Protein AF-A0A1I2H1K9-F1 (afdb_monomer)

Foldseek 3Di:
DDDDPPDDDDDPPDADPVSVVVVVVVVVVVVPPPPPPDDDADDDPVNVVVCVVVVHDPQVCCVVGPVVPPVVVVVVCVVVVNDDPPDPPDPDDPVNVLVCVLVPDDPVRVVVVRPPDDPVVSLVVCVVVVNNDPVSSVVVNVVVDDDDDDDDDDDDCCPVVVVVVVVVVVVVVVVVVVVVVVVVVVVVVVVVVVVVVVVVVVVVVVVVVVVVVVVVVVVVVVVVVVVVVVVVVVVVVVVVVVVVVVVVVVVVVVVVVVVVVVVVVVVVVVVVVVVVVVVVVVVVVVVVVVVVVVVDDPDPDDDADQDDDAALVVLVVVLVVLVVVLVVQVPPPDDDPVVNVVSVVVNVNSVLNNVLNVVCVVPPPDRCVVVSVVVVVVVVVVVVVVVVVVVVVD

Organism: NCBI:txid684063

Secondary structure (DSSP, 8-state):
-----------TTS--HHHHHHHHHHHHHHHSS---PPPPP---HHHHHHHHHTT--HHHHHHHHHTT-HHHHHHHHHHTT------------HHHHHHHHHTT--HHHHHHHSTT--HHHHHHHHHHTT--SHHHHHHHHHTT-----------SSHHHHHHHHHHHHHHHHHHHHHHHHHHHHHHHHHHHHHHHHHHHHHHHHHHHHHHHHHHHHHHHHHHHHHHHHHHHHHHHHHHHHHHHHHHHHHHHHHHHHHHHHHHHHHHHHHHHHHHHHHHHHHHHHHHHHHHHHTT-TT-----------S-HHHHHHHHHHHHHHHHHHHTSSS--HHHHHHHHHHHHHHHHHHHHHHHHHHSTTS--HHHHHHHHHHHHHHHHHHHHHHHTT-

Radius of gyration: 67.58 Å; Cα contacts (8 Å, |Δi|>4): 107; chains: 1; bounding box: 125×82×184 Å

Solvent-accessible surface area (backbone atoms only — not comparable to full-atom values): 23269 Å² total; per-residue (Å²): 141,79,86,78,83,91,73,78,86,77,73,90,84,79,64,54,74,67,55,48,49,52,50,51,52,54,52,52,54,64,73,73,42,86,76,77,70,80,84,73,90,76,73,53,73,68,58,51,52,53,39,50,75,73,66,52,50,71,66,58,51,30,45,77,56,39,77,62,39,65,64,62,50,53,50,47,35,54,74,71,67,54,70,88,88,82,72,86,83,68,90,80,48,73,67,61,53,48,51,43,45,71,73,67,52,50,74,68,57,59,55,67,73,46,75,90,64,54,74,68,58,55,53,48,54,32,46,76,70,62,39,65,49,70,74,46,40,52,58,59,49,63,76,72,62,82,90,88,80,90,86,81,89,88,91,83,60,58,77,66,48,49,54,54,48,51,50,52,49,50,52,49,50,51,53,50,50,52,53,47,53,55,47,51,52,51,51,52,52,51,50,54,51,51,50,51,53,50,54,52,47,54,52,52,51,54,50,50,52,50,52,51,50,53,50,52,51,52,52,52,51,50,51,51,53,52,50,54,50,52,55,49,51,52,50,50,54,52,49,52,53,51,50,53,50,52,53,54,48,50,50,51,52,49,55,52,49,53,54,49,51,52,51,50,54,52,51,55,53,50,50,53,52,51,52,52,52,49,52,51,50,50,53,51,50,50,52,49,49,54,57,52,56,75,72,45,94,87,64,91,81,79,85,75,84,88,58,94,52,96,55,33,72,62,35,52,54,53,41,54,53,45,52,51,48,51,58,59,56,70,68,46,96,78,68,58,68,68,57,54,51,50,55,51,49,53,45,50,53,38,50,52,38,24,54,44,15,46,48,34,70,74,40,74,96,54,87,47,64,65,60,50,49,51,50,53,48,53,54,49,53,55,47,52,54,51,53,52,56,52,62,76,74,109

Sequence (394 aa):
MGKENGYSAVKSWFMTPEQQADHNARLRTKVDGPQIKRWKRSMTQEQYLQAVESGQSAADIMLKHFNNDRQEFAKQLKEWGIKKMAETKTGLTKDEYLRRRAAGEGRTQIFNTLAPMSKRNFNSILSEWGIREGDAEQRALEMLVPNAAASAEPQGLIAINAAREQEAESEALNRIQERAAEKDVEILTLQNQLQKEIDNNDELEAENLRFATQLTDAQAEIAILQQQKAELIEQVDTAARAMEYETAENAKMKTALESASDKAAEAGRKLKKMDEEQQILLATLEQAAEQAAIQENDIITLCMPILSVAIANVERARIYDAVGALSSDVEAADIDRERVMQELFDLLQRVVNFVTADLAELHPGQSVAEFVHDFFGYYNSRHIDNVTAQQEAV

Mean predicted aligned error: 23.58 Å

Structure (mmCIF, N/CA/C/O backbone):
data_AF-A0A1I2H1K9-F1
#
_entry.id   AF-A0A1I2H1K9-F1
#
loop_
_atom_site.group_PDB
_atom_site.id
_atom_site.type_symbol
_atom_site.label_atom_id
_atom_site.label_alt_id
_atom_site.label_comp_id
_atom_site.label_asym_id
_atom_site.label_entity_id
_atom_site.label_seq_id
_atom_site.pdbx_PDB_ins_code
_atom_site.Cartn_x
_atom_site.Cartn_y
_atom_site.Cartn_z
_atom_site.occupancy
_atom_site.B_iso_or_equiv
_atom_site.auth_seq_id
_atom_site.auth_comp_id
_atom_site.auth_asym_id
_atom_site.auth_atom_id
_atom_site.pdbx_PDB_model_num
ATOM 1 N N . MET A 1 1 ? -9.207 1.358 -42.929 1.00 37.12 1 MET A N 1
ATOM 2 C CA . MET A 1 1 ? -9.732 0.650 -41.745 1.00 37.12 1 MET A CA 1
ATOM 3 C C . MET A 1 1 ? -9.094 1.260 -40.507 1.00 37.12 1 MET A C 1
ATOM 5 O O . MET A 1 1 ? -7.965 0.921 -40.192 1.00 37.12 1 MET A O 1
ATOM 9 N N . GLY A 1 2 ? -9.765 2.219 -39.871 1.00 33.41 2 GLY A N 1
ATOM 10 C CA . GLY A 1 2 ? -9.370 2.753 -38.565 1.00 33.41 2 GLY A CA 1
ATOM 11 C C . GLY A 1 2 ? -10.465 2.388 -37.574 1.00 33.41 2 GLY A C 1
ATOM 12 O O . GLY A 1 2 ? -11.621 2.713 -37.828 1.00 33.41 2 GLY A O 1
ATOM 13 N N . LYS A 1 3 ? -10.125 1.639 -36.521 1.00 36.97 3 LYS A N 1
ATOM 14 C CA . LYS A 1 3 ? -11.067 1.270 -35.459 1.00 36.97 3 LYS A CA 1
ATOM 15 C C . LYS A 1 3 ? -11.359 2.497 -34.595 1.00 36.97 3 LYS A C 1
ATOM 17 O O . LYS A 1 3 ? -10.452 3.243 -34.236 1.00 36.97 3 LYS A O 1
ATOM 22 N N . GLU A 1 4 ? -12.641 2.692 -34.328 1.00 38.66 4 GLU A N 1
ATOM 23 C CA . GLU A 1 4 ? -13.228 3.814 -33.609 1.00 38.66 4 GLU A CA 1
ATOM 24 C C . GLU A 1 4 ? -12.868 3.788 -32.118 1.00 38.66 4 GLU A C 1
ATOM 26 O O . GLU A 1 4 ? -13.034 2.779 -31.435 1.00 38.66 4 GLU A O 1
ATOM 31 N N . ASN A 1 5 ? -12.438 4.940 -31.601 1.00 38.91 5 ASN A N 1
ATOM 32 C CA . ASN A 1 5 ? -12.485 5.240 -30.175 1.00 38.91 5 ASN A CA 1
ATOM 33 C C . ASN A 1 5 ? -13.955 5.467 -29.786 1.00 38.91 5 ASN A C 1
ATOM 35 O O . ASN A 1 5 ? -14.526 6.522 -30.064 1.00 38.91 5 ASN A O 1
ATOM 39 N N . GLY A 1 6 ? -14.571 4.463 -29.165 1.00 39.38 6 GLY A N 1
ATOM 40 C CA . GLY A 1 6 ? -15.976 4.459 -28.758 1.00 39.38 6 GLY A CA 1
ATOM 41 C C . GLY A 1 6 ? -16.278 5.291 -27.511 1.00 39.38 6 GLY A C 1
ATOM 42 O O . GLY A 1 6 ? -16.634 4.733 -26.481 1.00 39.38 6 GLY A O 1
ATOM 43 N N . TYR A 1 7 ? -16.202 6.619 -27.606 1.00 38.94 7 TYR A N 1
ATOM 44 C CA . TYR A 1 7 ? -16.838 7.509 -26.628 1.00 38.94 7 TYR A CA 1
ATOM 45 C C . TYR A 1 7 ? -17.514 8.683 -27.337 1.00 38.94 7 TYR A C 1
ATOM 47 O O . TYR A 1 7 ? -16.952 9.767 -27.482 1.00 38.94 7 TYR A O 1
ATOM 55 N N . SER A 1 8 ? -18.754 8.472 -27.777 1.00 41.66 8 SER A N 1
ATOM 56 C CA . SER A 1 8 ? -19.648 9.568 -28.149 1.00 41.66 8 SER A CA 1
ATOM 57 C C . SER A 1 8 ? -20.255 10.202 -26.895 1.00 41.66 8 SER A C 1
ATOM 59 O O . SER A 1 8 ? -20.716 9.492 -26.000 1.00 41.66 8 SER A O 1
ATOM 61 N N . ALA A 1 9 ? -20.313 11.534 -26.851 1.00 45.12 9 ALA A N 1
ATOM 62 C CA . ALA A 1 9 ? -21.029 12.275 -25.817 1.00 45.12 9 ALA A CA 1
ATOM 63 C C . ALA A 1 9 ? -22.532 11.941 -25.864 1.00 45.12 9 ALA A C 1
ATOM 65 O O . ALA A 1 9 ? -23.225 12.285 -26.823 1.00 45.12 9 ALA A O 1
ATOM 66 N N . VAL A 1 10 ? -23.036 11.264 -24.831 1.00 43.56 10 VAL A N 1
ATOM 67 C CA . VAL A 1 10 ? -24.469 10.984 -24.680 1.00 43.56 10 VAL A CA 1
ATOM 68 C C . VAL A 1 10 ? -25.190 12.311 -24.427 1.00 43.56 10 VAL A C 1
ATOM 70 O O . VAL A 1 10 ? -24.913 13.004 -23.450 1.00 43.56 10 VAL A O 1
ATOM 73 N N . LYS A 1 11 ? -26.091 12.693 -25.341 1.00 46.06 11 LYS A N 1
ATOM 74 C CA . LYS A 1 11 ? -26.943 13.883 -25.205 1.00 46.06 11 LYS A CA 1
ATOM 75 C C . LYS A 1 11 ? -27.851 13.720 -23.979 1.00 46.06 11 LYS A C 1
ATOM 77 O O . LYS A 1 11 ? -28.557 12.725 -23.854 1.00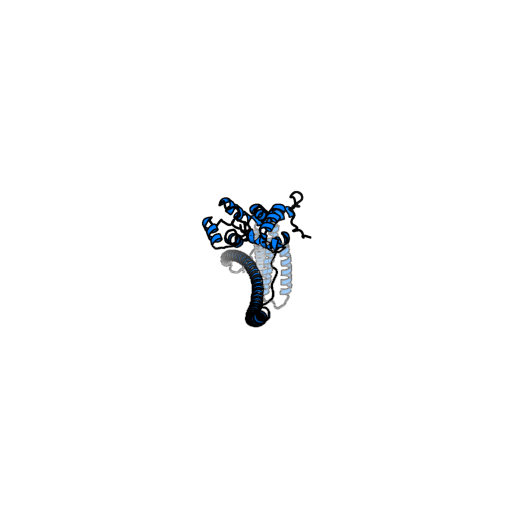 46.06 11 LYS A O 1
ATOM 82 N N . SER A 1 12 ? -27.848 14.728 -23.112 1.00 50.25 12 SER A N 1
ATOM 83 C CA . SER A 1 12 ? -28.403 14.771 -21.748 1.00 50.25 12 SER A CA 1
ATOM 84 C C . SER A 1 12 ? -29.931 14.653 -21.600 1.00 50.25 12 SER A C 1
ATOM 86 O O . SER A 1 12 ? -30.462 15.050 -20.569 1.00 50.25 12 SER A O 1
ATOM 88 N N . TRP A 1 13 ? -30.662 14.177 -22.609 1.00 50.09 13 TRP A N 1
ATOM 89 C CA . TRP A 1 13 ? -32.133 14.240 -22.629 1.00 50.09 13 TRP A CA 1
ATOM 90 C C . TRP A 1 13 ? -32.836 12.898 -22.378 1.00 50.09 13 TRP A C 1
ATOM 92 O O . TRP A 1 13 ? -34.057 12.870 -22.287 1.00 50.09 13 TRP A O 1
ATOM 102 N N . PHE A 1 14 ? -32.086 11.805 -22.198 1.00 51.97 14 PHE A N 1
ATOM 103 C CA . PHE A 1 14 ? -32.624 10.481 -21.847 1.00 51.97 14 PHE A CA 1
ATOM 104 C C . PHE A 1 14 ? -31.701 9.733 -20.872 1.00 51.97 14 PHE A C 1
ATOM 106 O O . PHE A 1 14 ? -31.326 8.591 -21.116 1.00 51.97 14 PHE A O 1
ATOM 113 N N . MET A 1 15 ? -31.278 10.383 -19.786 1.00 63.09 15 MET A N 1
ATOM 114 C CA . MET A 1 15 ? -30.597 9.676 -18.694 1.00 63.09 15 MET A CA 1
ATOM 115 C C . MET A 1 15 ? -31.629 9.189 -17.682 1.00 63.09 15 MET A C 1
ATOM 117 O O . MET A 1 15 ? -32.472 9.964 -17.231 1.00 63.09 15 MET A O 1
ATOM 121 N N . THR A 1 16 ? -31.560 7.909 -17.319 1.00 74.56 16 THR A N 1
ATOM 122 C CA . THR A 1 16 ? -32.304 7.397 -16.162 1.00 74.56 16 THR A CA 1
ATOM 123 C C . THR A 1 16 ? -31.770 8.048 -14.876 1.00 74.56 16 THR A C 1
ATOM 125 O O . THR A 1 16 ? -30.616 8.491 -14.853 1.00 74.56 16 THR A O 1
ATOM 128 N N . PRO A 1 17 ? -32.557 8.111 -13.785 1.00 73.12 17 PRO A N 1
ATOM 129 C CA . PRO A 1 17 ? -32.112 8.726 -12.530 1.00 73.12 17 PRO A CA 1
ATOM 130 C C . PRO A 1 17 ? -30.781 8.163 -12.003 1.00 73.12 17 PRO A C 1
ATOM 132 O O . PRO A 1 17 ? -29.939 8.916 -11.518 1.00 73.12 17 PRO A O 1
ATOM 135 N N . GLU A 1 18 ? -30.540 6.861 -12.178 1.00 70.00 18 GLU A N 1
ATOM 136 C CA . GLU A 1 18 ? -29.271 6.211 -11.818 1.00 70.00 18 GLU A CA 1
ATOM 137 C C . GLU A 1 18 ? -28.105 6.640 -12.717 1.00 70.00 18 GLU A C 1
ATOM 139 O O . GLU A 1 18 ? -27.013 6.918 -12.226 1.00 70.00 18 GLU A O 1
ATOM 144 N N . GLN A 1 19 ? -28.327 6.773 -14.027 1.00 71.88 19 GLN A N 1
ATOM 145 C CA . GLN A 1 19 ? -27.297 7.247 -14.958 1.00 71.88 19 GLN A CA 1
ATOM 146 C C . GLN A 1 19 ? -26.952 8.719 -14.730 1.00 71.88 19 GLN A C 1
ATOM 148 O O . GLN A 1 19 ? -25.804 9.124 -14.911 1.00 71.88 19 GLN A O 1
ATOM 153 N N . GLN A 1 20 ? -27.928 9.521 -14.305 1.00 74.56 20 GLN A N 1
ATOM 154 C CA . GLN A 1 20 ? -27.704 10.912 -13.937 1.00 74.56 20 GLN A CA 1
ATOM 155 C C . GLN A 1 20 ? -26.931 11.023 -12.616 1.00 74.56 20 GLN A C 1
ATOM 157 O O . GLN A 1 20 ? -26.051 11.877 -12.493 1.00 74.56 20 GLN A O 1
ATOM 162 N N . ALA A 1 21 ? -27.200 10.136 -11.653 1.00 73.94 21 ALA A N 1
ATOM 163 C CA . ALA A 1 21 ? -26.437 10.042 -10.413 1.00 73.94 21 ALA A CA 1
ATOM 164 C C . ALA A 1 21 ? -24.979 9.620 -10.669 1.00 73.94 21 ALA A C 1
ATOM 166 O O . ALA A 1 21 ? -24.068 10.283 -10.174 1.00 73.94 21 ALA A O 1
ATOM 167 N N . ASP A 1 22 ? -24.746 8.604 -11.505 1.00 71.94 22 ASP A N 1
ATOM 168 C CA . ASP A 1 22 ? -23.397 8.157 -11.881 1.00 71.94 22 ASP A CA 1
ATOM 169 C C . ASP A 1 22 ? -22.648 9.228 -12.700 1.00 71.94 22 ASP A C 1
ATOM 171 O O . ASP A 1 22 ? -21.478 9.523 -12.455 1.00 71.94 22 ASP A O 1
ATOM 175 N N . HIS A 1 23 ? -23.331 9.923 -13.615 1.00 70.06 23 HIS A N 1
ATOM 176 C CA . HIS A 1 23 ? -22.741 11.048 -14.344 1.00 70.06 23 HIS A CA 1
ATOM 177 C C . HIS A 1 23 ? -22.334 12.200 -13.412 1.00 70.06 23 HIS A C 1
ATOM 179 O O . HIS A 1 23 ? -21.231 12.741 -13.533 1.00 70.06 23 HIS A O 1
ATOM 185 N N . ASN A 1 24 ? -23.188 12.545 -12.444 1.00 70.88 24 ASN A N 1
ATOM 186 C CA . ASN A 1 24 ? -22.892 13.573 -11.449 1.00 70.88 24 ASN A CA 1
ATOM 187 C C . ASN A 1 24 ? -21.770 13.145 -10.489 1.00 70.88 24 ASN A C 1
ATOM 189 O O . ASN A 1 24 ? -20.936 13.978 -10.130 1.00 70.88 24 ASN A O 1
ATOM 193 N N . ALA A 1 25 ? -21.694 11.864 -10.119 1.00 69.88 25 ALA A N 1
ATOM 194 C CA . ALA A 1 25 ? -20.593 11.315 -9.330 1.00 69.88 25 ALA A CA 1
ATOM 195 C C . ALA A 1 25 ? -19.257 11.430 -10.085 1.00 69.88 25 ALA A C 1
ATOM 197 O O . ALA A 1 25 ? -18.279 11.939 -9.537 1.00 69.88 25 ALA A O 1
ATOM 198 N N . ARG A 1 26 ? -19.242 11.087 -11.381 1.00 66.50 26 ARG A N 1
ATOM 199 C CA . ARG A 1 26 ? -18.058 11.216 -12.252 1.00 66.50 26 ARG A CA 1
ATOM 200 C C . ARG A 1 26 ? -17.618 12.666 -12.460 1.00 66.50 26 ARG A C 1
ATOM 202 O O . ARG A 1 26 ? -16.419 12.947 -12.543 1.00 66.50 26 ARG A O 1
ATOM 209 N N . LEU A 1 27 ? -18.565 13.601 -12.553 1.00 63.59 27 LEU A N 1
ATOM 210 C CA . LEU A 1 27 ? -18.258 15.030 -12.639 1.00 63.59 27 LEU A CA 1
ATOM 211 C C . LEU A 1 27 ? -17.660 15.563 -11.332 1.00 63.59 27 LEU A C 1
ATOM 213 O O . LEU A 1 27 ? -16.699 16.325 -11.395 1.00 63.59 27 LEU A O 1
ATOM 217 N N . ARG A 1 28 ? -18.146 15.115 -10.167 1.00 59.41 28 ARG A N 1
ATOM 218 C CA . ARG A 1 28 ? -17.560 15.474 -8.864 1.00 59.41 28 ARG A CA 1
ATOM 219 C C . ARG A 1 28 ? -16.121 14.972 -8.730 1.00 59.41 28 ARG A C 1
ATOM 221 O O . ARG A 1 28 ? -15.241 15.756 -8.397 1.00 59.41 28 ARG A O 1
ATOM 228 N N . THR A 1 29 ? -15.834 13.736 -9.142 1.00 57.00 29 THR A N 1
ATOM 229 C CA . THR A 1 29 ? -14.454 13.208 -9.153 1.00 57.00 29 THR A CA 1
ATOM 230 C C . THR A 1 29 ? -13.512 13.923 -10.131 1.00 57.00 29 THR A C 1
ATOM 232 O O . THR A 1 29 ? -12.302 13.895 -9.937 1.00 57.00 29 THR A O 1
ATOM 235 N N . LYS A 1 30 ? -14.026 14.596 -11.174 1.00 54.34 30 LYS A N 1
ATOM 236 C CA . LYS A 1 30 ? -13.196 15.422 -12.073 1.00 54.34 30 LYS A CA 1
ATOM 237 C C . LYS A 1 30 ? -12.821 16.781 -11.480 1.00 54.34 30 LYS A C 1
ATOM 239 O O . LYS A 1 30 ? -11.832 17.358 -11.923 1.00 54.34 30 LYS A O 1
ATOM 244 N N . VAL A 1 31 ? -13.598 17.294 -10.527 1.00 54.22 31 VAL A N 1
ATOM 245 C CA . VAL A 1 31 ? -13.313 18.569 -9.848 1.00 54.22 31 VAL A CA 1
ATOM 246 C C . VAL A 1 31 ? -12.258 18.381 -8.748 1.00 54.22 31 VAL A C 1
ATOM 248 O O . VAL A 1 31 ? -11.421 19.264 -8.578 1.00 54.22 31 VAL A O 1
ATOM 251 N N . ASP A 1 32 ? -12.227 17.203 -8.114 1.00 49.19 32 ASP A N 1
ATOM 252 C CA . ASP A 1 32 ? -11.293 16.852 -7.027 1.00 49.19 32 ASP A CA 1
ATOM 253 C C . ASP A 1 32 ? -10.085 15.997 -7.465 1.00 49.19 32 ASP A C 1
ATOM 255 O O . ASP A 1 32 ? -9.298 15.535 -6.638 1.00 49.19 32 ASP A O 1
ATOM 259 N N . GLY A 1 33 ? -9.893 15.787 -8.771 1.00 52.28 33 GLY A N 1
ATOM 260 C CA . GLY A 1 33 ? -8.664 15.183 -9.292 1.00 52.28 33 GLY A CA 1
ATOM 261 C C . GLY A 1 33 ? -7.454 16.116 -9.117 1.00 52.28 33 GLY A C 1
ATOM 262 O O . GLY A 1 33 ? -7.627 17.338 -9.059 1.00 52.28 33 GLY A O 1
ATOM 263 N N . PRO A 1 34 ? -6.213 15.592 -9.070 1.00 45.59 34 PRO A N 1
ATOM 264 C CA . PRO A 1 34 ? -5.018 16.423 -8.985 1.00 45.59 34 PRO A CA 1
ATOM 265 C C . PRO A 1 34 ? -5.010 17.427 -10.141 1.00 45.59 34 PRO A C 1
ATOM 267 O O . PRO A 1 34 ? -4.876 17.058 -11.309 1.00 45.59 34 PRO A O 1
ATOM 270 N N . GLN A 1 35 ? -5.186 18.710 -9.817 1.00 50.91 35 GLN A N 1
ATOM 271 C CA . GLN A 1 35 ? -5.136 19.777 -10.805 1.00 50.91 35 GLN A CA 1
ATOM 272 C C . GLN A 1 35 ? -3.723 19.815 -11.387 1.00 50.91 35 GLN A C 1
ATOM 274 O O . GLN A 1 35 ? -2.792 20.316 -10.751 1.00 50.91 35 GLN A O 1
ATOM 279 N N . ILE A 1 36 ? -3.554 19.278 -12.598 1.00 52.75 36 ILE A N 1
ATOM 280 C CA . ILE A 1 36 ? -2.328 19.449 -13.375 1.00 52.75 36 ILE A CA 1
ATOM 281 C C . ILE A 1 36 ? -2.173 20.957 -13.569 1.00 52.75 36 ILE A C 1
ATOM 283 O O . ILE A 1 36 ? -2.895 21.577 -14.355 1.00 52.75 36 ILE A O 1
ATOM 287 N N . LYS A 1 37 ? -1.278 21.570 -12.786 1.00 50.44 37 LYS A N 1
ATOM 288 C CA . LYS A 1 37 ? -0.980 22.999 -12.882 1.00 50.44 37 LYS A CA 1
ATOM 289 C C . LYS A 1 37 ? -0.645 23.292 -14.340 1.00 50.44 37 LYS A C 1
ATOM 291 O O . LYS A 1 37 ? 0.237 22.646 -14.903 1.00 50.44 37 LYS A O 1
ATOM 296 N N . ARG A 1 38 ? -1.341 24.260 -14.950 1.00 57.78 38 ARG A N 1
ATOM 297 C CA . ARG A 1 38 ? -0.989 24.739 -16.292 1.00 57.78 38 ARG A CA 1
ATOM 298 C C . ARG A 1 38 ? 0.493 25.099 -16.285 1.00 57.78 38 ARG A C 1
ATOM 300 O O . ARG A 1 38 ? 0.930 25.911 -15.466 1.00 57.78 38 ARG A O 1
ATOM 307 N N . TRP A 1 39 ? 1.244 24.432 -17.152 1.00 61.16 39 TRP A N 1
ATOM 308 C CA . TRP A 1 39 ? 2.683 24.597 -17.254 1.00 61.16 39 TRP A CA 1
ATOM 309 C C . TRP A 1 39 ? 3.015 26.071 -17.543 1.00 61.16 39 TRP A C 1
ATOM 311 O O . TRP A 1 39 ? 2.329 26.732 -18.327 1.00 61.16 39 TRP A O 1
ATOM 321 N N . LYS A 1 40 ? 4.017 26.613 -16.844 1.00 59.66 40 LYS A N 1
ATOM 322 C CA . LYS A 1 40 ? 4.411 28.024 -16.944 1.00 59.66 40 LYS A CA 1
ATOM 323 C C . LYS A 1 40 ? 5.615 28.159 -17.871 1.00 59.66 40 LYS A C 1
ATOM 325 O O . LYS A 1 40 ? 6.603 27.456 -17.690 1.00 59.66 40 LYS A O 1
ATOM 330 N N . ARG A 1 41 ? 5.521 29.113 -18.803 1.00 65.81 41 ARG A N 1
ATOM 331 C CA . ARG A 1 41 ? 6.561 29.497 -19.774 1.00 65.81 41 ARG A CA 1
ATOM 332 C C . ARG A 1 41 ? 7.918 29.667 -19.082 1.00 65.81 41 ARG A C 1
ATOM 334 O O . ARG A 1 41 ? 8.022 30.477 -18.166 1.00 65.81 41 ARG A O 1
ATOM 341 N N . SER A 1 42 ? 8.931 28.920 -19.522 1.00 70.69 42 SER A N 1
ATOM 342 C CA . SER A 1 42 ? 10.262 28.901 -18.894 1.00 70.69 42 SER A CA 1
ATOM 343 C C . SER A 1 42 ? 11.392 29.448 -19.768 1.00 70.69 42 SER A C 1
ATOM 345 O O . SER A 1 42 ? 12.498 29.600 -19.263 1.00 70.69 42 SER A O 1
ATOM 347 N N . MET A 1 43 ? 11.138 29.747 -21.048 1.00 81.12 43 MET A N 1
ATOM 348 C CA . MET A 1 43 ? 12.183 30.133 -22.003 1.00 81.12 43 MET A CA 1
ATOM 349 C C . MET A 1 43 ? 11.950 31.527 -22.594 1.00 81.12 43 MET A C 1
ATOM 351 O O . MET A 1 43 ? 10.831 31.854 -23.000 1.00 81.12 43 MET A O 1
ATOM 355 N N . THR A 1 44 ? 13.012 32.334 -22.653 1.00 85.25 44 THR A N 1
ATOM 356 C CA . THR A 1 44 ? 13.023 33.675 -23.263 1.00 85.25 44 THR A CA 1
ATOM 357 C C . THR A 1 44 ? 13.453 33.636 -24.735 1.00 85.25 44 THR A C 1
ATOM 359 O O . THR A 1 44 ? 13.958 32.627 -25.228 1.00 85.25 44 THR A O 1
ATOM 362 N N . GLN A 1 45 ? 13.259 34.748 -25.453 1.00 82.44 45 GLN A N 1
ATOM 363 C CA . GLN A 1 45 ? 13.656 34.879 -26.861 1.00 82.44 45 GLN A CA 1
ATOM 364 C C . GLN A 1 45 ? 15.169 34.698 -27.061 1.00 82.44 45 GLN A C 1
ATOM 366 O O . GLN A 1 45 ? 15.594 34.046 -28.008 1.00 82.44 45 GLN A O 1
ATOM 371 N N . GLU A 1 46 ? 15.984 35.249 -26.163 1.00 82.12 46 GLU A N 1
ATOM 372 C CA . GLU A 1 46 ? 17.447 35.155 -26.235 1.00 82.12 46 GLU A CA 1
ATOM 373 C C . GLU A 1 46 ? 17.925 33.712 -26.033 1.00 82.12 46 GLU A C 1
ATOM 375 O O . GLU A 1 46 ? 18.753 33.217 -26.795 1.00 82.12 46 GLU A O 1
ATOM 380 N N . GLN A 1 47 ? 17.320 32.994 -25.081 1.00 83.44 47 GLN A N 1
ATOM 381 C CA . GLN A 1 47 ? 17.600 31.576 -24.845 1.00 83.44 47 GLN A CA 1
ATOM 382 C C . GLN A 1 47 ? 17.208 30.705 -26.043 1.00 83.44 47 GLN A C 1
ATOM 384 O O . GLN A 1 47 ? 17.922 29.761 -26.371 1.00 83.44 47 GLN A O 1
ATOM 389 N N . TYR A 1 48 ? 16.103 31.035 -26.723 1.00 83.56 48 TYR A N 1
ATOM 390 C CA . TYR A 1 48 ? 15.706 30.352 -27.954 1.00 83.56 48 TYR A CA 1
ATOM 391 C C . TYR A 1 48 ? 16.761 30.498 -29.053 1.00 83.56 48 TYR A C 1
ATOM 393 O O . TYR A 1 48 ? 17.151 29.512 -29.672 1.00 83.56 48 TYR A O 1
ATOM 401 N N . LEU A 1 49 ? 17.217 31.729 -29.300 1.00 81.19 49 LEU A N 1
ATOM 402 C CA . LEU A 1 49 ? 18.196 32.007 -30.350 1.00 81.19 49 LEU A CA 1
ATOM 403 C C . LEU A 1 49 ? 19.530 31.317 -30.050 1.00 81.19 49 LEU A C 1
ATOM 405 O O . LEU A 1 49 ? 20.073 30.657 -30.929 1.00 81.19 49 LEU A O 1
ATOM 409 N N . GLN A 1 50 ? 19.980 31.346 -28.794 1.00 82.19 50 GLN A N 1
ATOM 410 C CA . GLN A 1 50 ? 21.188 30.644 -28.359 1.00 82.19 50 GLN A CA 1
ATOM 411 C C . GLN A 1 50 ? 21.068 29.111 -28.490 1.00 82.19 50 GLN A C 1
ATOM 413 O O . GLN A 1 50 ? 22.021 28.431 -28.876 1.00 82.19 50 GLN A O 1
ATOM 418 N N . ALA A 1 51 ? 19.895 28.539 -28.200 1.00 80.00 51 ALA A N 1
ATOM 419 C CA . ALA A 1 51 ? 19.630 27.110 -28.382 1.00 80.00 51 ALA A CA 1
ATOM 420 C C . ALA A 1 51 ? 19.674 26.701 -29.866 1.00 80.00 51 ALA A C 1
ATOM 422 O O . ALA A 1 51 ? 20.221 25.656 -30.211 1.00 80.00 51 ALA A O 1
ATOM 423 N N . VAL A 1 52 ? 19.154 27.547 -30.757 1.00 80.44 52 VAL A N 1
ATOM 424 C CA . VAL A 1 52 ? 19.213 27.317 -32.207 1.00 80.44 52 VAL A CA 1
ATOM 425 C C . VAL A 1 52 ? 20.639 27.483 -32.741 1.00 80.44 52 VAL A C 1
ATOM 427 O O . VAL A 1 52 ? 21.085 26.653 -33.529 1.00 80.44 52 VAL A O 1
ATOM 430 N N . GLU A 1 53 ? 21.380 28.498 -32.289 1.00 74.75 53 GLU A N 1
ATOM 431 C CA . GLU A 1 53 ? 22.790 28.708 -32.657 1.00 74.75 53 GLU A CA 1
ATOM 432 C C . GLU A 1 53 ? 23.695 27.560 -32.188 1.00 74.75 53 GLU A C 1
ATOM 434 O O . GLU A 1 53 ? 24.621 27.175 -32.897 1.00 74.75 53 GLU A O 1
ATOM 439 N N . SER A 1 54 ? 23.389 26.958 -31.035 1.00 75.50 54 SER A N 1
ATOM 440 C CA . SER A 1 54 ? 24.067 25.753 -30.530 1.00 75.50 54 SER A CA 1
ATOM 441 C C . SER A 1 54 ? 23.598 24.448 -31.189 1.00 75.50 54 SER A C 1
ATOM 443 O O . SER A 1 54 ? 24.043 23.370 -30.799 1.00 75.50 54 SER A O 1
ATOM 445 N N . GLY A 1 55 ? 22.725 24.525 -32.201 1.00 77.94 55 GLY A N 1
ATOM 446 C CA . GLY A 1 55 ? 22.297 23.381 -33.006 1.00 77.94 55 GLY A CA 1
ATOM 447 C C . GLY A 1 55 ? 21.240 22.490 -32.351 1.00 77.94 55 GLY A C 1
ATOM 448 O O . GLY A 1 55 ? 21.014 21.375 -32.823 1.00 77.94 55 GLY A O 1
ATOM 449 N N . GLN A 1 56 ? 20.578 22.940 -31.280 1.00 77.62 56 GLN A N 1
ATOM 450 C CA . GLN A 1 56 ? 19.520 22.155 -30.646 1.00 77.62 56 GLN A CA 1
ATOM 451 C C . GLN A 1 56 ? 18.304 22.022 -31.563 1.00 77.62 56 GLN A C 1
ATOM 453 O O . GLN A 1 56 ? 17.845 22.983 -32.189 1.00 77.62 56 GLN A O 1
ATOM 458 N N . SER A 1 57 ? 17.748 20.810 -31.621 1.00 78.69 57 SER A N 1
ATOM 459 C CA . SER A 1 57 ? 16.576 20.547 -32.443 1.00 78.69 57 SER A CA 1
ATOM 460 C C . SER A 1 57 ? 15.338 21.236 -31.859 1.00 78.69 57 SER A C 1
ATOM 462 O O . SER A 1 57 ? 15.139 21.309 -30.644 1.00 78.69 57 SER A O 1
ATOM 464 N N . ALA A 1 58 ? 14.441 21.704 -32.729 1.00 74.88 58 ALA A N 1
ATOM 465 C CA . ALA A 1 58 ? 13.181 22.301 -32.290 1.00 74.88 58 ALA A CA 1
ATOM 466 C C . ALA A 1 58 ? 12.327 21.320 -31.459 1.00 74.88 58 ALA A C 1
ATOM 468 O O . ALA A 1 58 ? 11.557 21.756 -30.606 1.00 74.88 58 ALA A O 1
ATOM 469 N N . ALA A 1 59 ? 12.466 20.008 -31.689 1.00 72.88 59 ALA A N 1
ATOM 470 C CA . ALA A 1 59 ? 11.785 18.969 -30.918 1.00 72.88 59 ALA A CA 1
ATOM 471 C C . ALA A 1 59 ? 12.300 18.894 -29.473 1.00 72.88 59 ALA A C 1
ATOM 473 O O . ALA A 1 59 ? 11.490 18.842 -28.548 1.00 72.88 59 ALA A O 1
ATOM 474 N N . ASP A 1 60 ? 13.615 18.993 -29.270 1.00 79.56 60 ASP A N 1
ATOM 475 C CA . ASP A 1 60 ? 14.219 18.994 -27.932 1.00 79.56 60 ASP A CA 1
ATOM 476 C C . ASP A 1 60 ? 13.870 20.258 -27.150 1.00 79.56 60 ASP A C 1
ATOM 478 O O . ASP A 1 60 ? 13.555 20.195 -25.960 1.00 79.56 60 ASP A O 1
ATOM 482 N N . ILE A 1 61 ? 13.861 21.407 -27.831 1.00 80.44 61 ILE A N 1
ATOM 483 C CA . ILE A 1 61 ? 13.441 22.683 -27.246 1.00 80.44 61 ILE A CA 1
ATOM 484 C C . ILE A 1 61 ? 11.965 22.608 -26.823 1.00 80.44 61 ILE A C 1
ATOM 486 O O . ILE A 1 61 ? 11.621 22.997 -25.707 1.00 80.44 61 ILE A O 1
ATOM 490 N N . MET A 1 62 ? 11.088 22.058 -27.671 1.00 80.88 62 MET A N 1
ATOM 491 C CA . MET A 1 62 ? 9.672 21.855 -27.338 1.00 80.88 62 MET A CA 1
ATOM 492 C C . MET A 1 62 ? 9.473 20.883 -26.172 1.00 80.88 62 MET A C 1
ATOM 494 O O . MET A 1 62 ? 8.609 21.108 -25.325 1.00 80.88 62 MET A O 1
ATOM 498 N N . LEU A 1 63 ? 10.257 19.809 -26.099 1.00 80.06 63 LEU A N 1
ATOM 499 C CA . LEU A 1 63 ? 10.145 18.836 -25.018 1.00 80.06 63 LEU A CA 1
ATOM 500 C C . LEU A 1 63 ? 10.571 19.450 -23.676 1.00 80.06 63 LEU A C 1
ATOM 502 O O . LEU A 1 63 ? 9.823 19.373 -22.702 1.00 80.06 63 LEU A O 1
ATOM 506 N N . LYS A 1 64 ? 11.729 20.121 -23.639 1.00 80.56 64 LYS A N 1
ATOM 507 C CA . LYS A 1 64 ? 12.308 20.700 -22.414 1.00 80.56 64 LYS A CA 1
ATOM 508 C C . LYS A 1 64 ? 11.573 21.944 -21.927 1.00 80.56 64 LYS A C 1
ATOM 510 O O . LYS A 1 64 ? 11.390 22.125 -20.725 1.00 80.56 64 LYS A O 1
ATOM 515 N N . HIS A 1 65 ? 11.157 22.801 -22.856 1.00 79.38 65 HIS A N 1
ATOM 516 C CA . HIS A 1 65 ? 10.631 24.126 -22.539 1.00 79.38 65 HIS A CA 1
ATOM 517 C C . HIS A 1 65 ? 9.171 24.315 -22.915 1.00 79.38 65 HIS A C 1
ATOM 519 O O . HIS A 1 65 ? 8.687 25.419 -22.759 1.00 79.38 65 HIS A O 1
ATOM 525 N N . PHE A 1 66 ? 8.467 23.315 -23.443 1.00 77.44 66 PHE A N 1
ATOM 526 C CA . PHE A 1 66 ? 7.044 23.452 -23.790 1.00 77.44 66 PHE A CA 1
ATOM 527 C C . PHE A 1 66 ? 6.234 22.181 -23.508 1.00 77.44 66 PHE A C 1
ATOM 529 O O . PHE A 1 66 ? 5.083 22.099 -23.922 1.00 77.44 66 PHE A O 1
ATOM 536 N N . ASN A 1 67 ? 6.798 21.185 -22.807 1.00 76.56 67 ASN A N 1
ATOM 537 C CA . ASN A 1 67 ? 6.140 19.907 -22.508 1.00 76.56 67 ASN A CA 1
ATOM 538 C C . ASN A 1 67 ? 5.516 19.244 -23.756 1.00 76.56 67 ASN A C 1
ATOM 540 O O . ASN A 1 67 ? 4.423 18.682 -23.704 1.00 76.56 67 ASN A O 1
ATOM 544 N N . ASN A 1 68 ? 6.194 19.373 -24.901 1.00 77.69 68 ASN A N 1
ATOM 545 C CA . ASN A 1 68 ? 5.729 18.903 -26.207 1.00 77.69 68 ASN A CA 1
ATOM 546 C C . ASN A 1 68 ? 4.421 19.564 -26.720 1.00 77.69 68 ASN A C 1
ATOM 548 O O . ASN A 1 68 ? 3.790 19.066 -27.655 1.00 77.69 68 ASN A O 1
ATOM 552 N N . ASP A 1 69 ? 4.010 20.708 -26.156 1.00 78.19 69 ASP A N 1
ATOM 553 C CA . ASP A 1 69 ? 2.877 21.495 -26.649 1.00 78.19 69 ASP A CA 1
ATOM 554 C C . ASP A 1 69 ? 3.282 22.353 -27.857 1.00 78.19 69 ASP A C 1
ATOM 556 O O . ASP A 1 69 ? 3.808 23.470 -27.763 1.00 78.19 69 ASP A O 1
ATOM 560 N N . ARG A 1 70 ? 2.984 21.817 -29.040 1.00 74.25 70 ARG A N 1
ATOM 561 C CA . ARG A 1 70 ? 3.274 22.455 -30.327 1.00 74.25 70 ARG A CA 1
ATOM 562 C C . ARG A 1 70 ? 2.511 23.766 -30.541 1.00 74.25 70 ARG A C 1
ATOM 564 O O . ARG A 1 70 ? 2.973 24.606 -31.316 1.00 74.25 70 ARG A O 1
ATOM 571 N N . GLN A 1 71 ? 1.342 23.943 -29.921 1.00 77.12 71 GLN A N 1
ATOM 572 C CA . GLN A 1 71 ? 0.525 25.141 -30.124 1.00 77.12 71 GLN A CA 1
ATOM 573 C C . GLN A 1 71 ? 1.082 26.326 -29.341 1.00 77.12 71 GLN A C 1
ATOM 575 O O . GLN A 1 71 ? 1.197 27.415 -29.905 1.00 77.12 71 GLN A O 1
ATOM 580 N N . GLU A 1 72 ? 1.470 26.120 -28.083 1.00 78.56 72 GLU A N 1
ATOM 581 C CA . GLU A 1 72 ? 2.101 27.171 -27.279 1.00 78.56 72 GLU A CA 1
ATOM 582 C C . GLU A 1 72 ? 3.480 27.550 -27.834 1.00 78.56 72 GLU A C 1
ATOM 584 O O . GLU A 1 72 ? 3.762 28.739 -27.980 1.00 78.56 72 GLU A O 1
ATOM 589 N N . PHE A 1 73 ? 4.284 26.579 -28.285 1.00 80.25 73 PHE A N 1
ATOM 590 C CA . PHE A 1 73 ? 5.554 26.873 -28.959 1.00 80.25 73 PHE A CA 1
ATOM 591 C C . PHE A 1 73 ? 5.363 27.727 -30.224 1.00 80.25 73 PHE A C 1
ATOM 593 O O . PHE A 1 73 ? 6.049 28.729 -30.426 1.00 80.25 73 PHE A O 1
ATOM 600 N N . ALA A 1 74 ? 4.379 27.389 -31.064 1.00 78.00 74 ALA A N 1
ATOM 601 C CA . ALA A 1 74 ? 4.088 28.150 -32.278 1.00 78.00 74 ALA A CA 1
ATOM 602 C C . ALA A 1 74 ? 3.563 29.567 -31.989 1.00 78.00 74 ALA A C 1
ATOM 604 O O . ALA A 1 74 ? 3.916 30.506 -32.709 1.00 78.00 74 ALA A O 1
ATOM 605 N N . LYS A 1 75 ? 2.736 29.742 -30.948 1.00 81.81 75 LYS A N 1
ATOM 606 C CA . LYS A 1 75 ? 2.307 31.073 -30.490 1.00 81.81 75 LYS A CA 1
ATOM 607 C C . LYS A 1 75 ? 3.499 31.893 -30.020 1.00 81.81 75 LYS A C 1
ATOM 609 O O . LYS A 1 75 ? 3.594 33.057 -30.388 1.00 81.81 75 LYS A O 1
ATOM 614 N N . GLN A 1 76 ? 4.426 31.281 -29.291 1.00 81.12 76 GLN A N 1
ATOM 615 C CA . GLN A 1 76 ? 5.571 31.977 -28.719 1.00 81.12 76 GLN A CA 1
ATOM 616 C C . GLN A 1 76 ? 6.595 32.402 -29.781 1.00 81.12 76 GLN A C 1
ATOM 618 O O . GLN A 1 76 ? 7.036 33.547 -29.779 1.00 81.12 76 GLN A O 1
ATOM 623 N N . LEU A 1 77 ? 6.875 31.556 -30.778 1.00 81.50 77 LEU A N 1
ATOM 624 C CA . LEU A 1 77 ? 7.675 31.961 -31.943 1.00 81.50 77 LEU A CA 1
ATOM 625 C C . LEU A 1 77 ? 7.035 33.124 -32.710 1.00 81.50 77 LEU A C 1
ATOM 627 O O . LEU A 1 77 ? 7.733 34.010 -33.200 1.00 81.50 77 LEU A O 1
ATOM 631 N N . LYS A 1 78 ? 5.700 33.139 -32.794 1.00 81.94 78 LYS A N 1
ATOM 632 C CA . LYS A 1 78 ? 4.950 34.227 -33.425 1.00 81.94 78 LYS A CA 1
ATOM 633 C C . LYS A 1 78 ? 4.987 35.512 -32.590 1.00 81.94 78 LYS A C 1
ATOM 635 O O . LYS A 1 78 ? 5.141 36.578 -33.176 1.00 81.94 78 LYS A O 1
ATOM 640 N N . GLU A 1 79 ? 4.875 35.413 -31.263 1.00 83.06 79 GLU A N 1
ATOM 641 C CA . GLU A 1 79 ? 5.042 36.532 -30.320 1.00 83.06 79 GLU A CA 1
ATOM 642 C C . GLU A 1 79 ? 6.451 37.141 -30.426 1.00 83.06 79 GLU A C 1
ATOM 644 O O . GLU A 1 79 ? 6.588 38.360 -30.423 1.00 83.06 79 GLU A O 1
ATOM 649 N N . TRP A 1 80 ? 7.484 36.317 -30.627 1.00 83.88 80 TRP A N 1
ATOM 650 C CA . TRP A 1 80 ? 8.867 36.762 -30.852 1.00 83.88 80 TRP A CA 1
ATOM 651 C C . TRP A 1 80 ? 9.167 37.226 -32.287 1.00 83.88 80 TRP A C 1
ATOM 653 O O . TRP A 1 80 ? 10.298 37.597 -32.591 1.00 83.88 80 TRP A O 1
ATOM 663 N N . GLY A 1 81 ? 8.187 37.194 -33.196 1.00 75.81 81 GLY A N 1
ATOM 664 C CA . GLY A 1 81 ? 8.370 37.607 -34.593 1.00 75.81 81 GLY A CA 1
ATOM 665 C C . GLY A 1 81 ? 9.203 36.644 -35.453 1.00 75.81 81 GLY A C 1
ATOM 666 O O . GLY A 1 81 ? 9.546 36.975 -36.588 1.00 75.81 81 GLY A O 1
ATOM 667 N N . ILE A 1 82 ? 9.495 35.436 -34.965 1.00 75.75 82 ILE A N 1
ATOM 668 C CA . ILE A 1 82 ? 10.305 34.429 -35.656 1.00 75.75 82 ILE A CA 1
ATOM 669 C C . ILE A 1 82 ? 9.392 33.617 -36.589 1.00 75.75 82 ILE A C 1
ATOM 671 O O . ILE A 1 82 ? 8.763 32.630 -36.201 1.00 75.75 82 ILE A O 1
ATOM 675 N N . LYS A 1 83 ? 9.286 34.039 -37.855 1.00 62.75 83 LYS A N 1
ATOM 676 C CA . LYS A 1 83 ? 8.621 33.246 -38.905 1.00 62.75 83 LYS A CA 1
ATOM 677 C C . LYS A 1 83 ? 9.519 32.067 -39.286 1.00 62.75 83 LYS A C 1
ATOM 679 O O . LYS A 1 83 ? 10.700 32.269 -39.534 1.00 62.75 83 LYS A O 1
ATOM 684 N N . LYS A 1 84 ? 8.948 30.854 -39.347 1.00 51.44 84 LYS A N 1
ATOM 685 C CA . LYS A 1 84 ? 9.599 29.603 -39.790 1.00 51.44 84 LYS A CA 1
ATOM 686 C C . LYS A 1 84 ? 10.625 29.850 -40.912 1.00 51.44 84 LYS A C 1
ATOM 688 O O . LYS A 1 84 ? 10.240 29.969 -42.072 1.00 51.44 84 LYS A O 1
ATOM 693 N N . MET A 1 85 ? 11.911 29.850 -40.571 1.00 41.00 85 MET A N 1
ATOM 694 C CA . MET A 1 85 ? 13.003 29.675 -41.526 1.00 41.00 85 MET A CA 1
ATOM 695 C C . MET A 1 85 ? 13.086 28.183 -41.841 1.00 41.00 85 MET A C 1
ATOM 697 O O . MET A 1 85 ? 13.799 27.429 -41.190 1.00 41.00 85 MET A O 1
ATOM 701 N N . ALA A 1 86 ? 12.272 27.740 -42.793 1.00 41.41 86 ALA A N 1
ATOM 702 C CA . ALA A 1 86 ? 12.426 26.438 -43.425 1.00 41.41 86 ALA A CA 1
ATOM 703 C C . ALA A 1 86 ? 12.758 26.667 -44.901 1.00 41.41 86 ALA A C 1
ATOM 705 O O . ALA A 1 86 ? 11.963 26.367 -45.785 1.00 41.41 86 ALA A O 1
ATOM 706 N N . GLU A 1 87 ? 13.937 27.232 -45.148 1.00 39.53 87 GLU A N 1
ATOM 707 C CA . GLU A 1 87 ? 14.593 27.187 -46.450 1.00 39.53 87 GLU A CA 1
ATOM 708 C C . GLU A 1 87 ? 15.949 26.517 -46.255 1.00 39.53 87 GLU A C 1
ATOM 710 O O . GLU A 1 87 ? 16.966 27.148 -45.978 1.00 39.53 87 GLU A O 1
ATOM 715 N N . THR A 1 88 ? 15.956 25.193 -46.379 1.00 41.91 88 THR A N 1
ATOM 716 C CA . THR A 1 88 ? 17.166 24.444 -46.707 1.00 41.91 88 THR A CA 1
ATOM 717 C C . THR A 1 88 ? 17.648 24.921 -48.077 1.00 41.91 88 THR A C 1
ATOM 719 O O . THR A 1 88 ? 17.172 24.442 -49.108 1.00 41.91 88 THR A O 1
ATOM 722 N N . LYS A 1 89 ? 18.560 25.898 -48.099 1.00 44.38 89 LYS A N 1
ATOM 723 C CA . LYS A 1 89 ? 19.356 26.231 -49.284 1.00 44.38 89 LYS A CA 1
ATOM 724 C C . LYS A 1 89 ? 20.245 25.031 -49.603 1.00 44.38 89 LYS A C 1
ATOM 726 O O . LYS A 1 89 ? 21.189 24.741 -48.879 1.00 44.38 89 LYS A O 1
ATOM 731 N N . THR A 1 90 ? 19.921 24.309 -50.665 1.00 53.72 90 THR A N 1
ATOM 732 C CA . THR A 1 90 ? 20.744 23.222 -51.212 1.00 53.72 90 THR A CA 1
ATOM 733 C C . THR A 1 90 ? 21.767 23.786 -52.197 1.00 53.72 90 THR A C 1
ATOM 735 O O . THR A 1 90 ? 21.406 24.603 -53.041 1.00 53.72 90 THR A O 1
ATOM 738 N N . GLY A 1 91 ? 23.014 23.318 -52.129 1.00 58.81 91 GLY A N 1
ATOM 739 C CA . GLY A 1 91 ? 24.163 23.803 -52.905 1.00 58.81 91 GLY A CA 1
ATOM 740 C C . GLY A 1 91 ? 24.229 23.419 -54.391 1.00 58.81 91 GLY A C 1
ATOM 741 O O . GLY A 1 91 ? 25.330 23.355 -54.925 1.00 58.81 91 GLY A O 1
ATOM 742 N N . LEU A 1 92 ? 23.104 23.164 -55.072 1.00 71.50 92 LEU A N 1
ATOM 743 C CA . LEU A 1 92 ? 23.130 22.970 -56.528 1.00 71.50 92 LEU A CA 1
ATOM 744 C C . LEU A 1 92 ? 23.370 24.326 -57.201 1.00 71.50 92 LEU A C 1
ATOM 746 O O . LEU A 1 92 ? 22.593 25.254 -56.996 1.00 71.50 92 LEU A O 1
ATOM 750 N N . THR A 1 93 ? 24.422 24.438 -58.011 1.00 78.31 93 THR A N 1
ATOM 751 C CA . THR A 1 93 ? 24.731 25.649 -58.789 1.00 78.31 93 THR A CA 1
ATOM 752 C C . THR A 1 93 ? 24.273 25.511 -60.243 1.00 78.31 93 THR A C 1
ATOM 754 O O . THR A 1 93 ? 24.107 24.401 -60.757 1.00 78.31 93 THR A O 1
ATOM 757 N N . LYS A 1 94 ? 24.083 26.645 -60.932 1.00 79.44 94 LYS A N 1
ATOM 758 C CA . LYS A 1 94 ? 23.652 26.690 -62.341 1.00 79.44 94 LYS A CA 1
ATOM 759 C C . LYS A 1 94 ? 24.578 25.884 -63.262 1.00 79.44 94 LYS A C 1
ATOM 761 O O . LYS A 1 94 ? 24.097 25.164 -64.134 1.00 79.44 94 LYS A O 1
ATOM 766 N N . ASP A 1 95 ? 25.886 25.967 -63.043 1.00 76.88 95 ASP A N 1
ATOM 767 C CA . ASP A 1 95 ? 26.883 25.308 -63.892 1.00 76.88 95 ASP A CA 1
ATOM 768 C C . ASP A 1 95 ? 26.898 23.791 -63.699 1.00 76.88 95 ASP A C 1
ATOM 770 O O . ASP A 1 95 ? 27.037 23.042 -64.664 1.00 76.88 95 ASP A O 1
ATOM 774 N N . GLU A 1 96 ? 26.705 23.319 -62.466 1.00 80.12 96 GLU A N 1
ATOM 775 C CA . GLU A 1 96 ? 26.597 21.888 -62.185 1.00 80.12 96 GLU A CA 1
ATOM 776 C C . GLU A 1 96 ? 25.339 21.289 -62.828 1.00 80.12 96 GLU A C 1
ATOM 778 O O . GLU A 1 96 ? 25.404 20.230 -63.455 1.00 80.12 96 GLU A O 1
ATOM 783 N N . TYR A 1 97 ? 24.213 22.006 -62.755 1.00 82.88 97 TYR A N 1
ATOM 784 C CA . TYR A 1 97 ? 22.978 21.623 -63.437 1.00 82.88 97 TYR A CA 1
ATOM 785 C C . TYR A 1 97 ? 23.169 21.527 -64.961 1.00 82.88 97 TYR A C 1
ATOM 787 O O . TYR A 1 97 ? 22.797 20.519 -65.566 1.00 82.88 97 TYR A O 1
ATOM 795 N N . LEU A 1 98 ? 23.787 22.535 -65.589 1.00 80.62 98 LEU A N 1
ATOM 796 C CA . LEU A 1 98 ? 24.010 22.548 -67.040 1.00 80.62 98 LEU A CA 1
ATOM 797 C C . LEU A 1 98 ? 24.983 21.455 -67.498 1.00 80.62 98 LEU A C 1
ATOM 799 O O . LEU A 1 98 ? 24.747 20.846 -68.538 1.00 80.62 98 LEU A O 1
ATOM 803 N N . ARG A 1 99 ? 26.024 21.132 -66.717 1.00 80.38 99 ARG A N 1
ATOM 804 C CA . ARG A 1 99 ? 26.932 20.014 -67.033 1.00 80.38 99 ARG A CA 1
ATOM 805 C C . ARG A 1 99 ? 26.224 18.664 -67.003 1.00 80.38 99 ARG A C 1
ATOM 807 O O . ARG A 1 99 ? 26.419 17.870 -67.917 1.00 80.38 99 ARG A O 1
ATOM 814 N N . ARG A 1 100 ? 25.371 18.410 -66.004 1.00 80.62 100 ARG A N 1
ATOM 815 C CA . ARG A 1 100 ? 24.582 17.164 -65.940 1.00 80.62 100 ARG A CA 1
ATOM 816 C C . ARG A 1 100 ? 23.584 17.063 -67.094 1.00 80.62 100 ARG A C 1
ATOM 818 O O . ARG A 1 100 ? 23.416 15.995 -67.676 1.00 80.62 100 ARG A O 1
ATOM 825 N N . ARG A 1 101 ? 22.982 18.190 -67.492 1.00 82.75 101 ARG A N 1
ATOM 826 C CA . ARG A 1 101 ? 22.117 18.265 -68.682 1.00 82.75 101 ARG A CA 1
ATOM 827 C C . ARG A 1 101 ? 22.890 18.036 -69.987 1.00 82.75 101 ARG A C 1
ATOM 829 O O . ARG A 1 101 ? 22.382 17.320 -70.844 1.00 82.75 101 ARG A O 1
ATOM 836 N N . ALA A 1 102 ? 24.107 18.568 -70.120 1.00 76.94 102 ALA A N 1
ATOM 837 C CA . ALA A 1 102 ? 24.991 18.311 -71.262 1.00 76.94 102 ALA A CA 1
ATOM 838 C C . ALA A 1 102 ? 25.467 16.847 -71.319 1.00 76.94 102 ALA A C 1
ATOM 840 O O . ALA A 1 102 ? 25.606 16.290 -72.403 1.00 76.94 102 ALA A O 1
ATOM 841 N N . ALA A 1 103 ? 25.644 16.203 -70.160 1.00 77.62 103 ALA A N 1
ATOM 842 C CA . ALA A 1 103 ? 25.951 14.776 -70.037 1.00 77.62 103 ALA A CA 1
ATOM 843 C C . ALA A 1 103 ? 24.749 13.848 -70.329 1.00 77.62 103 ALA A C 1
ATOM 845 O O . ALA A 1 103 ? 24.903 12.629 -70.318 1.00 77.62 103 ALA A O 1
ATOM 846 N N . GLY A 1 104 ? 23.562 14.403 -70.604 1.00 76.50 104 GLY A N 1
ATOM 847 C CA . GLY A 1 104 ? 22.374 13.652 -71.018 1.00 76.50 104 GLY A CA 1
ATOM 848 C C . GLY A 1 104 ? 21.380 13.309 -69.904 1.00 76.50 104 GLY A C 1
ATOM 849 O O . GLY A 1 104 ? 20.360 12.682 -70.190 1.00 76.50 104 GLY A O 1
ATOM 850 N N . GLU A 1 105 ? 21.601 13.738 -68.655 1.00 82.25 105 GLU A N 1
ATOM 851 C CA . GLU A 1 105 ? 20.637 13.505 -67.570 1.00 82.25 105 GLU A CA 1
ATOM 852 C C . GLU A 1 105 ? 19.352 14.328 -67.769 1.00 82.25 105 GLU A C 1
ATOM 854 O O . GLU A 1 105 ? 19.372 15.506 -68.139 1.00 82.25 105 GLU A O 1
ATOM 859 N N . GLY A 1 106 ? 18.192 13.721 -67.508 1.00 80.25 106 GLY A N 1
ATOM 860 C CA . GLY A 1 106 ? 16.895 14.403 -67.575 1.00 80.25 106 GLY A CA 1
ATOM 861 C C . GLY A 1 106 ? 16.599 15.247 -66.327 1.00 80.25 106 GLY A C 1
ATOM 862 O O . GLY A 1 106 ? 17.017 14.904 -65.223 1.00 80.25 106 GLY A O 1
ATOM 863 N N . ARG A 1 107 ? 15.784 16.310 -66.450 1.00 80.19 107 ARG A N 1
ATOM 864 C CA . ARG A 1 107 ? 15.403 17.185 -65.311 1.00 80.19 107 ARG A CA 1
ATOM 865 C C . ARG A 1 107 ? 14.850 16.408 -64.105 1.00 80.19 107 ARG A C 1
ATOM 867 O O . ARG A 1 107 ? 15.151 16.734 -62.962 1.00 80.19 107 ARG A O 1
ATOM 874 N N . THR A 1 108 ? 14.055 15.368 -64.364 1.00 77.88 108 THR A N 1
ATOM 875 C CA . THR A 1 108 ? 13.471 14.495 -63.333 1.00 77.88 108 THR A CA 1
ATOM 876 C C . THR A 1 108 ? 14.521 13.649 -62.614 1.00 77.88 108 THR A C 1
ATOM 878 O O . THR A 1 108 ? 14.398 13.426 -61.415 1.00 77.88 108 THR A O 1
ATOM 881 N N . GLN A 1 109 ? 15.557 13.197 -63.324 1.00 80.38 109 GLN A N 1
ATOM 882 C CA . GLN A 1 109 ? 16.653 12.429 -62.730 1.00 80.38 109 GLN A CA 1
ATOM 883 C C . GLN A 1 109 ? 17.476 13.325 -61.805 1.00 80.38 109 GLN A C 1
ATOM 885 O O . GLN A 1 109 ? 17.667 12.976 -60.645 1.00 80.38 109 GLN A O 1
ATOM 890 N N . ILE A 1 110 ? 17.828 14.531 -62.266 1.00 80.25 110 ILE A N 1
ATOM 891 C CA . ILE A 1 110 ? 18.542 15.520 -61.448 1.00 80.25 110 ILE A CA 1
ATOM 892 C C . ILE A 1 110 ? 17.720 15.874 -60.198 1.00 80.25 110 ILE A C 1
ATOM 894 O O . ILE A 1 110 ? 18.246 15.844 -59.089 1.00 80.25 110 ILE A O 1
ATOM 898 N N . PHE A 1 111 ? 16.412 16.116 -60.340 1.00 77.88 111 PHE A N 1
ATOM 899 C CA . PHE A 1 111 ? 15.514 16.350 -59.202 1.00 77.88 111 PHE A CA 1
ATOM 900 C C . PHE A 1 111 ? 15.522 15.194 -58.187 1.00 77.88 111 PHE A C 1
ATOM 902 O O . PHE A 1 111 ? 15.639 15.436 -56.988 1.00 77.88 111 PHE A O 1
ATOM 909 N N . ASN A 1 112 ? 15.441 13.945 -58.653 1.00 75.94 112 ASN A N 1
ATOM 910 C CA . ASN A 1 112 ? 15.415 12.773 -57.775 1.00 75.94 112 ASN A CA 1
ATOM 911 C C . ASN A 1 112 ? 16.734 12.571 -57.010 1.00 75.94 112 ASN A C 1
ATOM 913 O O . ASN A 1 112 ? 16.709 12.031 -55.908 1.00 75.94 112 ASN A O 1
ATOM 917 N N . THR A 1 113 ? 17.869 13.032 -57.550 1.00 75.50 113 THR A N 1
ATOM 918 C CA . THR A 1 113 ? 19.164 12.986 -56.842 1.00 75.50 113 THR A CA 1
ATOM 919 C C . THR A 1 113 ? 19.291 14.018 -55.716 1.00 75.50 113 THR A C 1
ATOM 921 O O . THR A 1 113 ? 20.171 13.895 -54.872 1.00 75.50 113 THR A O 1
ATOM 924 N N . LEU A 1 114 ? 18.404 15.016 -55.660 1.00 69.69 114 LEU A N 1
ATOM 925 C CA . LEU A 1 114 ? 18.476 16.152 -54.732 1.00 69.69 114 LEU A CA 1
ATOM 926 C C . LEU A 1 114 ? 17.513 16.002 -53.542 1.00 69.69 114 LEU A C 1
ATOM 928 O O . LEU A 1 114 ? 16.835 16.954 -53.140 1.00 69.69 114 LEU A O 1
ATOM 932 N N . ALA A 1 115 ? 17.414 14.799 -52.975 1.00 53.41 115 ALA A N 1
ATOM 933 C CA . ALA A 1 115 ? 16.569 14.558 -51.807 1.00 53.41 115 ALA A CA 1
ATOM 934 C C . ALA A 1 115 ? 17.025 15.411 -50.594 1.00 53.41 115 ALA A C 1
ATOM 936 O O . ALA A 1 115 ? 18.229 15.492 -50.349 1.00 53.41 115 ALA A O 1
ATOM 937 N N . PRO A 1 116 ? 16.111 16.041 -49.815 1.00 54.03 116 PRO A N 1
ATOM 938 C CA . PRO A 1 116 ? 14.648 15.989 -49.860 1.00 54.03 116 PRO A CA 1
ATOM 939 C C . PRO A 1 116 ? 14.041 17.307 -50.388 1.00 54.03 116 PRO A C 1
ATOM 941 O O . PRO A 1 116 ? 13.340 18.023 -49.669 1.00 54.03 116 PRO A O 1
ATOM 944 N N . MET A 1 117 ? 14.309 17.682 -51.642 1.00 67.25 117 MET A N 1
ATOM 945 C CA . MET A 1 117 ? 13.736 18.907 -52.203 1.00 67.25 117 MET A CA 1
ATOM 946 C C . MET A 1 117 ? 12.295 18.706 -52.700 1.00 67.25 117 MET A C 1
ATOM 948 O O . MET A 1 117 ? 11.982 17.765 -53.426 1.00 67.25 117 MET A O 1
ATOM 952 N N . SER A 1 118 ? 11.397 19.640 -52.369 1.00 71.81 118 SER A N 1
ATOM 953 C CA . SER A 1 118 ? 10.066 19.676 -52.984 1.00 71.81 118 SER A CA 1
ATOM 954 C C . SER A 1 118 ? 10.147 20.155 -54.442 1.00 71.81 118 SER A C 1
ATOM 956 O O . SER A 1 118 ? 10.903 21.070 -54.772 1.00 71.81 118 SER A O 1
ATOM 958 N N . LYS A 1 119 ? 9.301 19.608 -55.325 1.00 74.62 119 LYS A N 1
ATOM 959 C CA . LYS A 1 119 ? 9.221 20.006 -56.748 1.00 74.62 119 LYS A CA 1
ATOM 960 C C . LYS A 1 119 ? 8.987 21.515 -56.945 1.00 74.62 119 LYS A C 1
ATOM 962 O O . LYS A 1 119 ? 9.371 22.085 -57.963 1.00 74.62 119 LYS A O 1
ATOM 967 N N . ARG A 1 120 ? 8.362 22.173 -55.962 1.00 74.38 120 ARG A N 1
ATOM 968 C CA . ARG A 1 120 ? 8.114 23.621 -55.958 1.00 74.38 120 ARG A CA 1
ATOM 969 C C . ARG A 1 120 ? 9.407 24.423 -55.808 1.00 74.38 120 ARG A C 1
ATOM 971 O O . ARG A 1 120 ? 9.590 25.392 -56.535 1.00 74.38 120 ARG A O 1
ATOM 978 N N . ASN A 1 121 ? 10.299 23.983 -54.925 1.00 73.06 121 ASN A N 1
ATOM 979 C CA . ASN A 1 121 ? 11.573 24.654 -54.667 1.00 73.06 121 ASN A CA 1
ATOM 980 C C . ASN A 1 121 ? 12.530 24.471 -55.850 1.00 73.06 121 ASN A C 1
ATOM 982 O O . ASN A 1 121 ? 13.132 25.439 -56.298 1.00 73.06 121 ASN A O 1
ATOM 986 N N . PHE A 1 122 ? 12.568 23.272 -56.438 1.00 76.75 122 PHE A N 1
ATOM 987 C CA . PHE A 1 122 ? 13.373 22.994 -57.631 1.00 76.75 122 PHE A CA 1
ATOM 988 C C . PHE A 1 122 ? 12.999 23.904 -58.811 1.00 76.75 122 PHE A C 1
ATOM 990 O O . PHE A 1 122 ? 13.857 24.516 -59.440 1.00 76.75 122 PHE A O 1
ATOM 997 N N . ASN A 1 123 ? 11.699 24.075 -59.067 1.00 79.19 123 ASN A N 1
ATOM 998 C CA . ASN A 1 123 ? 11.227 24.969 -60.125 1.00 79.19 123 ASN A CA 1
ATOM 999 C C . ASN A 1 123 ? 11.474 26.457 -59.823 1.00 79.19 123 ASN A C 1
ATOM 1001 O O . ASN A 1 123 ? 11.617 27.235 -60.764 1.00 79.19 123 ASN A O 1
ATOM 1005 N N . SER A 1 124 ? 11.520 26.853 -58.545 1.00 77.31 124 SER A N 1
ATOM 1006 C CA . SER A 1 124 ? 11.896 28.217 -58.143 1.00 77.31 124 SER A CA 1
ATOM 1007 C C . SER A 1 124 ? 13.352 28.501 -58.501 1.00 77.31 124 SER A C 1
ATOM 1009 O O . SER A 1 124 ? 13.628 29.494 -59.164 1.00 77.31 124 SER A O 1
ATOM 1011 N N . ILE A 1 125 ? 14.254 27.568 -58.184 1.00 78.50 125 ILE A N 1
ATOM 1012 C CA . ILE A 1 125 ? 15.690 27.673 -58.484 1.00 78.50 125 ILE A CA 1
ATOM 1013 C C . ILE A 1 125 ? 15.933 27.768 -60.001 1.00 78.50 125 ILE A C 1
ATOM 1015 O O . ILE A 1 125 ? 16.657 28.645 -60.468 1.00 78.50 125 ILE A O 1
ATOM 1019 N N . LEU A 1 126 ? 15.264 26.931 -60.805 1.00 80.06 126 LEU A N 1
ATOM 1020 C CA . LEU A 1 126 ? 15.360 27.015 -62.271 1.00 80.06 126 LEU A CA 1
ATOM 1021 C C . LEU A 1 126 ? 14.816 28.341 -62.828 1.00 80.06 126 LEU A C 1
ATOM 1023 O O . LEU A 1 126 ? 15.303 28.833 -63.849 1.00 80.06 126 LEU A O 1
ATOM 1027 N N . SER A 1 127 ? 13.807 28.919 -62.168 1.00 80.56 127 SER A N 1
ATOM 1028 C CA . SER A 1 127 ? 13.263 30.235 -62.515 1.00 80.56 127 SER A CA 1
ATOM 1029 C C . SER A 1 127 ? 14.239 31.359 -62.166 1.00 80.56 127 SER A C 1
ATOM 1031 O O . SER A 1 127 ? 14.402 32.272 -62.968 1.00 80.56 127 SER A O 1
ATOM 1033 N N . GLU A 1 128 ? 14.918 31.275 -61.020 1.00 79.69 128 GLU A N 1
ATOM 1034 C CA . GLU A 1 128 ? 15.953 32.227 -60.589 1.00 79.69 128 GLU A CA 1
ATOM 1035 C C . GLU A 1 128 ? 17.169 32.221 -61.525 1.00 79.69 128 GLU A C 1
ATOM 1037 O O . GLU A 1 128 ? 17.754 33.266 -61.796 1.00 79.69 128 GLU A O 1
ATOM 1042 N N . TRP A 1 129 ? 17.522 31.066 -62.092 1.00 80.94 129 TRP A N 1
ATOM 1043 C CA . TRP A 1 129 ? 18.604 30.952 -63.079 1.00 80.94 129 TRP A CA 1
ATOM 1044 C C . TRP A 1 129 ? 18.212 31.353 -64.504 1.00 80.94 129 TRP A C 1
ATOM 1046 O O . TRP A 1 129 ? 19.087 31.391 -65.382 1.00 80.94 129 TRP A O 1
ATOM 1056 N N . GLY A 1 130 ? 16.924 31.633 -64.735 1.00 77.56 130 GLY A N 1
ATOM 1057 C CA . GLY A 1 130 ? 16.369 31.995 -66.038 1.00 77.56 130 GLY A CA 1
ATOM 1058 C C . GLY A 1 130 ? 16.281 30.834 -67.034 1.00 77.56 130 GLY A C 1
ATOM 1059 O O . GLY A 1 130 ? 16.211 31.079 -68.231 1.00 77.56 130 GLY A O 1
ATOM 1060 N N . ILE A 1 131 ? 16.303 29.578 -66.568 1.00 81.19 131 ILE A N 1
ATOM 1061 C CA . ILE A 1 131 ? 16.352 28.365 -67.419 1.00 81.19 131 ILE A CA 1
ATOM 1062 C C . ILE A 1 131 ? 15.123 27.459 -67.256 1.00 81.19 131 ILE A C 1
ATOM 1064 O O . ILE A 1 131 ? 15.133 26.283 -67.620 1.00 81.19 131 ILE A O 1
ATOM 1068 N N . ARG A 1 132 ? 14.044 27.991 -66.677 1.00 74.12 132 ARG A N 1
ATOM 1069 C CA . ARG A 1 132 ? 12.794 27.248 -66.468 1.00 74.12 132 ARG A CA 1
ATOM 1070 C C . ARG A 1 132 ? 12.180 26.771 -67.790 1.00 74.12 132 ARG A C 1
ATOM 1072 O O . ARG A 1 132 ? 11.666 25.650 -67.859 1.00 74.12 132 ARG A O 1
ATOM 1079 N N . GLU A 1 133 ? 12.248 27.601 -68.823 1.00 75.06 133 GLU A N 1
ATOM 1080 C CA . GLU A 1 133 ? 11.714 27.321 -70.158 1.00 75.06 133 GLU A CA 1
ATOM 1081 C C . GLU A 1 133 ? 12.704 26.486 -70.987 1.00 75.06 133 GLU A C 1
ATOM 1083 O O . GLU A 1 133 ? 13.918 26.643 -70.860 1.00 75.06 133 GLU A O 1
ATOM 1088 N N . GLY A 1 134 ? 12.192 25.561 -71.808 1.00 67.56 134 GLY A N 1
ATOM 1089 C CA . GLY A 1 134 ? 13.018 24.638 -72.604 1.00 67.56 134 GLY A CA 1
ATOM 1090 C C . GLY A 1 134 ? 13.986 25.359 -73.547 1.00 67.56 134 GLY A C 1
ATOM 1091 O O . GLY A 1 134 ? 15.159 25.003 -73.616 1.00 67.56 134 GLY A O 1
ATOM 1092 N N . ASP A 1 135 ? 13.531 26.445 -74.170 1.00 68.00 135 ASP A N 1
ATOM 1093 C CA . ASP A 1 135 ? 14.309 27.210 -75.153 1.00 68.00 135 ASP A CA 1
ATOM 1094 C C . ASP A 1 135 ? 15.477 27.994 -74.528 1.00 68.00 135 ASP A C 1
ATOM 1096 O O . ASP A 1 135 ? 16.477 28.283 -75.191 1.00 68.00 135 ASP A O 1
ATOM 1100 N N . ALA A 1 136 ? 15.360 28.352 -73.245 1.00 71.12 136 ALA A N 1
ATOM 1101 C CA . ALA A 1 136 ? 16.418 29.014 -72.485 1.00 71.12 136 ALA A CA 1
ATOM 1102 C C . ALA A 1 136 ? 17.480 28.013 -71.998 1.00 71.12 136 ALA A C 1
ATOM 1104 O O . ALA A 1 136 ? 18.664 28.341 -71.932 1.00 71.12 136 ALA A O 1
ATOM 1105 N N . GLU A 1 137 ? 17.069 26.778 -71.700 1.00 72.62 137 GLU A N 1
ATOM 1106 C CA . GLU A 1 137 ? 17.977 25.684 -71.354 1.00 72.62 137 GLU A CA 1
ATOM 1107 C C . GLU A 1 137 ? 18.793 25.217 -72.570 1.00 72.62 137 GLU A C 1
ATOM 1109 O O . GLU A 1 137 ? 20.004 25.044 -72.455 1.00 72.62 137 GLU A O 1
ATOM 1114 N N . GLN A 1 138 ? 18.162 25.085 -73.741 1.00 70.06 138 GLN A N 1
ATOM 1115 C CA . GLN A 1 138 ? 18.827 24.656 -74.978 1.00 70.06 138 GLN A CA 1
ATOM 1116 C C . GLN A 1 138 ? 19.953 25.624 -75.386 1.00 70.06 138 GLN A C 1
ATOM 1118 O O . GLN A 1 138 ? 21.083 25.202 -75.618 1.00 70.06 138 GLN A O 1
ATOM 1123 N N . ARG A 1 139 ? 19.682 26.938 -75.356 1.00 73.06 139 ARG A N 1
ATOM 1124 C CA . ARG A 1 139 ? 20.690 27.978 -75.636 1.00 73.06 139 ARG A CA 1
ATOM 1125 C C . ARG A 1 139 ? 21.853 27.971 -74.644 1.00 73.06 139 ARG A C 1
ATOM 1127 O O . ARG A 1 139 ? 22.987 28.240 -75.025 1.00 73.06 139 ARG A O 1
ATOM 1134 N N . ALA A 1 140 ? 21.589 27.672 -73.372 1.00 70.25 140 ALA A N 1
ATOM 1135 C CA . ALA A 1 140 ? 22.639 27.573 -72.360 1.00 70.25 140 ALA A CA 1
ATOM 1136 C C . ALA A 1 140 ? 23.534 26.334 -72.558 1.00 70.25 140 ALA A C 1
ATOM 1138 O O . ALA A 1 140 ? 24.718 26.388 -72.235 1.00 70.25 140 ALA A O 1
ATOM 1139 N N . LEU A 1 141 ? 22.985 25.244 -73.105 1.00 71.56 141 LEU A N 1
ATOM 1140 C CA . LEU A 1 141 ? 23.730 24.026 -73.437 1.00 71.56 141 LEU A CA 1
ATOM 1141 C C . LEU A 1 141 ? 24.582 24.189 -74.702 1.00 71.56 141 LEU A C 1
ATOM 1143 O O . LEU A 1 141 ? 25.726 23.744 -74.726 1.00 71.56 141 LEU A O 1
ATOM 1147 N N . GLU A 1 142 ? 24.063 24.872 -75.723 1.00 70.62 142 GLU A N 1
ATOM 1148 C CA . GLU A 1 142 ? 24.781 25.126 -76.982 1.00 70.62 142 GLU A CA 1
ATOM 1149 C C . GLU A 1 142 ? 26.041 25.984 -76.791 1.00 70.62 142 GLU A C 1
ATOM 1151 O O . GLU A 1 142 ? 27.039 25.776 -77.475 1.00 70.62 142 GLU A O 1
ATOM 1156 N N . MET A 1 143 ? 26.049 26.902 -75.818 1.00 69.06 143 MET A N 1
ATOM 1157 C CA . MET A 1 143 ? 27.236 27.711 -75.502 1.00 69.06 143 MET A CA 1
ATOM 1158 C C . MET A 1 143 ? 28.358 26.934 -74.789 1.00 69.06 143 MET A C 1
ATOM 1160 O O . MET A 1 143 ? 29.457 27.464 -74.638 1.00 69.06 143 MET A O 1
ATOM 1164 N N . LEU A 1 144 ? 28.100 25.707 -74.325 1.00 66.06 144 LEU A N 1
ATOM 1165 C CA . LEU A 1 144 ? 29.012 24.935 -73.472 1.00 66.06 144 LEU A CA 1
ATOM 1166 C C . LEU A 1 144 ? 29.826 23.870 -74.232 1.00 66.06 144 LEU A C 1
ATOM 1168 O O . LEU A 1 144 ? 30.725 23.275 -73.640 1.00 66.06 144 LEU A O 1
ATOM 1172 N N . VAL A 1 145 ? 29.563 23.642 -75.526 1.00 59.03 145 VAL A N 1
ATOM 1173 C CA . VAL A 1 145 ? 30.261 22.632 -76.346 1.00 59.03 145 VAL A CA 1
ATOM 1174 C C . VAL A 1 145 ? 31.170 23.310 -77.388 1.00 59.03 145 VAL A C 1
ATOM 1176 O O . VAL A 1 145 ? 30.659 23.923 -78.324 1.00 59.03 145 VAL A O 1
ATOM 1179 N N . PRO A 1 146 ? 32.512 23.209 -77.293 1.00 49.50 146 PRO A N 1
ATOM 1180 C CA . PRO A 1 146 ? 33.408 23.684 -78.346 1.00 49.50 146 PRO A CA 1
ATOM 1181 C C . PRO A 1 146 ? 33.426 22.725 -79.550 1.00 49.50 146 PRO A C 1
ATOM 1183 O O . PRO A 1 146 ? 33.586 21.516 -79.390 1.00 49.50 146 PRO A O 1
ATOM 1186 N N . ASN A 1 147 ? 33.307 23.286 -80.757 1.00 43.88 147 ASN A N 1
ATOM 1187 C CA . ASN A 1 147 ? 33.437 22.616 -82.057 1.00 43.88 147 ASN A CA 1
ATOM 1188 C C . ASN A 1 147 ? 34.722 21.770 -82.169 1.00 43.88 147 ASN A C 1
ATOM 1190 O O . ASN A 1 147 ? 35.823 22.318 -82.147 1.00 43.88 147 ASN A O 1
ATOM 1194 N N . ALA A 1 148 ? 34.583 20.464 -82.403 1.00 38.41 148 ALA A N 1
ATOM 1195 C CA . ALA A 1 148 ? 35.673 19.587 -82.822 1.00 38.41 148 ALA A CA 1
ATOM 1196 C C . ALA A 1 148 ? 35.516 19.237 -84.309 1.00 38.41 148 ALA A C 1
ATOM 1198 O O . ALA A 1 148 ? 34.716 18.376 -84.673 1.00 38.41 148 ALA A O 1
ATOM 1199 N N . ALA A 1 149 ? 36.288 19.896 -85.174 1.00 37.38 149 ALA A N 1
ATOM 1200 C CA . ALA A 1 149 ? 36.533 19.430 -86.533 1.00 37.38 149 ALA A CA 1
ATOM 1201 C C . ALA A 1 149 ? 37.918 19.879 -87.023 1.00 37.38 149 ALA A C 1
ATOM 1203 O O . ALA A 1 149 ? 38.284 21.041 -86.870 1.00 37.38 149 ALA A O 1
ATOM 1204 N N . ALA A 1 150 ? 38.594 18.937 -87.688 1.00 37.66 150 ALA A N 1
ATOM 1205 C CA . ALA A 1 150 ? 39.800 19.046 -88.514 1.00 37.66 150 ALA A CA 1
ATOM 1206 C C . ALA A 1 150 ? 41.172 18.892 -87.824 1.00 37.66 150 ALA A C 1
ATOM 1208 O O . ALA A 1 150 ? 41.742 19.840 -87.298 1.00 37.66 150 ALA A O 1
ATOM 1209 N N . SER A 1 151 ? 41.770 17.706 -87.989 1.00 33.47 151 SER A N 1
ATOM 1210 C CA . SER A 1 151 ? 43.189 17.588 -88.354 1.00 33.47 151 SER A CA 1
ATOM 1211 C C . SER A 1 151 ? 43.460 16.227 -89.007 1.00 33.47 151 SER A C 1
ATOM 1213 O O . SER A 1 151 ? 43.067 15.194 -88.471 1.00 33.47 151 SER A O 1
ATOM 1215 N N . ALA A 1 152 ? 44.090 16.252 -90.182 1.00 38.53 152 ALA A N 1
ATOM 1216 C CA . ALA A 1 152 ? 44.586 15.100 -90.931 1.00 38.53 152 ALA A CA 1
ATOM 1217 C C . ALA A 1 152 ? 46.119 15.004 -90.778 1.00 38.53 152 ALA A C 1
ATOM 1219 O O . ALA A 1 152 ? 46.789 16.024 -90.630 1.00 38.53 152 ALA A O 1
ATOM 1220 N N . GLU A 1 153 ? 46.634 13.770 -90.799 1.00 39.59 153 GLU A N 1
ATOM 1221 C CA . GLU A 1 153 ? 48.026 13.338 -90.549 1.00 39.59 153 GLU A CA 1
ATOM 1222 C C . GLU A 1 153 ? 49.102 13.980 -91.462 1.00 39.59 153 GLU A C 1
ATOM 1224 O O . GLU A 1 153 ? 48.777 14.583 -92.488 1.00 39.59 153 GLU A O 1
ATOM 1229 N N . PRO A 1 154 ? 50.410 13.782 -91.165 1.00 46.41 154 PRO A N 1
ATOM 1230 C CA . PRO A 1 154 ? 51.112 12.751 -91.941 1.00 46.41 154 PRO A CA 1
ATOM 1231 C C . PRO A 1 154 ? 52.168 11.915 -91.188 1.00 46.41 154 PRO A C 1
ATOM 1233 O O . PRO A 1 154 ? 52.851 12.339 -90.256 1.00 46.41 154 PRO A O 1
ATOM 1236 N N . GLN A 1 155 ? 52.300 10.697 -91.702 1.00 46.56 155 GLN A N 1
ATOM 1237 C CA . GLN A 1 155 ? 53.090 9.550 -91.276 1.00 46.56 155 GLN A CA 1
ATOM 1238 C C . GLN A 1 155 ? 54.564 9.662 -91.717 1.00 46.56 155 GLN A C 1
ATOM 1240 O O . GLN A 1 155 ? 54.850 9.908 -92.886 1.00 46.56 155 GLN A O 1
ATOM 1245 N N . GLY A 1 156 ? 55.511 9.456 -90.792 1.00 43.69 156 GLY A N 1
ATOM 1246 C CA . GLY A 1 156 ? 56.958 9.460 -91.093 1.00 43.69 156 GLY A CA 1
ATOM 1247 C C . GLY A 1 156 ? 57.898 9.334 -89.884 1.00 43.69 156 GLY A C 1
ATOM 1248 O O . GLY A 1 156 ? 59.069 9.009 -90.044 1.00 43.69 156 GLY A O 1
ATOM 1249 N N . LEU A 1 157 ? 57.378 9.514 -88.665 1.00 48.22 157 LEU A N 1
ATOM 1250 C CA . LEU A 1 157 ? 58.074 9.298 -87.383 1.00 48.22 157 LEU A CA 1
ATOM 1251 C C . LEU A 1 157 ? 57.647 7.997 -86.664 1.00 48.22 157 LEU A C 1
ATOM 1253 O O . LEU A 1 157 ? 58.043 7.750 -85.528 1.00 48.22 157 LEU A O 1
ATOM 1257 N N . ILE A 1 158 ? 56.838 7.160 -87.322 1.00 52.06 158 ILE A N 1
ATOM 1258 C CA . ILE A 1 158 ? 56.046 6.102 -86.672 1.00 52.06 158 ILE A CA 1
ATOM 1259 C C . ILE A 1 158 ? 56.910 5.007 -86.045 1.00 52.06 158 ILE A C 1
ATOM 1261 O O . ILE A 1 158 ? 56.548 4.506 -84.998 1.00 52.06 158 ILE A O 1
ATOM 1265 N N . ALA A 1 159 ? 58.072 4.651 -86.595 1.00 51.41 159 ALA A N 1
ATOM 1266 C CA . ALA A 1 159 ? 58.848 3.533 -86.042 1.00 51.41 159 ALA A CA 1
ATOM 1267 C C . ALA A 1 159 ? 59.605 3.877 -84.739 1.00 51.41 159 ALA A C 1
ATOM 1269 O O . ALA A 1 159 ? 59.734 3.026 -83.865 1.00 51.41 159 ALA A O 1
ATOM 1270 N N . ILE A 1 160 ? 60.086 5.119 -84.590 1.00 52.75 160 ILE A N 1
ATOM 1271 C CA . ILE A 1 160 ? 60.788 5.576 -83.373 1.00 52.75 160 ILE A CA 1
ATOM 1272 C C . ILE A 1 160 ? 59.779 6.068 -82.326 1.00 52.75 160 ILE A C 1
ATOM 1274 O O . ILE A 1 160 ? 59.973 5.844 -81.132 1.00 52.75 160 ILE A O 1
ATOM 1278 N N . ASN A 1 161 ? 58.671 6.674 -82.765 1.00 54.00 161 ASN A N 1
ATOM 1279 C CA . ASN A 1 161 ? 57.586 7.054 -81.867 1.00 54.00 161 ASN A CA 1
ATOM 1280 C C . ASN A 1 161 ? 56.791 5.841 -81.377 1.00 54.00 161 ASN A C 1
ATOM 1282 O O . ASN A 1 161 ? 56.484 5.825 -80.200 1.00 54.00 161 ASN A O 1
ATOM 1286 N N . ALA A 1 162 ? 56.560 4.800 -82.186 1.00 57.38 162 ALA A N 1
ATOM 1287 C CA . ALA A 1 162 ? 55.854 3.596 -81.733 1.00 57.38 162 ALA A CA 1
ATOM 1288 C C . ALA A 1 162 ? 56.623 2.834 -80.644 1.00 57.38 162 ALA A C 1
ATOM 1290 O O . ALA A 1 162 ? 56.009 2.342 -79.710 1.00 57.38 162 ALA A O 1
ATOM 1291 N N . ALA A 1 163 ? 57.960 2.768 -80.709 1.00 60.03 163 ALA A N 1
ATOM 1292 C CA . ALA A 1 163 ? 58.760 2.154 -79.642 1.00 60.03 163 ALA A CA 1
ATOM 1293 C C . ALA A 1 163 ? 58.723 2.984 -78.343 1.00 60.03 163 ALA A C 1
ATOM 1295 O O . ALA A 1 163 ? 58.596 2.431 -77.254 1.00 60.03 163 ALA A O 1
ATOM 1296 N N . ARG A 1 164 ? 58.765 4.319 -78.457 1.00 61.44 164 ARG A N 1
ATOM 1297 C CA . ARG A 1 164 ? 58.654 5.243 -77.317 1.00 61.44 164 ARG A CA 1
ATOM 1298 C C . ARG A 1 164 ? 57.236 5.303 -76.736 1.00 61.44 164 ARG A C 1
ATOM 1300 O O . ARG A 1 164 ? 57.079 5.473 -75.532 1.00 61.44 164 ARG A O 1
ATOM 1307 N N . GLU A 1 165 ? 56.216 5.161 -77.576 1.00 63.31 165 GLU A N 1
ATOM 1308 C CA . GLU A 1 165 ? 54.809 5.021 -77.193 1.00 63.31 165 GLU A CA 1
ATOM 1309 C C . GLU A 1 165 ? 54.580 3.676 -76.505 1.00 63.31 165 GLU A C 1
ATOM 1311 O O . GLU A 1 165 ? 53.944 3.652 -75.463 1.00 63.31 165 GLU A O 1
ATOM 1316 N N . GLN A 1 166 ? 55.188 2.588 -76.982 1.00 69.00 166 GLN A N 1
ATOM 1317 C CA . GLN A 1 166 ? 55.093 1.270 -76.350 1.00 69.00 166 GLN A CA 1
ATOM 1318 C C . GLN A 1 166 ? 55.800 1.220 -74.981 1.00 69.00 166 GLN A C 1
ATOM 1320 O O . GLN A 1 166 ? 55.278 0.627 -74.036 1.00 69.00 166 GLN A O 1
ATOM 1325 N N . GLU A 1 167 ? 56.952 1.885 -74.830 1.00 71.75 167 GLU A N 1
ATOM 1326 C CA . GLU A 1 167 ? 57.596 2.077 -73.522 1.00 71.75 167 GLU A CA 1
ATOM 1327 C C . GLU A 1 167 ? 56.729 2.946 -72.595 1.00 71.75 167 GLU A C 1
ATOM 1329 O O . GLU A 1 167 ? 56.469 2.549 -71.457 1.00 71.75 167 GLU A O 1
ATOM 1334 N N . ALA A 1 168 ? 56.191 4.070 -73.084 1.00 73.44 168 ALA A N 1
ATOM 1335 C CA . ALA A 1 168 ? 55.297 4.936 -72.311 1.00 73.44 168 ALA A CA 1
ATOM 1336 C C . ALA A 1 168 ? 53.979 4.243 -71.913 1.00 73.44 168 ALA A C 1
ATOM 1338 O O . ALA A 1 168 ? 53.471 4.469 -70.814 1.00 73.44 168 ALA A O 1
ATOM 1339 N N . GLU A 1 169 ? 53.441 3.375 -72.769 1.00 76.38 169 GLU A N 1
ATOM 1340 C CA . GLU A 1 169 ? 52.278 2.533 -72.487 1.00 76.38 169 GLU A CA 1
ATOM 1341 C C . GLU A 1 169 ? 52.596 1.474 -71.430 1.00 76.38 169 GLU A C 1
ATOM 1343 O O . GLU A 1 169 ? 51.787 1.254 -70.529 1.00 76.38 169 GLU A O 1
ATOM 1348 N N . SER A 1 170 ? 53.781 0.858 -71.481 1.00 77.88 170 SER A N 1
ATOM 1349 C CA . SER A 1 170 ? 54.218 -0.103 -70.463 1.00 77.88 170 SER A CA 1
ATOM 1350 C C . SER A 1 170 ? 54.427 0.560 -69.094 1.00 77.88 170 SER A C 1
ATOM 1352 O O . SER A 1 170 ? 53.982 0.030 -68.076 1.00 77.88 170 SER A O 1
ATOM 1354 N N . GLU A 1 171 ? 55.000 1.768 -69.053 1.00 80.31 171 GLU A N 1
ATOM 1355 C CA . GLU A 1 171 ? 55.123 2.559 -67.826 1.00 80.31 171 GLU A CA 1
ATOM 1356 C C . GLU A 1 171 ? 53.756 3.013 -67.299 1.00 80.31 171 GLU A C 1
ATOM 1358 O O . GLU A 1 171 ? 53.519 2.993 -66.090 1.00 80.31 171 GLU A O 1
ATOM 1363 N N . ALA A 1 172 ? 52.834 3.404 -68.185 1.00 82.06 172 ALA A N 1
ATOM 1364 C CA . ALA A 1 172 ? 51.470 3.754 -67.806 1.00 82.06 172 ALA A CA 1
ATOM 1365 C C . ALA A 1 172 ? 50.712 2.543 -67.240 1.00 82.06 172 ALA A C 1
ATOM 1367 O O . ALA A 1 172 ? 50.041 2.677 -66.217 1.00 82.06 172 ALA A O 1
ATOM 1368 N N . LEU A 1 173 ? 50.863 1.362 -67.847 1.00 83.56 173 LEU A N 1
ATOM 1369 C CA . LEU A 1 173 ? 50.308 0.102 -67.348 1.00 83.56 173 LEU A CA 1
ATOM 1370 C C . LEU A 1 173 ? 50.882 -0.274 -65.981 1.00 83.56 173 LEU A C 1
ATOM 1372 O O . LEU A 1 173 ? 50.108 -0.601 -65.084 1.00 83.56 173 LEU A O 1
ATOM 1376 N N . ASN A 1 174 ? 52.197 -0.153 -65.788 1.00 84.62 174 ASN A N 1
ATOM 1377 C CA . ASN A 1 174 ? 52.834 -0.410 -64.494 1.00 84.62 174 ASN A CA 1
ATOM 1378 C C . ASN A 1 174 ? 52.320 0.556 -63.417 1.00 84.62 174 ASN A C 1
ATOM 1380 O O . ASN A 1 174 ? 51.935 0.118 -62.338 1.00 84.62 174 ASN A O 1
ATOM 1384 N N . ARG A 1 175 ? 52.187 1.853 -63.727 1.00 85.94 175 ARG A N 1
ATOM 1385 C CA . ARG A 1 175 ? 51.600 2.836 -62.796 1.00 85.94 175 ARG A CA 1
ATOM 1386 C C . ARG A 1 175 ? 50.135 2.552 -62.483 1.00 85.94 175 ARG A C 1
ATOM 1388 O O . ARG A 1 175 ? 49.692 2.828 -61.374 1.00 85.94 175 ARG A O 1
ATOM 1395 N N . ILE A 1 176 ? 49.361 2.051 -63.447 1.00 87.19 176 ILE A N 1
ATOM 1396 C CA . ILE A 1 176 ? 47.967 1.647 -63.221 1.00 87.19 176 ILE A CA 1
ATOM 1397 C C . ILE A 1 176 ? 47.916 0.407 -62.323 1.00 87.19 176 ILE A C 1
ATOM 1399 O O . ILE A 1 176 ? 47.090 0.370 -61.416 1.00 87.19 176 ILE A O 1
ATOM 1403 N N . GLN A 1 177 ? 48.801 -0.569 -62.532 1.00 87.81 177 GLN A N 1
ATOM 1404 C CA . GLN A 1 177 ? 48.899 -1.764 -61.691 1.00 87.81 177 GLN A CA 1
ATOM 1405 C C . GLN A 1 177 ? 49.336 -1.434 -60.261 1.00 87.81 177 GLN A C 1
ATOM 1407 O O . GLN A 1 177 ? 48.725 -1.935 -59.322 1.00 87.81 177 GLN A O 1
ATOM 1412 N N . GLU A 1 178 ? 50.319 -0.552 -60.076 1.00 88.50 178 GLU A N 1
ATOM 1413 C CA . GLU A 1 178 ? 50.728 -0.068 -58.751 1.00 88.50 178 GLU A CA 1
ATOM 1414 C C . GLU A 1 178 ? 49.569 0.640 -58.041 1.00 88.50 178 GLU A C 1
ATOM 1416 O O . GLU A 1 178 ? 49.247 0.313 -56.901 1.00 88.50 178 GLU A O 1
ATOM 1421 N N . ARG A 1 179 ? 48.857 1.536 -58.740 1.00 89.94 179 ARG A N 1
ATOM 1422 C CA . ARG A 1 179 ? 47.689 2.230 -58.176 1.00 89.94 179 ARG A CA 1
ATOM 1423 C C . ARG A 1 179 ? 46.530 1.274 -57.872 1.00 89.94 179 ARG A C 1
ATOM 1425 O O . ARG A 1 179 ? 45.794 1.502 -56.918 1.00 89.94 179 ARG A O 1
ATOM 1432 N N . ALA A 1 180 ? 46.347 0.225 -58.675 1.00 88.56 180 ALA A N 1
ATOM 1433 C CA . ALA A 1 180 ? 45.356 -0.818 -58.419 1.00 88.56 180 ALA A CA 1
ATOM 1434 C C . ALA A 1 180 ? 45.723 -1.629 -57.167 1.00 88.56 180 ALA A C 1
ATOM 1436 O O . ALA A 1 180 ? 44.877 -1.798 -56.297 1.00 88.56 180 ALA A O 1
ATOM 1437 N N . ALA A 1 181 ? 46.992 -2.021 -57.014 1.00 90.88 181 ALA A N 1
ATOM 1438 C CA . ALA A 1 181 ? 47.476 -2.724 -55.828 1.00 90.88 181 ALA A CA 1
ATOM 1439 C C . ALA A 1 181 ? 47.358 -1.870 -54.550 1.00 90.88 181 ALA A C 1
ATOM 1441 O O . ALA A 1 181 ? 46.945 -2.373 -53.507 1.00 90.88 181 ALA A O 1
ATOM 1442 N N . GLU A 1 182 ? 47.653 -0.567 -54.622 1.00 92.06 182 GLU A N 1
ATOM 1443 C CA . GLU A 1 182 ? 47.418 0.373 -53.514 1.00 92.06 182 GLU A CA 1
ATOM 1444 C C . GLU A 1 182 ? 45.932 0.437 -53.129 1.00 92.06 182 GLU A C 1
ATOM 1446 O O . GLU A 1 182 ? 45.590 0.427 -51.944 1.00 92.06 182 GLU A O 1
ATOM 1451 N N . LYS A 1 183 ? 45.038 0.464 -54.126 1.00 92.00 183 LYS A N 1
ATOM 1452 C CA . LYS A 1 183 ? 43.589 0.474 -53.901 1.00 92.00 183 LYS A CA 1
ATOM 1453 C C . LYS A 1 183 ? 43.074 -0.845 -53.340 1.00 92.00 183 LYS A C 1
ATOM 1455 O O . LYS A 1 183 ? 42.196 -0.807 -52.486 1.00 92.00 183 LYS A O 1
ATOM 1460 N N . ASP A 1 184 ? 43.638 -1.981 -53.733 1.00 93.88 184 ASP A N 1
ATOM 1461 C CA . ASP A 1 184 ? 43.284 -3.284 -53.163 1.00 93.88 184 ASP A CA 1
ATOM 1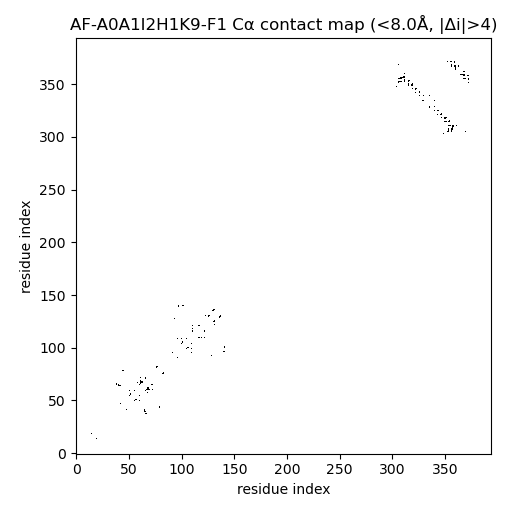462 C C . ASP A 1 184 ? 43.659 -3.366 -51.674 1.00 93.88 184 ASP A C 1
ATOM 1464 O O . ASP A 1 184 ? 42.874 -3.853 -50.858 1.00 93.88 184 ASP A O 1
ATOM 1468 N N . VAL A 1 185 ? 44.814 -2.812 -51.284 1.00 94.44 185 VAL A N 1
ATOM 1469 C CA . VAL A 1 185 ? 45.205 -2.698 -49.867 1.00 94.44 185 VAL A CA 1
ATOM 1470 C C . VAL A 1 185 ? 44.257 -1.764 -49.104 1.00 94.44 185 VAL A C 1
ATOM 1472 O O . VAL A 1 185 ? 43.841 -2.079 -47.988 1.00 94.44 185 VAL A O 1
ATOM 1475 N N . GLU A 1 186 ? 43.869 -0.631 -49.691 1.00 94.88 186 GLU A N 1
ATOM 1476 C CA . GLU A 1 186 ? 42.891 0.290 -49.095 1.00 94.88 186 GLU A CA 1
ATOM 1477 C C . GLU A 1 186 ? 41.510 -0.370 -48.930 1.00 94.88 186 GLU A C 1
ATOM 1479 O O . GLU A 1 186 ? 40.902 -0.274 -47.866 1.00 94.88 186 GLU A O 1
ATOM 1484 N N . ILE A 1 187 ? 41.042 -1.123 -49.928 1.00 94.06 187 ILE A N 1
ATOM 1485 C CA . ILE A 1 187 ? 39.782 -1.874 -49.856 1.00 94.06 187 ILE A CA 1
ATOM 1486 C C . ILE A 1 187 ? 39.838 -2.906 -48.727 1.00 94.06 187 ILE A C 1
ATOM 1488 O O . ILE A 1 187 ? 38.899 -2.987 -47.937 1.00 94.06 187 ILE A O 1
ATOM 1492 N N . LEU A 1 188 ? 40.939 -3.651 -48.596 1.00 95.94 188 LEU A N 1
ATOM 1493 C CA . LEU A 1 188 ? 41.107 -4.625 -47.514 1.00 95.94 188 LEU A CA 1
ATOM 1494 C C . LEU A 1 188 ? 41.130 -3.961 -46.131 1.00 95.94 188 LEU A C 1
ATOM 1496 O O . LEU A 1 188 ? 40.555 -4.494 -45.181 1.00 95.94 188 LEU A O 1
ATOM 1500 N N . THR A 1 189 ? 41.769 -2.797 -45.983 1.00 95.69 189 THR A N 1
ATOM 1501 C CA . THR A 1 189 ? 41.768 -2.087 -44.692 1.00 95.69 189 THR A CA 1
ATOM 1502 C C . THR A 1 189 ? 40.378 -1.561 -44.341 1.00 95.69 189 THR A C 1
ATOM 1504 O O . THR A 1 189 ? 39.946 -1.742 -43.202 1.00 95.69 189 THR A O 1
ATOM 1507 N N . LEU A 1 190 ? 39.643 -1.008 -45.309 1.00 94.75 190 LEU A N 1
ATOM 1508 C CA . LEU A 1 190 ? 38.261 -0.558 -45.122 1.00 94.75 190 LEU A CA 1
ATOM 1509 C C . LEU A 1 190 ? 37.302 -1.718 -44.827 1.00 94.75 190 LEU A C 1
ATOM 1511 O O . LEU A 1 190 ? 36.447 -1.584 -43.958 1.00 94.75 190 LEU A O 1
ATOM 1515 N N . GLN A 1 191 ? 37.460 -2.872 -45.480 1.00 95.75 191 GLN A N 1
ATOM 1516 C CA . GLN A 1 191 ? 36.674 -4.075 -45.179 1.00 95.75 191 GLN A CA 1
ATOM 1517 C C . GLN A 1 191 ? 36.924 -4.572 -43.752 1.00 95.75 191 GLN A C 1
ATOM 1519 O O . GLN A 1 191 ? 35.976 -4.889 -43.040 1.00 95.75 191 GLN A O 1
ATOM 1524 N N . ASN A 1 192 ? 38.181 -4.576 -43.300 1.00 96.38 192 ASN A N 1
ATOM 1525 C CA . ASN A 1 192 ? 38.518 -4.943 -41.923 1.00 96.38 192 ASN A CA 1
ATOM 1526 C C . ASN A 1 192 ? 37.967 -3.944 -40.894 1.00 96.38 192 ASN A C 1
ATOM 1528 O O . ASN A 1 192 ? 37.573 -4.347 -39.802 1.00 96.38 192 ASN A O 1
ATOM 1532 N N . GLN A 1 193 ? 37.950 -2.646 -41.212 1.00 96.00 193 GLN A N 1
ATOM 1533 C CA . GLN A 1 193 ? 37.319 -1.634 -40.359 1.00 96.00 193 GLN A CA 1
ATOM 1534 C C . GLN A 1 193 ? 35.804 -1.823 -40.306 1.00 96.00 193 GLN A C 1
ATOM 1536 O O . GLN A 1 193 ? 35.241 -1.848 -39.219 1.00 96.00 193 GLN A O 1
ATOM 1541 N N . LEU A 1 194 ? 35.161 -2.028 -41.458 1.00 95.62 194 LEU A N 1
ATOM 1542 C CA . LEU A 1 194 ? 33.727 -2.284 -41.532 1.00 95.62 194 LEU A CA 1
ATOM 1543 C C . LEU A 1 194 ? 33.341 -3.532 -40.732 1.00 95.62 194 LEU A C 1
ATOM 1545 O O . LEU A 1 194 ? 32.363 -3.490 -39.998 1.00 95.62 194 LEU A O 1
ATOM 1549 N N . GLN A 1 195 ? 34.125 -4.610 -40.824 1.00 96.12 195 GLN A N 1
ATOM 1550 C CA . GLN A 1 195 ? 33.870 -5.822 -40.048 1.00 96.12 195 GLN A CA 1
ATOM 1551 C C . GLN A 1 195 ? 33.954 -5.561 -38.540 1.00 96.12 195 GLN A C 1
ATOM 1553 O O . GLN A 1 195 ? 33.075 -5.992 -37.806 1.00 96.12 195 GLN A O 1
ATOM 1558 N N . LYS A 1 196 ? 34.951 -4.795 -38.079 1.00 96.38 196 LYS A N 1
ATOM 1559 C CA . LYS A 1 196 ? 35.056 -4.413 -36.662 1.00 96.38 196 LYS A CA 1
ATOM 1560 C C . LYS A 1 196 ? 33.864 -3.587 -36.185 1.00 96.38 196 LYS A C 1
ATOM 1562 O O . LYS A 1 196 ? 33.405 -3.783 -35.069 1.00 96.38 196 LYS A O 1
ATOM 1567 N N . GLU A 1 197 ? 33.372 -2.662 -37.006 1.00 95.38 197 GLU A N 1
ATOM 1568 C CA . GLU A 1 197 ? 32.184 -1.870 -36.662 1.00 95.38 197 GLU A CA 1
ATOM 1569 C C . GLU A 1 197 ? 30.910 -2.725 -36.629 1.00 95.38 197 GLU A C 1
ATOM 1571 O O . GLU A 1 197 ? 30.051 -2.492 -35.784 1.00 95.38 197 GLU A O 1
ATOM 1576 N N . ILE A 1 198 ? 30.797 -3.734 -37.503 1.00 96.19 198 ILE A N 1
ATOM 1577 C CA . ILE A 1 198 ? 29.704 -4.718 -37.453 1.00 96.19 198 ILE A CA 1
ATOM 1578 C C . ILE A 1 198 ? 29.766 -5.501 -36.140 1.00 96.19 198 ILE A C 1
ATOM 1580 O O . ILE A 1 198 ? 28.775 -5.531 -35.417 1.00 96.19 198 ILE A O 1
ATOM 1584 N N . ASP A 1 199 ? 30.932 -6.051 -35.794 1.00 96.06 199 ASP A N 1
ATOM 1585 C CA . ASP A 1 199 ? 31.113 -6.831 -34.565 1.00 96.06 199 ASP A CA 1
ATOM 158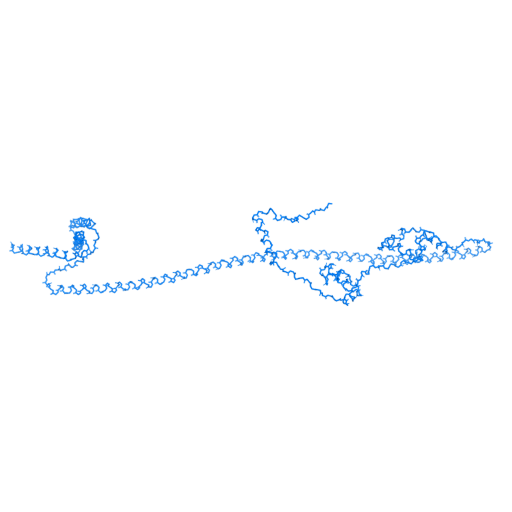6 C C . ASP A 1 199 ? 30.808 -5.975 -33.315 1.00 96.06 199 ASP A C 1
ATOM 1588 O O . ASP A 1 199 ? 30.091 -6.410 -32.414 1.00 96.06 199 ASP A O 1
ATOM 1592 N N . ASN A 1 200 ? 31.274 -4.718 -33.287 1.00 96.69 200 ASN A N 1
ATOM 1593 C CA . ASN A 1 200 ? 30.961 -3.771 -32.211 1.00 96.69 200 ASN A CA 1
ATOM 1594 C C . ASN A 1 200 ? 29.456 -3.467 -32.126 1.00 96.69 200 ASN A C 1
ATOM 1596 O O . ASN A 1 200 ? 28.912 -3.330 -31.030 1.00 96.69 200 ASN A O 1
ATOM 1600 N N . ASN A 1 201 ? 28.774 -3.319 -33.265 1.00 95.62 201 ASN A N 1
ATOM 1601 C CA . ASN A 1 201 ? 27.338 -3.058 -33.271 1.00 95.62 201 ASN A CA 1
ATOM 1602 C C . ASN A 1 201 ? 26.548 -4.276 -32.770 1.00 95.62 201 ASN A C 1
ATOM 1604 O O . ASN A 1 201 ? 25.622 -4.103 -31.983 1.00 95.62 201 ASN A O 1
ATOM 1608 N N . ASP A 1 202 ? 26.950 -5.492 -33.142 1.00 96.06 202 ASP A N 1
ATOM 1609 C CA . ASP A 1 202 ? 26.340 -6.728 -32.643 1.00 96.06 202 ASP A CA 1
ATOM 1610 C C . ASP A 1 202 ? 26.499 -6.857 -31.114 1.00 96.06 202 ASP A C 1
ATOM 1612 O O . ASP A 1 202 ? 25.555 -7.238 -30.411 1.00 96.06 202 ASP A O 1
ATOM 1616 N N . GLU A 1 203 ? 27.662 -6.480 -30.567 1.00 96.25 203 GLU A N 1
ATOM 1617 C CA . GLU A 1 203 ? 27.885 -6.415 -29.116 1.00 96.25 203 GLU A CA 1
ATOM 1618 C C . GLU A 1 203 ? 26.965 -5.384 -28.439 1.00 96.25 203 GLU A C 1
ATOM 1620 O O . GLU A 1 203 ? 26.306 -5.700 -27.442 1.00 96.25 203 GLU A O 1
ATOM 1625 N N . LEU A 1 204 ? 26.852 -4.177 -29.003 1.00 95.12 204 LEU A N 1
ATOM 1626 C CA . LEU A 1 204 ? 25.964 -3.129 -28.489 1.00 95.12 204 LEU A CA 1
ATOM 1627 C C . LEU A 1 204 ? 24.483 -3.525 -28.572 1.00 95.12 204 LEU A C 1
ATOM 1629 O O . LEU A 1 204 ? 23.706 -3.215 -27.666 1.00 95.12 204 LEU A O 1
ATOM 1633 N N . GLU A 1 205 ? 24.063 -4.218 -29.629 1.00 96.19 205 GLU A N 1
ATOM 1634 C CA . GLU A 1 205 ? 22.706 -4.752 -29.756 1.00 96.19 205 GLU A CA 1
ATOM 1635 C C . GLU A 1 205 ? 22.421 -5.810 -28.683 1.00 96.19 205 GLU A C 1
ATOM 1637 O O . GLU A 1 205 ? 21.358 -5.780 -28.050 1.00 96.19 205 GLU A O 1
ATOM 1642 N N . ALA A 1 206 ? 23.384 -6.693 -28.400 1.00 96.19 206 ALA A N 1
ATOM 1643 C CA . ALA A 1 206 ? 23.266 -7.678 -27.331 1.00 96.19 206 ALA A CA 1
ATOM 1644 C C . ALA A 1 206 ? 23.180 -7.023 -25.938 1.00 96.19 206 ALA A C 1
ATOM 1646 O O . ALA A 1 206 ? 22.375 -7.449 -25.102 1.00 96.19 206 ALA A O 1
ATOM 1647 N N . GLU A 1 207 ? 23.963 -5.974 -25.676 1.00 96.81 207 GLU A N 1
ATOM 1648 C CA . GLU A 1 207 ? 23.879 -5.201 -24.431 1.00 96.81 207 GLU A CA 1
ATOM 1649 C C . GLU A 1 207 ? 22.545 -4.465 -24.298 1.00 96.81 207 GLU A C 1
ATOM 1651 O O . GLU A 1 207 ? 21.895 -4.549 -23.253 1.00 96.81 207 GLU A O 1
ATOM 1656 N N . ASN A 1 208 ? 22.080 -3.812 -25.363 1.00 94.50 208 ASN A N 1
ATOM 1657 C CA . ASN A 1 208 ? 20.781 -3.144 -25.381 1.00 94.50 208 ASN A CA 1
ATOM 1658 C C . ASN A 1 208 ? 19.635 -4.123 -25.109 1.00 94.50 208 ASN A C 1
ATOM 1660 O O . ASN A 1 208 ? 18.718 -3.802 -24.351 1.00 94.50 208 ASN A O 1
ATOM 1664 N N . LEU A 1 209 ? 19.700 -5.338 -25.661 1.00 96.81 209 LEU A N 1
ATOM 1665 C CA . LEU A 1 209 ? 18.717 -6.383 -25.385 1.00 96.81 209 LEU A CA 1
ATOM 1666 C C . LEU A 1 209 ? 18.752 -6.830 -23.914 1.00 96.81 209 LEU A C 1
ATOM 1668 O O . LEU A 1 209 ? 17.699 -7.030 -23.299 1.00 96.81 209 LEU A O 1
ATOM 1672 N N . ARG A 1 210 ? 19.946 -6.946 -23.320 1.00 96.75 210 ARG A N 1
ATOM 1673 C CA . ARG A 1 210 ? 20.097 -7.242 -21.885 1.00 96.75 210 ARG A CA 1
ATOM 1674 C C . ARG A 1 210 ? 19.511 -6.133 -21.018 1.00 96.75 210 ARG A C 1
ATOM 1676 O O . ARG A 1 210 ? 18.736 -6.437 -20.114 1.00 96.75 210 ARG A O 1
ATOM 1683 N N . PHE A 1 211 ? 19.817 -4.869 -21.306 1.00 96.50 211 PHE A N 1
ATOM 1684 C CA . PHE A 1 211 ? 19.256 -3.735 -20.569 1.00 96.50 211 PHE A CA 1
ATOM 1685 C C . PHE A 1 211 ? 17.739 -3.641 -20.721 1.00 96.50 211 PHE A C 1
ATOM 1687 O O . PHE A 1 211 ? 17.047 -3.385 -19.738 1.00 96.50 211 PHE A O 1
ATOM 1694 N N . ALA A 1 212 ? 17.203 -3.902 -21.915 1.00 96.06 212 ALA A N 1
ATOM 1695 C CA . ALA A 1 212 ? 15.762 -3.941 -22.139 1.00 96.06 212 ALA A CA 1
ATOM 1696 C C . ALA A 1 212 ? 15.087 -5.032 -21.293 1.00 96.06 212 ALA A C 1
ATOM 1698 O O . ALA A 1 212 ? 14.067 -4.762 -20.662 1.00 96.06 212 ALA A O 1
ATOM 1699 N N . THR A 1 213 ? 15.691 -6.223 -21.219 1.00 96.69 213 THR A N 1
ATOM 1700 C CA . THR A 1 213 ? 15.186 -7.341 -20.403 1.00 96.69 213 THR A CA 1
ATOM 1701 C C . THR A 1 213 ? 15.226 -7.005 -18.907 1.00 96.69 213 THR A C 1
ATOM 1703 O O . THR A 1 213 ? 14.233 -7.166 -18.202 1.00 96.69 213 THR A O 1
ATOM 1706 N N . GLN A 1 214 ? 16.338 -6.444 -18.422 1.00 97.25 214 GLN A N 1
ATOM 1707 C CA . GLN A 1 214 ? 16.456 -5.995 -17.030 1.00 97.25 214 GLN A CA 1
ATOM 1708 C C . GLN A 1 214 ? 15.441 -4.900 -16.688 1.00 97.25 214 GLN A C 1
ATOM 1710 O O . GLN A 1 214 ? 14.880 -4.895 -15.594 1.00 97.25 214 GLN A O 1
ATOM 1715 N N . LEU A 1 215 ? 15.178 -3.979 -17.620 1.00 96.81 215 LEU A N 1
ATOM 1716 C CA . LEU A 1 215 ? 14.175 -2.936 -17.436 1.00 96.81 215 LEU A CA 1
ATOM 1717 C C . LEU A 1 215 ? 12.769 -3.535 -17.327 1.00 96.81 215 LEU A C 1
ATOM 1719 O O . LEU A 1 215 ? 11.998 -3.105 -16.471 1.00 96.81 215 LEU A O 1
ATOM 1723 N N . THR A 1 216 ? 12.430 -4.522 -18.160 1.00 96.81 216 THR A N 1
ATOM 1724 C CA . THR A 1 216 ? 11.132 -5.204 -18.077 1.00 96.81 216 THR A CA 1
ATOM 1725 C C . THR A 1 216 ? 10.973 -5.994 -16.783 1.00 96.81 216 THR A C 1
ATOM 1727 O O . THR A 1 216 ? 9.911 -5.918 -16.167 1.00 96.81 216 THR A O 1
ATOM 1730 N N . ASP A 1 217 ? 12.024 -6.675 -16.324 1.00 97.06 217 ASP A N 1
ATOM 1731 C CA . ASP A 1 217 ? 11.995 -7.426 -15.066 1.00 97.06 217 ASP A CA 1
ATOM 1732 C C . ASP A 1 217 ? 11.827 -6.483 -13.867 1.00 97.06 217 ASP A C 1
ATOM 1734 O O . ASP A 1 217 ? 10.959 -6.695 -13.019 1.00 97.06 217 ASP A O 1
ATOM 1738 N N . ALA A 1 218 ? 12.571 -5.371 -13.844 1.00 96.38 218 ALA A N 1
ATOM 1739 C CA . ALA A 1 218 ? 12.432 -4.344 -12.815 1.00 96.38 218 ALA A CA 1
ATOM 1740 C C . ALA A 1 218 ? 11.037 -3.692 -12.828 1.00 96.38 218 ALA A C 1
ATOM 1742 O O . ALA A 1 218 ? 10.466 -3.406 -11.777 1.00 96.38 218 ALA A O 1
ATOM 1743 N N . GLN A 1 219 ? 10.449 -3.469 -14.008 1.00 96.44 219 GLN A N 1
ATOM 1744 C CA . GLN A 1 219 ? 9.078 -2.963 -14.123 1.00 96.44 219 GLN A CA 1
ATOM 1745 C C . GLN A 1 219 ? 8.047 -3.963 -13.588 1.00 96.44 219 GLN A C 1
ATOM 1747 O O . GLN A 1 219 ? 7.095 -3.550 -12.922 1.00 96.44 219 GLN A O 1
ATOM 1752 N N . ALA A 1 220 ? 8.236 -5.261 -13.839 1.00 97.06 220 ALA A N 1
ATOM 1753 C CA . ALA A 1 220 ? 7.382 -6.308 -13.290 1.00 97.06 220 ALA A CA 1
ATOM 1754 C C . ALA A 1 220 ? 7.493 -6.379 -11.758 1.00 97.06 220 ALA A C 1
ATOM 1756 O O . ALA A 1 220 ? 6.473 -6.441 -11.071 1.00 97.06 220 ALA A O 1
ATOM 1757 N N . GLU A 1 221 ? 8.707 -6.283 -11.210 1.00 97.69 221 GLU A N 1
ATOM 1758 C CA . GLU A 1 221 ? 8.936 -6.242 -9.762 1.00 97.69 221 GLU A CA 1
ATOM 1759 C C . GLU A 1 221 ? 8.274 -5.016 -9.115 1.00 97.69 221 GLU A C 1
ATOM 1761 O O . GLU A 1 221 ? 7.571 -5.144 -8.111 1.00 97.69 221 GLU A O 1
ATOM 1766 N N . ILE A 1 222 ? 8.402 -3.834 -9.728 1.00 97.00 222 ILE A N 1
ATOM 1767 C CA . ILE A 1 222 ? 7.721 -2.617 -9.264 1.00 97.00 222 ILE A CA 1
ATOM 1768 C C . ILE A 1 222 ? 6.200 -2.810 -9.249 1.00 97.00 222 ILE A C 1
ATOM 1770 O O . ILE A 1 222 ? 5.550 -2.379 -8.297 1.00 97.00 222 ILE A O 1
ATOM 1774 N N . ALA A 1 223 ? 5.621 -3.456 -10.264 1.00 96.94 223 ALA A N 1
ATOM 1775 C CA . ALA A 1 223 ? 4.184 -3.719 -10.307 1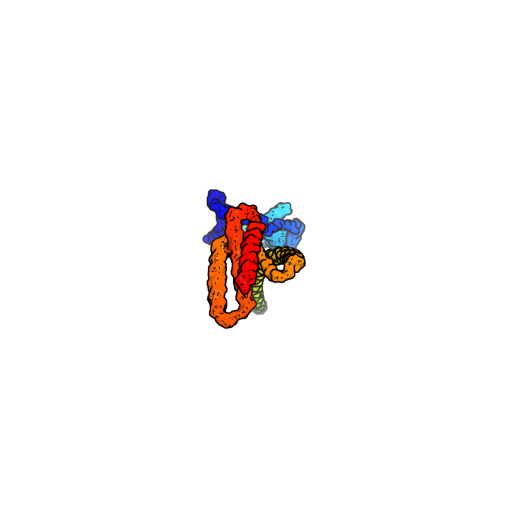.00 96.94 223 ALA A CA 1
ATOM 1776 C C . ALA A 1 223 ? 3.736 -4.650 -9.166 1.00 96.94 223 ALA A C 1
ATOM 1778 O O . ALA A 1 223 ? 2.738 -4.367 -8.501 1.00 96.94 223 ALA A O 1
ATOM 1779 N N . ILE A 1 224 ? 4.507 -5.706 -8.884 1.00 97.88 224 ILE A N 1
ATOM 1780 C CA . ILE A 1 224 ? 4.248 -6.621 -7.760 1.00 97.88 224 ILE A CA 1
ATOM 1781 C C . ILE A 1 224 ? 4.327 -5.867 -6.426 1.00 97.88 224 ILE A C 1
ATOM 1783 O O . ILE A 1 224 ? 3.418 -5.970 -5.603 1.00 97.88 224 ILE A O 1
ATOM 1787 N N . LEU A 1 225 ? 5.368 -5.057 -6.219 1.00 97.12 225 LEU A N 1
ATOM 1788 C CA . LEU A 1 225 ? 5.533 -4.269 -4.993 1.00 97.12 225 LEU A CA 1
ATOM 1789 C C . LEU A 1 225 ? 4.420 -3.227 -4.815 1.00 97.12 225 LEU A C 1
ATOM 1791 O O . LEU A 1 225 ? 3.970 -2.979 -3.696 1.00 97.12 225 LEU A O 1
ATOM 1795 N N . GLN A 1 226 ? 3.943 -2.617 -5.903 1.00 97.00 226 GLN A N 1
ATOM 1796 C CA . GLN A 1 226 ? 2.802 -1.701 -5.860 1.00 97.00 226 GLN A CA 1
ATOM 1797 C C . GLN A 1 226 ? 1.510 -2.413 -5.454 1.00 97.00 226 GLN A C 1
ATOM 1799 O O . GLN A 1 226 ? 0.750 -1.860 -4.657 1.00 97.00 226 GLN A O 1
ATOM 1804 N N . GLN A 1 227 ? 1.283 -3.633 -5.947 1.00 97.56 227 GLN A N 1
ATOM 1805 C CA . GLN A 1 227 ? 0.147 -4.453 -5.534 1.00 97.56 227 GLN A CA 1
ATOM 1806 C C . GLN A 1 227 ? 0.240 -4.819 -4.047 1.00 97.56 227 GLN A C 1
ATOM 1808 O O . GLN A 1 227 ? -0.699 -4.555 -3.298 1.00 97.56 227 GLN A O 1
ATOM 1813 N N . GLN A 1 228 ? 1.389 -5.327 -3.592 1.00 97.44 228 GLN A N 1
ATOM 1814 C CA . GLN A 1 228 ? 1.609 -5.666 -2.181 1.00 97.44 228 GLN A CA 1
ATOM 1815 C C . GLN A 1 228 ? 1.413 -4.455 -1.261 1.00 97.44 228 GLN A C 1
ATOM 1817 O O . GLN A 1 228 ? 0.830 -4.567 -0.185 1.00 97.44 228 GLN A O 1
ATOM 1822 N N . LYS A 1 229 ? 1.855 -3.267 -1.690 1.00 97.44 229 LYS A N 1
ATOM 1823 C CA . LYS A 1 229 ? 1.624 -2.024 -0.950 1.00 97.44 229 LYS A CA 1
ATOM 1824 C C . LYS A 1 229 ? 0.134 -1.691 -0.835 1.00 97.44 229 LYS A C 1
ATOM 1826 O O . LYS A 1 229 ? -0.289 -1.239 0.225 1.00 97.44 229 LYS A O 1
ATOM 1831 N N . ALA A 1 230 ? -0.645 -1.871 -1.901 1.00 96.38 230 ALA A N 1
ATOM 1832 C CA . ALA A 1 230 ? -2.085 -1.619 -1.874 1.00 96.38 230 ALA A CA 1
ATOM 1833 C C . ALA A 1 230 ? -2.809 -2.587 -0.924 1.00 96.38 230 ALA A C 1
ATOM 1835 O O . ALA A 1 230 ? -3.608 -2.144 -0.103 1.00 96.38 230 ALA A O 1
ATOM 1836 N N . GLU A 1 231 ? -2.456 -3.874 -0.972 1.00 97.12 231 GLU A N 1
ATOM 1837 C CA . GLU A 1 231 ? -2.983 -4.899 -0.062 1.00 97.12 231 GLU A CA 1
ATOM 1838 C C . GLU A 1 231 ? -2.645 -4.585 1.405 1.00 97.12 231 GLU A C 1
ATOM 1840 O O . GLU A 1 231 ? -3.504 -4.682 2.280 1.00 97.12 231 GLU A O 1
ATOM 1845 N N . LEU A 1 232 ? -1.416 -4.136 1.688 1.00 97.31 232 LEU A N 1
ATOM 1846 C CA . LEU A 1 232 ? -1.010 -3.758 3.043 1.00 97.31 232 LEU A CA 1
ATOM 1847 C C . LEU A 1 232 ? -1.787 -2.536 3.563 1.00 97.31 232 LEU A C 1
ATOM 1849 O O . LEU A 1 232 ? -2.153 -2.496 4.735 1.00 97.31 232 LEU A O 1
ATOM 1853 N N . ILE A 1 233 ? -2.051 -1.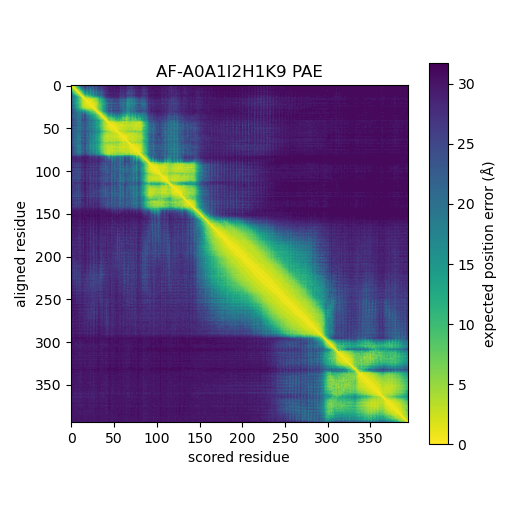543 2.707 1.00 97.75 233 ILE A N 1
ATOM 1854 C CA . ILE A 1 233 ? -2.862 -0.371 3.074 1.00 97.75 233 ILE A CA 1
ATOM 1855 C C . ILE A 1 233 ? -4.281 -0.809 3.452 1.00 97.75 233 ILE A C 1
ATOM 1857 O O . ILE A 1 233 ? -4.792 -0.387 4.486 1.00 97.75 233 ILE A O 1
ATOM 1861 N N . GLU A 1 234 ? -4.891 -1.704 2.674 1.00 97.56 234 GLU A N 1
ATOM 1862 C CA . GLU A 1 234 ? -6.223 -2.236 2.978 1.00 97.56 234 GLU A CA 1
ATOM 1863 C C . GLU A 1 234 ? -6.247 -3.021 4.303 1.00 97.56 234 GLU A C 1
ATOM 1865 O O . GLU A 1 234 ? -7.168 -2.870 5.112 1.00 97.56 234 GLU A O 1
ATOM 1870 N N . GLN A 1 235 ? -5.209 -3.814 4.582 1.00 97.19 235 GLN A N 1
ATOM 1871 C CA . GLN A 1 235 ? -5.069 -4.521 5.860 1.00 97.19 235 GLN A CA 1
ATOM 1872 C C . GLN A 1 235 ? -4.930 -3.560 7.047 1.00 97.19 235 GLN A C 1
ATOM 1874 O O . GLN A 1 235 ? -5.536 -3.777 8.095 1.00 97.19 235 GLN A O 1
ATOM 1879 N N . VAL A 1 236 ? -4.169 -2.475 6.894 1.00 97.31 236 VAL A N 1
ATOM 1880 C CA . VAL A 1 236 ? -4.031 -1.455 7.942 1.00 97.31 236 VAL A CA 1
ATOM 1881 C C . VAL A 1 236 ? -5.359 -0.732 8.176 1.00 97.31 236 VAL A C 1
ATOM 1883 O O . VAL A 1 236 ? -5.755 -0.560 9.327 1.00 97.31 236 VAL A O 1
ATOM 1886 N N . ASP A 1 237 ? -6.081 -0.368 7.116 1.00 96.75 237 ASP A N 1
ATOM 1887 C CA . ASP A 1 237 ? -7.378 0.306 7.228 1.00 96.75 237 ASP A CA 1
ATOM 1888 C C . ASP A 1 237 ? -8.436 -0.587 7.894 1.00 96.75 237 ASP A C 1
ATOM 1890 O O . ASP A 1 237 ? -9.224 -0.129 8.726 1.00 96.75 237 ASP A O 1
ATOM 1894 N N . THR A 1 238 ? -8.460 -1.878 7.558 1.00 96.88 238 THR A N 1
ATOM 1895 C CA . THR A 1 238 ? -9.371 -2.846 8.190 1.00 96.88 238 THR A CA 1
ATOM 1896 C C . THR A 1 238 ? -9.020 -3.083 9.659 1.00 96.88 238 THR A C 1
ATOM 1898 O O . THR A 1 238 ? -9.923 -3.080 10.498 1.00 96.88 238 THR A O 1
ATOM 1901 N N . ALA A 1 239 ? -7.733 -3.197 9.998 1.00 96.38 239 ALA A N 1
ATOM 1902 C CA . ALA A 1 239 ? -7.278 -3.306 11.382 1.00 96.38 239 ALA A CA 1
ATOM 1903 C C . ALA A 1 239 ? -7.596 -2.043 12.201 1.00 96.38 239 ALA A C 1
ATOM 1905 O O . ALA A 1 239 ? -8.037 -2.147 13.345 1.00 96.38 239 ALA A O 1
ATOM 1906 N N . ALA A 1 240 ? -7.441 -0.850 11.617 1.00 96.94 240 ALA A N 1
ATOM 1907 C CA . ALA A 1 240 ? -7.798 0.407 12.269 1.00 96.94 240 ALA A CA 1
ATOM 1908 C C . ALA A 1 240 ? -9.296 0.460 12.612 1.00 96.94 240 ALA A C 1
ATOM 1910 O O . ALA A 1 240 ? -9.653 0.763 13.749 1.00 96.94 240 ALA A O 1
ATOM 1911 N N . ARG A 1 241 ? -10.172 0.068 11.675 1.00 95.94 241 ARG A N 1
ATOM 1912 C CA . ARG A 1 241 ? -11.623 -0.019 11.927 1.00 95.94 241 ARG A CA 1
ATOM 1913 C C . ARG A 1 241 ? -11.975 -1.054 12.997 1.00 95.94 241 ARG A C 1
ATOM 1915 O O . ARG A 1 241 ? -12.875 -0.812 13.798 1.00 95.94 241 ARG A O 1
ATOM 1922 N N . ALA A 1 242 ? -11.283 -2.194 13.025 1.00 96.50 242 ALA A N 1
ATOM 1923 C CA . ALA A 1 242 ? -11.480 -3.207 14.061 1.00 96.50 242 ALA A CA 1
ATOM 1924 C C . ALA A 1 242 ? -11.099 -2.668 15.451 1.00 96.50 242 ALA A C 1
ATOM 1926 O O . ALA A 1 242 ? -11.879 -2.800 16.392 1.00 96.50 242 ALA A O 1
ATOM 1927 N N . MET A 1 243 ? -9.963 -1.972 15.564 1.00 95.50 243 MET A N 1
ATOM 1928 C CA . MET A 1 243 ? -9.561 -1.319 16.815 1.00 95.50 243 MET A CA 1
ATOM 1929 C C . MET A 1 243 ? -10.548 -0.224 17.245 1.00 95.50 243 MET A C 1
ATOM 1931 O O . MET A 1 243 ? -10.885 -0.128 18.423 1.00 95.50 243 MET A O 1
ATOM 1935 N N . GLU A 1 244 ? -11.054 0.597 16.322 1.00 95.50 244 GLU A N 1
ATOM 1936 C CA . GLU A 1 244 ? -12.091 1.593 16.636 1.00 95.50 244 GLU A CA 1
ATOM 1937 C C . GLU A 1 244 ? -13.361 0.938 17.197 1.00 95.50 244 GLU A C 1
ATOM 1939 O O . GLU A 1 244 ? -13.929 1.417 18.181 1.00 95.50 244 GLU A O 1
ATOM 1944 N N . TYR A 1 245 ? -13.780 -0.193 16.626 1.00 96.31 245 TYR A N 1
ATOM 1945 C CA . TYR A 1 245 ? -14.913 -0.955 17.141 1.00 96.31 245 TYR A CA 1
ATOM 1946 C C . TYR A 1 245 ? -14.646 -1.498 18.554 1.00 96.31 245 TYR A C 1
ATOM 1948 O O . TYR A 1 245 ? -15.453 -1.276 19.459 1.00 96.31 245 TYR A O 1
ATOM 1956 N N . GLU A 1 246 ? -13.495 -2.139 18.777 1.00 95.38 246 GLU A N 1
ATOM 1957 C CA . GLU A 1 246 ? -13.118 -2.680 20.090 1.00 95.38 246 GLU A CA 1
ATOM 1958 C C . GLU A 1 246 ? -12.972 -1.585 21.154 1.00 95.38 246 GLU A C 1
ATOM 1960 O O . GLU A 1 246 ? -13.407 -1.750 22.294 1.00 95.38 246 GLU A O 1
ATOM 1965 N N . THR A 1 247 ? -12.396 -0.431 20.808 1.00 95.44 247 THR A N 1
ATOM 1966 C CA . THR A 1 247 ? -12.296 0.706 21.738 1.00 95.44 247 THR A CA 1
ATOM 1967 C C . THR A 1 247 ? -13.667 1.280 22.096 1.00 95.44 247 THR A C 1
ATOM 1969 O O . THR A 1 247 ? -13.905 1.599 23.265 1.00 95.44 247 THR A O 1
ATOM 1972 N N . ALA A 1 248 ? -14.599 1.353 21.141 1.00 95.62 248 ALA A N 1
ATOM 1973 C CA . ALA A 1 248 ? -15.977 1.758 21.406 1.00 95.62 248 ALA A CA 1
ATOM 1974 C C . ALA A 1 248 ? -16.722 0.739 22.287 1.00 95.62 248 ALA A C 1
ATOM 1976 O O . ALA A 1 248 ? -17.490 1.129 23.171 1.00 95.62 248 ALA A O 1
ATOM 1977 N N . GLU A 1 249 ? -16.496 -0.558 22.081 1.00 96.06 249 GLU A N 1
ATOM 1978 C CA . GLU A 1 249 ? -17.071 -1.618 22.912 1.00 96.06 249 GLU A CA 1
ATOM 1979 C C . GLU A 1 249 ? -16.507 -1.595 24.338 1.00 96.06 249 GLU A C 1
ATOM 1981 O O . GLU A 1 249 ? -17.275 -1.590 25.302 1.00 96.06 249 GLU A O 1
ATOM 1986 N N . ASN A 1 250 ? -15.191 -1.448 24.490 1.00 94.62 250 ASN A N 1
ATOM 1987 C CA . ASN A 1 250 ? -14.540 -1.286 25.790 1.00 94.62 250 ASN A CA 1
ATOM 1988 C C . ASN A 1 250 ? -15.047 -0.046 26.538 1.00 94.62 250 ASN A C 1
ATOM 1990 O O . ASN A 1 250 ? -15.265 -0.100 27.750 1.00 94.62 250 ASN A O 1
ATOM 1994 N N . ALA A 1 251 ? -15.295 1.064 25.835 1.00 96.69 251 ALA A N 1
ATOM 1995 C CA . ALA A 1 251 ? -15.899 2.250 26.435 1.00 96.69 251 ALA A CA 1
ATOM 1996 C C . ALA A 1 251 ? -17.316 1.962 26.962 1.00 96.69 251 ALA A C 1
ATOM 1998 O O . ALA A 1 251 ? -17.633 2.321 28.097 1.00 96.69 251 ALA A O 1
ATOM 1999 N N . LYS A 1 252 ? -18.149 1.249 26.189 1.00 96.12 252 LYS A N 1
ATOM 2000 C CA . LYS A 1 252 ? -19.483 0.817 26.643 1.00 96.12 252 LYS A CA 1
ATOM 2001 C C . LYS A 1 252 ? -19.389 -0.094 27.865 1.00 96.12 252 LYS A C 1
ATOM 2003 O O . LYS A 1 252 ? -20.080 0.154 28.851 1.00 96.12 252 LYS A O 1
ATOM 2008 N N . MET A 1 253 ? -18.511 -1.098 27.840 1.00 95.56 253 MET A N 1
ATOM 2009 C CA . MET A 1 253 ? -18.311 -1.998 28.980 1.00 95.56 253 MET A CA 1
ATOM 2010 C C . MET A 1 253 ? -17.859 -1.243 30.230 1.00 95.56 253 MET A C 1
ATOM 2012 O O . MET A 1 253 ? -18.387 -1.492 31.311 1.00 95.56 253 MET A O 1
ATOM 2016 N N . LYS A 1 254 ? -16.956 -0.267 30.089 1.00 96.75 254 LYS A N 1
ATOM 2017 C CA . LYS A 1 254 ? -16.520 0.581 31.203 1.00 96.75 254 LYS A CA 1
ATOM 2018 C C . LYS A 1 254 ? -17.686 1.360 31.817 1.00 96.75 254 LYS A C 1
ATOM 2020 O O . LYS A 1 254 ? -17.865 1.313 33.029 1.00 96.75 254 LYS A O 1
ATOM 2025 N N . THR A 1 255 ? -18.519 2.002 30.995 1.00 96.44 255 THR A N 1
ATOM 2026 C CA . THR A 1 255 ? -19.705 2.723 31.499 1.00 96.44 255 THR A CA 1
ATOM 2027 C C . THR A 1 255 ? -20.719 1.792 32.172 1.00 96.44 255 THR A C 1
ATOM 2029 O O . THR A 1 255 ? -21.311 2.145 33.192 1.00 96.44 255 THR A O 1
ATOM 2032 N N . ALA A 1 256 ? -20.899 0.574 31.649 1.00 96.25 256 ALA A N 1
ATOM 2033 C CA . ALA A 1 256 ? -21.766 -0.429 32.259 1.00 96.25 256 ALA A CA 1
ATOM 2034 C C . ALA A 1 256 ? -21.219 -0.910 33.612 1.00 96.25 256 ALA A C 1
ATOM 2036 O O . ALA A 1 256 ? -21.992 -1.083 34.555 1.00 96.25 256 ALA A O 1
ATOM 2037 N N . LEU A 1 257 ? -19.899 -1.081 33.724 1.00 96.25 257 LEU A N 1
ATOM 2038 C CA . LEU A 1 257 ? -19.228 -1.464 34.964 1.00 96.25 257 LEU A CA 1
ATOM 2039 C C . LEU A 1 257 ? -19.344 -0.371 36.032 1.00 96.25 257 LEU A C 1
ATOM 2041 O O . LEU A 1 257 ? -19.664 -0.679 37.177 1.00 96.25 257 LEU A O 1
ATOM 2045 N N . GLU A 1 258 ? -19.143 0.895 35.659 1.00 96.06 258 GLU A N 1
ATOM 2046 C CA . GLU A 1 258 ? -19.337 2.044 36.554 1.00 96.06 258 GLU A CA 1
ATOM 2047 C C . GLU A 1 258 ? -20.786 2.089 37.070 1.00 96.06 258 GLU A C 1
ATOM 2049 O O . GLU A 1 258 ? -21.011 2.115 38.279 1.00 96.06 258 GLU A O 1
ATOM 2054 N N . SER A 1 259 ? -21.778 1.943 36.183 1.00 96.31 259 SER A N 1
ATOM 2055 C CA . SER A 1 259 ? -23.191 1.884 36.587 1.00 96.31 259 SER A CA 1
ATOM 2056 C C . SER A 1 259 ? -23.511 0.691 37.499 1.00 96.31 259 SER A C 1
ATOM 2058 O O . SER A 1 259 ? -24.294 0.820 38.443 1.00 96.31 259 SER A O 1
ATOM 2060 N N . ALA A 1 260 ? -22.926 -0.481 37.239 1.00 95.38 260 ALA A N 1
ATOM 2061 C CA . ALA A 1 260 ? -23.101 -1.657 38.087 1.00 95.38 260 ALA A CA 1
ATOM 2062 C C . ALA A 1 260 ? -22.462 -1.460 39.471 1.00 95.38 260 ALA A C 1
ATOM 2064 O O . ALA A 1 260 ? -23.061 -1.838 40.478 1.00 95.38 260 ALA A O 1
ATOM 2065 N N . SER A 1 261 ? -21.289 -0.825 39.527 1.00 96.44 261 SER A N 1
ATOM 2066 C CA . SER A 1 261 ? -20.607 -0.463 40.772 1.00 96.44 261 SER A CA 1
ATOM 2067 C C . SER A 1 261 ? -21.449 0.499 41.615 1.00 96.44 261 SER A C 1
ATOM 2069 O O . SER A 1 261 ? -21.622 0.273 42.813 1.00 96.44 261 SER A O 1
ATOM 2071 N N . ASP A 1 262 ? -22.044 1.523 40.999 1.00 96.06 262 ASP A N 1
ATOM 2072 C CA . ASP A 1 262 ? -22.918 2.473 41.698 1.00 96.06 262 ASP A CA 1
ATOM 2073 C C . ASP A 1 262 ? -24.160 1.787 42.281 1.00 96.06 262 ASP A C 1
ATOM 2075 O O . ASP A 1 262 ? -24.505 1.997 43.448 1.00 96.06 262 ASP A O 1
ATOM 2079 N N . LYS A 1 263 ? -24.794 0.900 41.503 1.00 95.19 263 LYS A N 1
ATOM 2080 C CA . LYS A 1 263 ? -25.934 0.092 41.968 1.00 95.19 263 LYS A CA 1
ATOM 2081 C C . LYS A 1 263 ? -25.548 -0.840 43.113 1.00 95.19 263 LYS A C 1
ATOM 2083 O O . LYS A 1 263 ? -26.313 -0.981 44.064 1.00 95.19 263 LYS A O 1
ATOM 2088 N N . ALA A 1 264 ? -24.369 -1.458 43.055 1.00 95.12 264 ALA A N 1
ATOM 2089 C CA . ALA A 1 264 ? -23.865 -2.297 44.138 1.00 95.12 264 ALA A CA 1
ATOM 2090 C C . ALA A 1 264 ? -23.621 -1.476 45.417 1.00 95.12 264 ALA A C 1
ATOM 2092 O O . ALA A 1 264 ? -23.995 -1.906 46.509 1.00 95.12 264 ALA A O 1
ATOM 2093 N N . ALA A 1 265 ? -23.069 -0.266 45.293 1.00 95.44 265 ALA A N 1
ATOM 2094 C CA . ALA A 1 265 ? -22.879 0.644 46.420 1.00 95.44 265 ALA A CA 1
ATOM 2095 C C . ALA A 1 265 ? -24.213 1.126 47.021 1.00 95.44 265 ALA A C 1
ATOM 2097 O O . ALA A 1 265 ? -24.339 1.275 48.238 1.00 95.44 265 ALA A O 1
ATOM 2098 N N . GLU A 1 266 ? -25.230 1.376 46.194 1.00 95.38 266 GLU A N 1
ATOM 2099 C CA . GLU A 1 266 ? -26.583 1.700 46.656 1.00 95.38 266 GLU A CA 1
ATOM 2100 C C . GLU A 1 266 ? -27.248 0.514 47.370 1.00 95.38 266 GLU A C 1
ATOM 2102 O O . GLU A 1 266 ? -27.754 0.677 48.483 1.00 95.38 266 GLU A O 1
ATOM 2107 N N . ALA A 1 267 ? -27.171 -0.688 46.794 1.00 93.12 267 ALA A N 1
ATOM 2108 C CA . ALA A 1 267 ? -27.673 -1.910 47.418 1.00 93.12 267 ALA A CA 1
ATOM 2109 C C . ALA A 1 267 ? -26.985 -2.187 48.765 1.00 93.12 267 ALA A C 1
ATOM 2111 O O . ALA A 1 267 ? -27.662 -2.477 49.749 1.00 93.12 267 ALA A O 1
ATOM 2112 N N . GLY A 1 268 ? -25.662 -2.005 48.849 1.00 95.06 268 GLY A N 1
ATOM 2113 C CA . GLY A 1 268 ? -24.912 -2.131 50.100 1.00 95.06 268 GLY A CA 1
ATOM 2114 C C . GLY A 1 268 ? -25.343 -1.119 51.167 1.00 95.06 268 GLY A C 1
ATOM 2115 O O . GLY A 1 268 ? -25.440 -1.464 52.343 1.00 95.06 268 GLY A O 1
ATOM 2116 N N . ARG A 1 269 ? -25.670 0.121 50.774 1.00 95.75 269 ARG A N 1
ATOM 2117 C CA . ARG A 1 269 ? -26.245 1.121 51.693 1.00 95.75 269 ARG A CA 1
ATOM 2118 C C . ARG A 1 269 ? -27.637 0.722 52.178 1.00 95.75 269 ARG A C 1
ATOM 2120 O O . ARG A 1 269 ? -27.940 0.924 53.349 1.00 95.75 269 ARG A O 1
ATOM 2127 N N . LYS A 1 270 ? -28.474 0.160 51.303 1.00 94.81 270 LYS A N 1
ATOM 2128 C CA . LYS A 1 270 ? -29.817 -0.309 51.667 1.00 94.81 270 LYS A CA 1
ATOM 2129 C C . LYS A 1 270 ? -29.766 -1.502 52.624 1.00 94.81 270 LYS A C 1
ATOM 2131 O O . LYS A 1 270 ? -30.509 -1.504 53.595 1.00 94.81 270 LYS A O 1
ATOM 2136 N N . LEU A 1 271 ? -28.866 -2.458 52.386 1.00 94.19 271 LEU A N 1
ATOM 2137 C CA . LEU A 1 271 ? -28.654 -3.599 53.282 1.00 94.19 271 LEU A CA 1
ATOM 2138 C C . LEU A 1 271 ? -28.243 -3.146 54.683 1.00 94.19 271 LEU A C 1
ATOM 2140 O O . LEU A 1 271 ? -28.865 -3.565 55.647 1.00 94.19 271 LEU A O 1
ATOM 2144 N N . LYS A 1 272 ? -27.288 -2.213 54.799 1.00 94.81 272 LYS A N 1
ATOM 2145 C CA . LYS A 1 272 ? -26.903 -1.662 56.110 1.00 94.81 272 LYS A CA 1
ATOM 2146 C C . LYS A 1 272 ? -28.073 -1.027 56.859 1.00 94.81 272 LYS A C 1
ATOM 2148 O O . LYS A 1 272 ? -28.215 -1.259 58.049 1.00 94.81 272 LYS A O 1
ATOM 2153 N N . LYS A 1 273 ? -28.922 -0.264 56.165 1.00 94.31 273 LYS A N 1
ATOM 2154 C CA . LYS A 1 273 ? -30.130 0.310 56.777 1.00 94.31 273 LYS A CA 1
ATOM 2155 C C . LYS A 1 273 ? -31.102 -0.766 57.254 1.00 94.31 273 LYS A C 1
ATOM 2157 O O . LYS A 1 273 ? -31.660 -0.627 58.330 1.00 94.31 273 LYS A O 1
ATOM 2162 N N . MET A 1 274 ? -31.291 -1.831 56.474 1.00 89.81 274 MET A N 1
ATOM 2163 C CA . MET A 1 274 ? -32.143 -2.950 56.885 1.00 89.81 274 MET A CA 1
ATOM 2164 C C . MET A 1 274 ? -31.574 -3.692 58.099 1.00 89.81 274 MET A C 1
ATOM 2166 O O . MET A 1 274 ? -32.341 -4.047 58.987 1.00 89.81 274 MET A O 1
ATOM 2170 N N . ASP A 1 275 ? -30.256 -3.889 58.172 1.00 94.00 275 ASP A N 1
ATOM 2171 C CA . ASP A 1 275 ? -29.606 -4.481 59.350 1.00 94.00 275 ASP A CA 1
ATOM 2172 C C . ASP A 1 275 ? -29.777 -3.585 60.590 1.00 94.00 275 ASP A C 1
ATOM 2174 O O . ASP A 1 275 ? -30.083 -4.079 61.673 1.00 94.00 275 ASP A O 1
ATOM 2178 N N . GLU A 1 276 ? -29.630 -2.263 60.438 1.00 93.25 276 GLU A N 1
ATOM 2179 C CA . GLU A 1 276 ? -29.891 -1.285 61.505 1.00 93.25 276 GLU A CA 1
ATOM 2180 C C . GLU A 1 276 ? -31.361 -1.334 61.966 1.00 93.25 276 GLU A C 1
ATOM 2182 O O . GLU A 1 276 ? -31.632 -1.389 63.165 1.00 93.25 276 GLU A O 1
ATOM 2187 N N . GLU A 1 277 ? -32.317 -1.373 61.032 1.00 91.38 277 GLU A N 1
ATOM 2188 C CA . GLU A 1 277 ? -33.751 -1.512 61.326 1.00 91.38 277 GLU A CA 1
ATOM 2189 C C . GLU A 1 277 ? -34.060 -2.830 62.052 1.00 91.38 277 GLU A C 1
ATOM 2191 O O . GLU A 1 277 ? -34.806 -2.829 63.032 1.00 91.38 277 GLU A O 1
ATOM 2196 N N . GLN A 1 278 ? -33.460 -3.946 61.625 1.00 90.31 278 GLN A N 1
ATOM 2197 C CA . GLN A 1 278 ? -33.608 -5.240 62.296 1.00 90.31 278 GLN A CA 1
ATOM 2198 C C . GLN A 1 278 ? -33.045 -5.225 63.719 1.00 90.31 278 GLN A C 1
ATOM 2200 O O . GLN A 1 278 ? -33.693 -5.745 64.625 1.00 90.31 278 GLN A O 1
ATOM 2205 N N . GLN A 1 279 ? -31.875 -4.620 63.939 1.00 91.06 279 GLN A N 1
ATOM 2206 C CA . GLN A 1 279 ? -31.289 -4.497 65.278 1.00 91.06 279 GLN A CA 1
ATOM 2207 C C . GLN A 1 279 ? -32.170 -3.670 66.214 1.00 91.06 279 GLN A C 1
ATOM 2209 O O . GLN A 1 279 ? -32.367 -4.055 67.365 1.00 91.06 279 GLN A O 1
ATOM 2214 N N . ILE A 1 280 ? -32.737 -2.563 65.723 1.00 91.31 280 ILE A N 1
ATOM 2215 C CA . ILE A 1 280 ? -33.685 -1.751 66.497 1.00 91.31 280 ILE A CA 1
ATOM 2216 C C . ILE A 1 280 ? -34.926 -2.578 66.846 1.00 91.31 280 ILE A C 1
ATOM 2218 O O . ILE A 1 280 ? -35.374 -2.550 67.990 1.00 91.31 280 ILE A O 1
ATOM 2222 N N . LEU A 1 281 ? -35.463 -3.336 65.885 1.00 88.69 281 LEU A N 1
ATOM 2223 C CA . LEU A 1 281 ? -36.654 -4.154 66.100 1.00 88.69 281 LEU A CA 1
ATOM 2224 C C . LEU A 1 281 ? -36.402 -5.263 67.134 1.00 88.69 281 LEU A C 1
ATOM 2226 O O . LEU A 1 281 ? -37.208 -5.444 68.044 1.00 88.69 281 LEU A O 1
ATOM 2230 N N . LEU A 1 282 ? -35.261 -5.952 67.050 1.00 88.44 282 LEU A N 1
ATOM 2231 C CA . LEU A 1 282 ? -34.843 -6.943 68.045 1.00 88.44 282 LEU A CA 1
ATOM 2232 C C . LEU A 1 282 ? -34.706 -6.321 69.436 1.00 88.44 282 LEU A C 1
ATOM 2234 O O . LEU A 1 282 ? -35.287 -6.845 70.379 1.00 88.44 282 LEU A O 1
ATOM 2238 N N . ALA A 1 283 ? -34.041 -5.169 69.554 1.00 86.88 283 ALA A N 1
ATOM 2239 C CA . ALA A 1 283 ? -33.920 -4.466 70.829 1.00 86.88 283 ALA A CA 1
ATOM 2240 C C . ALA A 1 283 ? -35.292 -4.062 71.400 1.00 86.88 283 ALA A C 1
ATOM 2242 O O . ALA A 1 283 ? -35.522 -4.168 72.603 1.00 86.88 283 ALA A O 1
ATOM 2243 N N . THR A 1 284 ? -36.235 -3.636 70.550 1.00 87.00 284 THR A N 1
ATOM 2244 C CA . THR A 1 284 ? -37.601 -3.319 71.002 1.00 87.00 284 THR A CA 1
ATOM 2245 C C . THR A 1 284 ? -38.380 -4.556 71.445 1.00 87.00 284 THR A C 1
ATOM 2247 O O . THR A 1 284 ? -39.132 -4.476 72.414 1.00 87.00 284 THR A O 1
ATOM 2250 N N . LEU A 1 285 ? -38.183 -5.701 70.783 1.00 80.31 285 LEU A N 1
ATOM 2251 C CA . LEU A 1 285 ? -38.790 -6.972 71.180 1.00 80.31 285 LEU A CA 1
ATOM 2252 C C . LEU A 1 285 ? -38.200 -7.489 72.493 1.00 80.31 285 LEU A C 1
ATOM 2254 O O . LEU A 1 285 ? -38.960 -7.921 73.352 1.00 80.31 285 LEU A O 1
ATOM 2258 N N . GLU A 1 286 ? -36.881 -7.403 72.678 1.00 84.62 286 GLU A N 1
ATOM 2259 C CA . GLU A 1 286 ? -36.214 -7.742 73.941 1.00 84.62 286 GLU A CA 1
ATOM 2260 C C . GLU A 1 286 ? -36.729 -6.863 75.083 1.00 84.62 286 GLU A C 1
ATOM 2262 O O . GLU A 1 286 ? -37.129 -7.380 76.121 1.00 84.62 286 GLU A O 1
ATOM 2267 N N . GLN A 1 287 ? -36.831 -5.547 74.872 1.00 80.94 287 GLN A N 1
ATOM 2268 C CA . GLN A 1 287 ? -37.368 -4.632 75.878 1.00 80.94 287 GLN A CA 1
ATOM 2269 C C . GLN A 1 287 ? -38.843 -4.925 76.208 1.00 80.94 287 GLN A C 1
ATOM 2271 O O . GLN A 1 287 ? -39.242 -4.846 77.370 1.00 80.94 287 GLN A O 1
ATOM 2276 N N . ALA A 1 288 ? -39.661 -5.274 75.211 1.00 75.94 288 ALA A N 1
ATOM 2277 C CA . ALA A 1 288 ? -41.052 -5.674 75.424 1.00 75.94 288 ALA A CA 1
ATOM 2278 C C . ALA A 1 288 ? -41.156 -7.019 76.167 1.00 75.94 288 ALA A C 1
ATOM 2280 O O . ALA A 1 288 ? -41.993 -7.164 77.056 1.00 75.94 288 ALA A O 1
ATOM 2281 N N . ALA A 1 289 ? -40.283 -7.979 75.850 1.00 72.94 289 ALA A N 1
ATOM 2282 C CA . ALA A 1 289 ? -40.203 -9.262 76.539 1.00 72.94 289 ALA A CA 1
ATOM 2283 C C . ALA A 1 289 ? -39.746 -9.098 77.998 1.00 72.94 289 ALA A C 1
ATOM 2285 O O . ALA A 1 289 ? -40.334 -9.707 78.887 1.00 72.94 289 ALA A O 1
ATOM 2286 N N . GLU A 1 290 ? -38.765 -8.235 78.273 1.00 74.56 290 GLU A N 1
ATOM 2287 C CA . GLU A 1 290 ? -38.352 -7.891 79.640 1.00 74.56 290 GLU A CA 1
ATOM 2288 C C . GLU A 1 290 ? -39.489 -7.221 80.424 1.00 74.56 290 GLU A C 1
ATOM 2290 O O . GLU A 1 290 ? -39.730 -7.562 81.581 1.00 74.56 290 GLU A O 1
ATOM 2295 N N . GLN A 1 291 ? -40.234 -6.304 79.799 1.00 69.25 291 GLN A N 1
ATOM 2296 C CA . GLN A 1 291 ? -41.399 -5.674 80.428 1.00 69.25 291 GLN A CA 1
ATOM 2297 C C . GLN A 1 291 ? -42.521 -6.677 80.728 1.00 69.25 291 GLN A C 1
ATOM 2299 O O . GLN A 1 291 ? -43.140 -6.583 81.788 1.00 69.25 291 GLN A O 1
ATOM 2304 N N . ALA A 1 292 ? -42.753 -7.648 79.841 1.00 61.47 292 ALA A N 1
ATOM 2305 C CA . ALA A 1 292 ? -43.709 -8.730 80.061 1.00 61.47 292 ALA A CA 1
ATOM 2306 C C . ALA A 1 292 ? -43.244 -9.693 81.171 1.00 61.47 292 ALA A C 1
ATOM 2308 O O . ALA A 1 292 ? -44.033 -10.059 82.039 1.00 61.47 292 ALA A O 1
ATOM 2309 N N . ALA A 1 293 ? -41.951 -10.033 81.215 1.00 56.78 293 ALA A N 1
ATOM 2310 C CA . ALA A 1 293 ? -41.372 -10.898 82.245 1.00 56.78 293 ALA A CA 1
ATOM 2311 C C . ALA A 1 293 ? -41.412 -10.274 83.655 1.00 56.78 293 ALA A C 1
ATOM 2313 O O . ALA A 1 293 ? -41.482 -10.991 84.648 1.00 56.78 293 ALA A O 1
ATOM 2314 N N . ILE A 1 294 ? -41.405 -8.940 83.767 1.00 57.00 294 ILE A N 1
ATOM 2315 C CA . ILE A 1 294 ? -41.560 -8.233 85.051 1.00 57.00 294 ILE A CA 1
ATOM 2316 C C . ILE A 1 294 ? -43.013 -8.295 85.569 1.00 57.00 294 ILE A C 1
ATOM 2318 O O . ILE A 1 294 ? -43.239 -8.075 86.761 1.00 57.00 294 ILE A O 1
ATOM 2322 N N . GLN A 1 295 ? -44.000 -8.607 84.718 1.00 53.38 295 GLN A N 1
ATOM 2323 C CA . GLN A 1 295 ? -45.416 -8.628 85.103 1.00 53.38 295 GLN A CA 1
ATOM 2324 C C . GLN A 1 295 ? -45.956 -10.008 85.516 1.00 53.38 295 GLN A C 1
ATOM 2326 O O . GLN A 1 295 ? -46.916 -10.036 86.282 1.00 53.38 295 GLN A O 1
ATOM 2331 N N . GLU A 1 296 ? -45.340 -11.135 85.137 1.00 46.41 296 GLU A N 1
ATOM 2332 C CA . GLU A 1 296 ? -45.852 -12.475 85.485 1.00 46.41 296 GLU A CA 1
ATOM 2333 C C . GLU A 1 296 ? -44.728 -13.491 85.774 1.00 46.41 296 GLU A C 1
ATOM 2335 O O . GLU A 1 296 ? -44.135 -14.075 84.871 1.00 46.41 296 GLU A O 1
ATOM 2340 N N . ASN A 1 297 ? -44.466 -13.758 87.060 1.00 43.78 297 ASN A N 1
ATOM 2341 C CA . ASN A 1 297 ? -43.714 -14.941 87.496 1.00 43.78 297 ASN A CA 1
ATOM 2342 C C . ASN A 1 297 ? -44.694 -16.115 87.660 1.00 43.78 297 ASN A C 1
ATOM 2344 O O . ASN A 1 297 ? -45.385 -16.166 88.673 1.00 43.78 297 ASN A O 1
ATOM 2348 N N . ASP A 1 298 ? -44.750 -16.982 86.642 1.00 42.12 298 ASP A N 1
ATOM 2349 C CA . ASP A 1 298 ? -45.218 -18.395 86.600 1.00 42.12 298 ASP A CA 1
ATOM 2350 C C . ASP A 1 298 ? -45.965 -18.765 85.300 1.00 42.12 298 ASP A C 1
ATOM 2352 O O . ASP A 1 298 ? -46.428 -19.896 85.142 1.00 42.12 298 ASP A O 1
ATOM 2356 N N . ILE A 1 299 ? -46.022 -17.866 84.311 1.00 49.56 299 ILE A N 1
ATOM 2357 C CA . ILE A 1 299 ? -46.630 -18.145 83.003 1.00 49.56 299 ILE A CA 1
ATOM 2358 C C . ILE A 1 299 ? -45.549 -18.076 81.917 1.00 49.56 299 ILE A C 1
ATOM 2360 O O . ILE A 1 299 ? -44.818 -17.097 81.798 1.00 49.56 299 ILE A O 1
ATOM 2364 N N . ILE A 1 300 ? -45.422 -19.139 81.113 1.00 47.56 300 ILE A N 1
ATOM 2365 C CA . ILE A 1 300 ? -44.612 -19.106 79.888 1.00 47.56 300 ILE A CA 1
ATOM 2366 C C . ILE A 1 300 ? -45.402 -18.306 78.851 1.00 47.56 300 ILE A C 1
ATOM 2368 O O . ILE A 1 300 ? -46.296 -18.838 78.191 1.00 47.56 300 ILE A O 1
ATOM 2372 N N . THR A 1 301 ? -45.083 -17.023 78.714 1.00 51.34 301 THR A N 1
ATOM 2373 C CA . THR A 1 301 ? -45.725 -16.141 77.736 1.00 51.34 301 THR A CA 1
ATOM 2374 C C . THR A 1 301 ? -45.076 -16.334 76.365 1.00 51.34 301 THR A C 1
ATOM 2376 O O . THR A 1 301 ? -43.974 -15.858 76.097 1.00 51.34 301 THR A O 1
ATOM 2379 N N . LEU A 1 302 ? -45.751 -17.074 75.483 1.00 50.91 302 LEU A N 1
ATOM 2380 C CA . LEU A 1 302 ? -45.351 -17.244 74.083 1.00 50.91 302 LEU A CA 1
ATOM 2381 C C . LEU A 1 302 ? -45.824 -16.037 73.261 1.00 50.91 302 LEU A C 1
ATOM 2383 O O . LEU A 1 302 ? -46.992 -15.946 72.885 1.00 50.91 302 LEU A O 1
ATOM 2387 N N . CYS A 1 303 ? -44.912 -15.112 72.964 1.00 52.00 303 CYS A N 1
ATOM 2388 C CA . CYS A 1 303 ? -45.186 -13.966 72.098 1.00 52.00 303 CYS A CA 1
ATOM 2389 C C . CYS A 1 303 ? -45.129 -14.384 70.619 1.00 52.00 303 CYS A C 1
ATOM 2391 O O . CYS A 1 303 ? -44.045 -14.547 70.060 1.00 52.00 303 CYS A O 1
ATOM 2393 N N . MET A 1 304 ? -46.288 -14.548 69.975 1.00 54.53 304 MET A N 1
ATOM 2394 C CA . MET A 1 304 ? -46.372 -14.834 68.537 1.00 54.53 304 MET A CA 1
ATOM 2395 C C . MET A 1 304 ? -46.547 -13.543 67.724 1.00 54.53 304 MET A C 1
ATOM 2397 O O . MET A 1 304 ? -47.496 -12.794 67.973 1.00 54.53 304 MET A O 1
ATOM 2401 N N . PRO A 1 305 ? -45.678 -13.258 66.737 1.00 50.19 305 PRO A N 1
ATOM 2402 C CA . PRO A 1 305 ? -45.842 -12.095 65.876 1.00 50.19 305 PRO A CA 1
ATOM 2403 C C . PRO A 1 305 ? -47.075 -12.256 64.975 1.00 50.19 305 PRO A C 1
ATOM 2405 O O . PRO A 1 305 ? -47.234 -13.263 64.285 1.00 50.19 305 PRO A O 1
ATOM 2408 N N . ILE A 1 306 ? -47.935 -11.236 64.940 1.00 56.12 306 ILE A N 1
ATOM 2409 C CA . ILE A 1 306 ? -49.070 -11.170 64.013 1.00 56.12 306 ILE A CA 1
ATOM 2410 C C . ILE A 1 306 ? -48.534 -10.732 62.647 1.00 56.12 306 ILE A C 1
ATOM 2412 O O . ILE A 1 306 ? -48.192 -9.566 62.442 1.00 56.12 306 ILE A O 1
ATOM 2416 N N . LEU A 1 307 ? -48.427 -11.670 61.707 1.00 58.12 307 LEU A N 1
ATOM 2417 C CA . LEU A 1 307 ? -47.991 -11.376 60.345 1.00 58.12 307 LEU A CA 1
ATOM 2418 C C . LEU A 1 307 ? -49.196 -10.975 59.485 1.00 58.12 307 LEU A C 1
ATOM 2420 O O . LEU A 1 307 ? -50.243 -11.616 59.507 1.00 58.12 307 LEU A O 1
ATOM 2424 N N . SER A 1 308 ? -49.038 -9.912 58.697 1.00 51.59 308 SER A N 1
ATOM 2425 C CA . SER A 1 308 ? -50.001 -9.533 57.659 1.00 51.59 308 SER A CA 1
ATOM 2426 C C . SER A 1 308 ? -49.969 -10.584 56.547 1.00 51.59 308 SER A C 1
ATOM 2428 O O . SER A 1 308 ? -48.993 -10.671 55.799 1.00 51.59 308 SER A O 1
ATOM 2430 N N . VAL A 1 309 ? -51.012 -11.412 56.455 1.00 56.88 309 VAL A N 1
ATOM 2431 C CA . VAL A 1 309 ? -51.143 -12.439 55.413 1.00 56.88 309 VAL A CA 1
ATOM 2432 C C . VAL A 1 309 ? -52.337 -12.110 54.525 1.00 56.88 309 VAL A C 1
ATOM 2434 O O . VAL A 1 309 ? -53.401 -11.733 55.001 1.00 56.88 309 VAL A O 1
ATOM 2437 N N . ALA A 1 310 ? -52.148 -12.230 53.212 1.00 54.66 310 ALA A N 1
ATOM 2438 C CA . ALA A 1 310 ? -53.066 -11.670 52.226 1.00 54.66 310 ALA A CA 1
ATOM 2439 C C . ALA A 1 310 ? -54.285 -12.551 51.872 1.00 54.66 310 ALA A C 1
ATOM 2441 O O . ALA A 1 310 ? -55.137 -12.072 51.128 1.00 54.66 310 ALA A O 1
ATOM 2442 N N . ILE A 1 311 ? -54.366 -13.825 52.302 1.00 64.06 311 ILE A N 1
ATOM 2443 C CA . ILE A 1 311 ? -55.442 -14.751 51.874 1.00 64.06 311 ILE A CA 1
ATOM 2444 C C . ILE A 1 311 ? -55.745 -15.818 52.949 1.00 64.06 311 ILE A C 1
ATOM 2446 O O . ILE A 1 311 ? -54.930 -16.720 53.162 1.00 64.06 311 ILE A O 1
ATOM 2450 N N . ALA A 1 312 ? -56.938 -15.798 53.561 1.00 58.44 312 ALA A N 1
ATOM 2451 C CA . ALA A 1 312 ? -57.316 -16.721 54.648 1.00 58.44 312 ALA A CA 1
ATOM 2452 C C . ALA A 1 312 ? -57.436 -18.190 54.193 1.00 58.44 312 ALA A C 1
ATOM 2454 O O . ALA A 1 312 ? -57.069 -19.125 54.909 1.00 58.44 312 ALA A O 1
ATOM 2455 N N . ASN A 1 313 ? -57.882 -18.413 52.953 1.00 63.66 313 ASN A N 1
ATOM 2456 C CA . ASN A 1 313 ? -58.055 -19.758 52.390 1.00 63.66 313 ASN A CA 1
ATOM 2457 C C . ASN A 1 313 ? -56.735 -20.536 52.227 1.00 63.66 313 ASN A C 1
ATOM 2459 O O . ASN A 1 313 ? -56.735 -21.764 52.320 1.00 63.66 313 ASN A O 1
ATOM 2463 N N . VAL A 1 314 ? -55.612 -19.842 52.005 1.00 66.81 314 VAL A N 1
ATOM 2464 C CA . VAL A 1 314 ? -54.284 -20.473 51.891 1.00 66.81 314 VAL A CA 1
ATOM 2465 C C . VAL A 1 314 ? -53.793 -20.938 53.262 1.00 66.81 314 VAL A C 1
ATOM 2467 O O . VAL A 1 314 ? -53.267 -22.043 53.385 1.00 66.81 314 VAL A O 1
ATOM 2470 N N . GLU A 1 315 ? -54.023 -20.142 54.305 1.00 65.69 315 GLU A N 1
ATOM 2471 C CA . GLU A 1 315 ? -53.652 -20.502 55.677 1.00 65.69 315 GLU A CA 1
ATOM 2472 C C . GLU A 1 315 ? -54.525 -21.634 56.229 1.00 65.69 315 GLU A C 1
ATOM 2474 O O . GLU A 1 315 ? -54.014 -22.546 56.875 1.00 65.69 315 GLU A O 1
ATOM 2479 N N . ARG A 1 316 ? -55.817 -21.675 55.878 1.00 63.53 316 ARG A N 1
ATOM 2480 C CA . ARG A 1 316 ? -56.706 -22.784 56.259 1.00 63.53 316 ARG A CA 1
ATOM 2481 C C . ARG A 1 316 ? -56.211 -24.144 55.752 1.00 63.53 316 ARG A C 1
ATOM 2483 O O . ARG A 1 316 ? -56.239 -25.117 56.501 1.00 63.53 316 ARG A O 1
ATOM 2490 N N . ALA A 1 317 ? -55.744 -24.220 54.503 1.00 68.25 317 ALA A N 1
ATOM 2491 C CA . ALA A 1 317 ? -55.163 -25.448 53.952 1.00 68.25 317 ALA A CA 1
ATOM 2492 C C . ALA A 1 317 ? -53.879 -25.850 54.701 1.00 68.25 317 ALA A C 1
ATOM 2494 O O . ALA A 1 317 ? -53.726 -27.001 55.100 1.00 68.25 317 ALA A O 1
ATOM 2495 N N . ARG A 1 318 ? -53.010 -24.874 54.996 1.00 70.00 318 ARG A N 1
ATOM 2496 C CA . ARG A 1 318 ? -51.760 -25.081 55.747 1.00 70.00 318 ARG A CA 1
ATOM 2497 C C . ARG A 1 318 ? -51.979 -25.531 57.191 1.00 70.00 318 ARG A C 1
ATOM 2499 O O . ARG A 1 318 ? -51.110 -26.214 57.734 1.00 70.00 318 ARG A O 1
ATOM 2506 N N . ILE A 1 319 ? -53.095 -25.146 57.815 1.00 69.69 319 ILE A N 1
ATOM 2507 C CA . ILE A 1 319 ? -53.495 -25.637 59.140 1.00 69.69 319 ILE A CA 1
ATOM 2508 C C . ILE A 1 319 ? -53.882 -27.110 59.056 1.00 69.69 319 ILE A C 1
ATOM 2510 O O . ILE A 1 319 ? -53.390 -27.895 59.856 1.00 69.69 319 ILE A O 1
ATOM 2514 N N . TYR A 1 320 ? -54.714 -27.511 58.091 1.00 71.44 320 TYR A N 1
ATOM 2515 C CA . TYR A 1 320 ? -55.094 -28.921 57.955 1.00 71.44 320 TYR A CA 1
ATOM 2516 C C . TYR A 1 320 ? -53.891 -29.822 57.652 1.00 71.44 320 TYR A C 1
ATOM 2518 O O . TYR A 1 320 ? -53.790 -30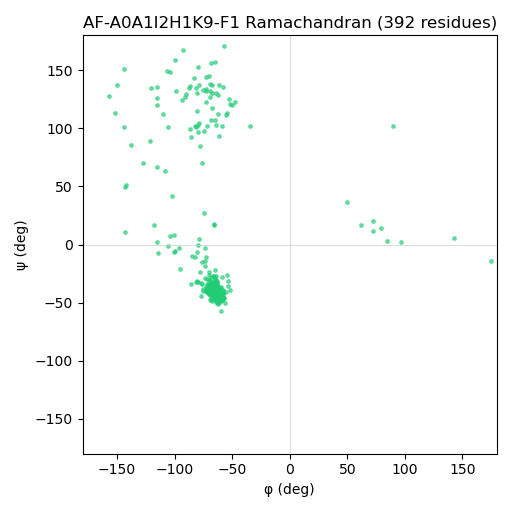.899 58.236 1.00 71.44 320 TYR A O 1
ATOM 2526 N N . ASP A 1 321 ? -52.948 -29.354 56.832 1.00 72.19 321 ASP A N 1
ATOM 2527 C CA . ASP A 1 321 ? -51.699 -30.076 56.567 1.00 72.19 321 ASP A CA 1
ATOM 2528 C C . ASP A 1 321 ? -50.821 -30.187 57.828 1.00 72.19 321 ASP A C 1
ATOM 2530 O O . ASP A 1 321 ? -50.273 -31.252 58.103 1.00 72.19 321 ASP A O 1
ATOM 2534 N N . ALA A 1 322 ? -50.721 -29.119 58.635 1.00 67.12 322 ALA A N 1
ATOM 2535 C CA . ALA A 1 322 ? -49.988 -29.138 59.908 1.00 67.12 322 ALA A CA 1
ATOM 2536 C C . ALA A 1 322 ? -50.641 -30.046 60.956 1.00 67.12 322 ALA A C 1
ATOM 2538 O O . ALA A 1 322 ? -49.944 -30.768 61.655 1.00 67.12 322 ALA A O 1
ATOM 2539 N N . VAL A 1 323 ? -51.973 -30.040 61.060 1.00 70.31 323 VAL A N 1
ATOM 2540 C CA . VAL A 1 323 ? -52.712 -30.937 61.962 1.00 70.31 323 VAL A CA 1
ATOM 2541 C C . VAL A 1 323 ? -52.536 -32.393 61.529 1.00 70.31 323 VAL A C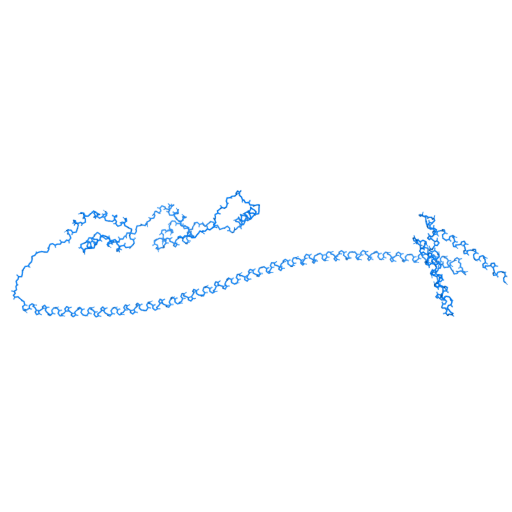 1
ATOM 2543 O O . VAL A 1 323 ? -52.381 -33.265 62.378 1.00 70.31 323 VAL A O 1
ATOM 2546 N N . GLY A 1 324 ? -52.518 -32.658 60.219 1.00 68.50 324 GLY A N 1
ATOM 2547 C CA . GLY A 1 324 ? -52.221 -33.982 59.673 1.00 68.50 324 GLY A CA 1
ATOM 2548 C C . GLY A 1 324 ? -50.801 -34.452 60.000 1.00 68.50 324 GLY A C 1
ATOM 2549 O O . GLY A 1 324 ? -50.631 -35.592 60.427 1.00 68.50 324 GLY A O 1
ATOM 2550 N N . ALA A 1 325 ? -49.805 -33.570 59.861 1.00 67.31 325 ALA A N 1
ATOM 2551 C CA . ALA A 1 325 ? -48.418 -33.849 60.240 1.00 67.31 325 ALA A CA 1
ATOM 2552 C C . ALA A 1 325 ? -48.292 -34.120 61.746 1.00 67.31 325 ALA A C 1
ATOM 2554 O O . ALA A 1 325 ? -47.810 -35.181 62.127 1.00 67.31 325 ALA A O 1
ATOM 2555 N N . LEU A 1 326 ? -48.855 -33.249 62.590 1.00 66.00 326 LEU A N 1
ATOM 2556 C CA . LEU A 1 326 ? -48.829 -33.404 64.043 1.00 66.00 326 LEU A CA 1
ATOM 2557 C C . LEU A 1 326 ? -49.538 -34.695 64.490 1.00 66.00 326 LEU A C 1
ATOM 2559 O O . LEU A 1 326 ? -49.053 -35.388 65.373 1.00 66.00 326 LEU A O 1
ATOM 2563 N N . SER A 1 327 ? -50.662 -35.064 63.867 1.00 66.06 327 SER A N 1
ATOM 2564 C CA . SER A 1 327 ? -51.372 -36.313 64.179 1.00 66.06 327 SER A CA 1
ATOM 2565 C C . SER A 1 327 ? -50.585 -37.562 63.774 1.00 66.06 327 SER A C 1
ATOM 2567 O O . SER A 1 327 ? -50.659 -38.565 64.474 1.00 66.06 327 SER A O 1
ATOM 2569 N N . SER A 1 328 ? -49.860 -37.517 62.653 1.00 65.94 328 SER A N 1
ATOM 2570 C CA . SER A 1 328 ? -49.033 -38.632 62.170 1.00 65.94 328 SER A CA 1
ATOM 2571 C C . SER A 1 328 ? -47.740 -38.769 62.975 1.00 65.94 328 SER A C 1
ATOM 2573 O O . SER A 1 328 ? -47.299 -39.882 63.259 1.00 65.94 328 SER A O 1
ATOM 2575 N N . ASP A 1 329 ? -47.136 -37.641 63.346 1.00 59.38 329 ASP A N 1
ATOM 2576 C CA . ASP A 1 329 ? -45.848 -37.602 64.030 1.00 59.38 329 ASP A CA 1
ATOM 2577 C C . ASP A 1 329 ? -46.009 -37.865 65.535 1.00 59.38 329 ASP A C 1
ATOM 2579 O O . ASP A 1 329 ? -45.148 -38.531 66.102 1.00 59.38 329 ASP A O 1
ATOM 2583 N N . VAL A 1 330 ? -47.132 -37.461 66.160 1.00 58.97 330 VAL A N 1
ATOM 2584 C CA . VAL A 1 330 ? -47.452 -37.714 67.585 1.00 58.97 330 VAL A CA 1
ATOM 2585 C C . VAL A 1 330 ? -47.769 -39.188 67.905 1.00 58.97 330 VAL A C 1
ATOM 2587 O O . VAL A 1 330 ? -47.579 -39.634 69.037 1.00 58.97 330 VAL A O 1
ATOM 2590 N N . GLU A 1 331 ? -48.199 -39.984 66.924 1.00 56.59 331 GLU A N 1
ATOM 2591 C CA . GLU A 1 331 ? -48.505 -41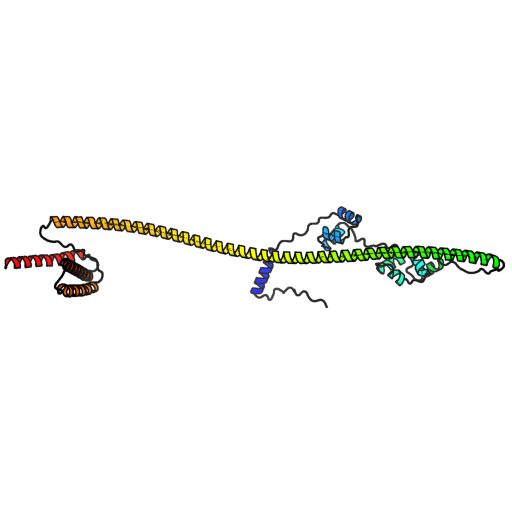.414 67.114 1.00 56.59 331 GLU A CA 1
ATOM 2592 C C . GLU A 1 331 ? -47.266 -42.335 67.065 1.00 56.59 331 GLU A C 1
ATOM 2594 O O . GLU A 1 331 ? -47.349 -43.511 67.437 1.00 56.59 331 GLU A O 1
ATOM 2599 N N . ALA A 1 332 ? -46.096 -41.829 66.658 1.00 56.84 332 ALA A N 1
ATOM 2600 C CA . ALA A 1 332 ? -44.853 -42.596 66.672 1.00 56.84 332 ALA A CA 1
ATOM 2601 C C . ALA A 1 332 ? -44.250 -42.605 68.089 1.00 56.84 332 ALA A C 1
ATOM 2603 O O . ALA A 1 332 ? -43.839 -41.577 68.597 1.00 56.84 332 ALA A O 1
ATOM 2604 N N . ALA A 1 333 ? -44.174 -43.764 68.744 1.00 48.41 333 ALA A N 1
ATOM 2605 C CA . ALA A 1 333 ? -43.931 -43.916 70.189 1.00 48.41 333 ALA A CA 1
ATOM 2606 C C . ALA A 1 333 ? -42.556 -43.467 70.770 1.00 48.41 333 ALA A C 1
ATOM 2608 O O . ALA A 1 333 ? -42.239 -43.860 71.888 1.00 48.41 333 ALA A O 1
ATOM 2609 N N . ASP A 1 334 ? -41.754 -42.657 70.071 1.00 59.38 334 ASP A N 1
ATOM 2610 C CA . ASP A 1 334 ? -40.393 -42.253 70.486 1.00 59.38 334 ASP A CA 1
ATOM 2611 C C . ASP A 1 334 ? -40.083 -40.783 70.127 1.00 59.38 334 ASP A C 1
ATOM 2613 O O . ASP A 1 334 ? -39.092 -40.459 69.468 1.00 59.38 334 ASP A O 1
ATOM 2617 N N . ILE A 1 335 ? -40.966 -39.857 70.506 1.00 59.81 335 ILE A N 1
ATOM 2618 C CA . ILE A 1 335 ? -40.857 -38.468 70.039 1.00 59.81 335 ILE A CA 1
ATOM 2619 C C . ILE A 1 335 ? -40.035 -37.618 70.987 1.00 59.81 335 ILE A C 1
ATOM 2621 O O . ILE A 1 335 ? -40.330 -37.481 72.176 1.00 59.81 335 ILE A O 1
ATOM 2625 N N . ASP A 1 336 ? -39.040 -36.973 70.393 1.00 66.31 336 ASP A N 1
ATOM 2626 C CA . ASP A 1 336 ? -38.349 -35.830 70.952 1.00 66.31 336 ASP A CA 1
ATOM 2627 C C . ASP A 1 336 ? -39.357 -34.733 71.330 1.00 66.31 336 ASP A C 1
ATOM 2629 O O . ASP A 1 336 ? -40.018 -34.129 70.478 1.00 66.31 336 ASP A O 1
ATOM 2633 N N . ARG A 1 337 ? -39.480 -34.478 72.635 1.00 63.22 337 ARG A N 1
ATOM 2634 C CA . ARG A 1 337 ? -40.354 -33.443 73.198 1.00 63.22 337 ARG A CA 1
ATOM 2635 C C . ARG A 1 337 ? -40.090 -32.076 72.563 1.00 63.22 337 ARG A C 1
ATOM 2637 O O . ARG A 1 337 ? -41.022 -31.288 72.440 1.00 63.22 337 ARG A O 1
ATOM 2644 N N . GLU A 1 338 ? -38.854 -31.799 72.154 1.00 66.25 338 GLU A N 1
ATOM 2645 C CA . GLU A 1 338 ? -38.488 -30.549 71.492 1.00 66.25 338 GLU A CA 1
ATOM 2646 C C . GLU A 1 338 ? -39.150 -30.422 70.114 1.00 66.25 338 GLU A C 1
ATOM 2648 O O . GLU A 1 338 ? -39.719 -29.377 69.794 1.00 66.25 338 GLU A O 1
ATOM 2653 N N . ARG A 1 339 ? -39.185 -31.511 69.338 1.00 67.38 339 ARG A N 1
ATOM 2654 C CA . ARG A 1 339 ? -39.827 -31.544 68.019 1.00 67.38 339 ARG A CA 1
ATOM 2655 C C . ARG A 1 339 ? -41.343 -31.371 68.107 1.00 67.38 339 ARG A C 1
ATOM 2657 O O . ARG A 1 339 ? -41.906 -30.597 67.340 1.00 67.38 339 ARG A O 1
ATOM 2664 N N . VAL A 1 340 ? -41.998 -32.020 69.074 1.00 69.25 340 VAL A N 1
ATOM 2665 C CA . VAL A 1 340 ? -43.447 -31.832 69.302 1.00 69.25 340 VAL A CA 1
ATOM 2666 C C . VAL A 1 340 ? -43.760 -30.377 69.642 1.00 69.25 340 VAL A C 1
ATOM 2668 O O . VAL A 1 340 ? -44.730 -29.819 69.138 1.00 69.25 340 VAL A O 1
ATOM 2671 N N . MET A 1 341 ? -42.933 -29.744 70.479 1.00 68.56 341 MET A N 1
ATOM 2672 C CA . MET A 1 341 ? -43.123 -28.342 70.852 1.00 68.56 341 MET A CA 1
ATOM 2673 C C . MET A 1 341 ? -42.913 -27.390 69.667 1.00 68.56 341 MET A C 1
ATOM 2675 O O . MET A 1 341 ? -43.660 -26.421 69.550 1.00 68.56 341 MET A O 1
ATOM 2679 N N . GLN A 1 342 ? -41.955 -27.670 68.777 1.00 73.81 342 GLN A N 1
ATOM 2680 C CA . GLN A 1 342 ? -41.753 -26.895 67.546 1.00 73.81 342 GLN A CA 1
ATOM 2681 C C . GLN A 1 342 ? -42.953 -27.007 66.600 1.00 73.81 342 GLN A C 1
ATOM 2683 O O . GLN A 1 342 ? -43.466 -25.988 66.144 1.00 73.81 342 GLN A O 1
ATOM 2688 N N . GLU A 1 343 ? -43.458 -28.216 66.354 1.00 73.81 343 GLU A N 1
ATOM 2689 C CA . GLU A 1 343 ? -44.614 -28.397 65.467 1.00 73.81 343 GLU A CA 1
ATOM 2690 C C . GLU A 1 343 ? -45.906 -27.819 66.058 1.00 73.81 343 GLU A C 1
ATOM 2692 O O . GLU A 1 343 ? -46.730 -27.254 65.335 1.00 73.81 343 GLU A O 1
ATOM 2697 N N . LEU A 1 344 ? -46.068 -27.885 67.383 1.00 75.00 344 LEU A N 1
ATOM 2698 C CA . LEU A 1 344 ? -47.178 -27.242 68.081 1.00 75.00 344 LEU A CA 1
ATOM 2699 C C . LEU A 1 344 ? -47.092 -25.709 67.995 1.00 75.00 344 LEU A C 1
ATOM 2701 O O . LEU A 1 344 ? -48.116 -25.051 67.797 1.00 75.00 344 LEU A O 1
ATOM 2705 N N . PHE A 1 345 ? -45.888 -25.138 68.092 1.00 73.69 345 PHE A N 1
ATOM 2706 C CA . PHE A 1 345 ? -45.661 -23.704 67.903 1.00 73.69 345 PHE A CA 1
ATOM 2707 C C . PHE A 1 345 ? -45.962 -23.264 66.464 1.00 73.69 345 PHE A C 1
ATOM 2709 O O . PHE A 1 345 ? -46.680 -22.286 66.254 1.00 73.69 345 PHE A O 1
ATOM 2716 N N . ASP A 1 346 ? -45.503 -24.023 65.470 1.00 75.88 346 ASP A N 1
ATOM 2717 C CA . ASP A 1 346 ? -45.798 -23.765 64.058 1.00 75.88 346 ASP A CA 1
ATOM 2718 C C . ASP A 1 346 ? -47.300 -23.842 63.761 1.00 75.88 346 ASP A C 1
ATOM 2720 O O . ASP A 1 346 ? -47.837 -23.023 63.007 1.00 75.88 346 ASP A O 1
ATOM 2724 N N . LEU A 1 347 ? -48.003 -24.805 64.364 1.00 79.38 347 LEU A N 1
ATOM 2725 C CA . LEU A 1 347 ? -49.453 -24.917 64.247 1.00 79.38 347 LEU A CA 1
ATOM 2726 C C . LEU A 1 347 ? -50.156 -23.698 64.861 1.00 79.38 347 LEU A C 1
ATOM 2728 O O . LEU A 1 347 ? -51.042 -23.123 64.226 1.00 79.38 347 LEU A O 1
ATOM 2732 N N . LEU A 1 348 ? -49.743 -23.274 66.058 1.00 78.56 348 LEU A N 1
ATOM 2733 C CA . LEU A 1 348 ? -50.270 -22.078 66.722 1.00 78.56 348 LEU A CA 1
ATOM 2734 C C . LEU A 1 348 ? -50.058 -20.819 65.871 1.00 78.56 348 LEU A C 1
ATOM 2736 O O . LEU A 1 348 ? -51.011 -20.070 65.647 1.00 78.56 348 LEU A O 1
ATOM 2740 N N . GLN A 1 349 ? -48.862 -20.626 65.309 1.00 77.06 349 GLN A N 1
ATOM 2741 C CA . GLN A 1 349 ? -48.564 -19.486 64.440 1.00 77.06 349 GLN A CA 1
ATOM 2742 C C . GLN A 1 349 ? -49.449 -19.476 63.183 1.00 77.06 349 GLN A C 1
ATOM 2744 O O . GLN A 1 349 ? -49.932 -18.419 62.767 1.00 77.06 349 GLN A O 1
ATOM 2749 N N . ARG A 1 350 ? -49.719 -20.644 62.585 1.00 77.50 350 ARG A N 1
ATOM 2750 C CA . ARG A 1 350 ? -50.637 -20.763 61.436 1.00 77.50 350 ARG A CA 1
ATOM 2751 C C . ARG A 1 350 ? -52.079 -20.431 61.817 1.00 77.50 350 ARG A C 1
ATOM 2753 O O . ARG A 1 350 ? -52.761 -19.754 61.052 1.00 77.50 350 ARG A O 1
ATOM 2760 N N . VAL A 1 351 ? -52.538 -20.853 62.997 1.00 78.88 351 VAL A N 1
ATOM 2761 C CA . VAL A 1 351 ? -53.875 -20.510 63.513 1.00 78.88 351 VAL A CA 1
ATOM 2762 C C . VAL A 1 351 ? -54.010 -19.002 63.735 1.00 78.88 351 VAL A C 1
ATOM 2764 O O . VAL A 1 351 ? -55.010 -18.420 63.316 1.00 78.88 351 VAL A O 1
ATOM 2767 N N . VAL A 1 352 ? -52.997 -18.346 64.307 1.00 80.00 352 VAL A N 1
ATOM 2768 C CA . VAL A 1 352 ? -52.979 -16.880 64.460 1.00 80.00 352 VAL A CA 1
ATOM 2769 C C . VAL A 1 352 ? -53.027 -16.183 63.101 1.00 80.00 352 VAL A C 1
ATOM 2771 O O . VAL A 1 352 ? -53.835 -15.273 62.911 1.00 80.00 352 VAL A O 1
ATOM 2774 N N . ASN A 1 353 ? -52.225 -16.627 62.130 1.00 77.50 353 ASN A N 1
ATOM 2775 C CA . ASN A 1 353 ? -52.234 -16.066 60.776 1.00 77.50 353 ASN A CA 1
ATOM 2776 C C . ASN A 1 353 ? -53.594 -16.240 60.085 1.00 77.50 353 ASN A C 1
ATOM 2778 O O . ASN A 1 353 ? -54.061 -15.319 59.419 1.00 77.50 353 ASN A O 1
ATOM 2782 N N . PHE A 1 354 ? -54.246 -17.392 60.265 1.00 79.12 354 PHE A N 1
ATOM 2783 C CA . PHE A 1 354 ? -55.584 -17.638 59.734 1.00 79.12 354 PHE A CA 1
ATOM 2784 C C . PHE A 1 354 ? -56.625 -16.699 60.345 1.00 79.12 354 PHE A C 1
ATOM 2786 O O . PHE A 1 354 ? -57.341 -16.044 59.597 1.00 79.12 354 PHE A O 1
ATOM 2793 N N . VAL A 1 355 ? -56.678 -16.579 61.677 1.00 79.62 355 VAL A N 1
ATOM 2794 C CA . VAL A 1 355 ? -57.615 -15.667 62.359 1.00 79.62 355 VAL A CA 1
ATOM 2795 C C . VAL A 1 355 ? -57.358 -14.217 61.944 1.00 79.62 355 VAL A C 1
ATOM 2797 O O . VAL A 1 355 ? -58.297 -13.469 61.689 1.00 79.62 355 VAL A O 1
ATOM 2800 N N . THR A 1 356 ? -56.089 -13.830 61.804 1.00 80.12 356 THR A N 1
ATOM 2801 C CA . THR A 1 356 ? -55.702 -12.492 61.340 1.00 80.12 356 THR A CA 1
ATOM 2802 C C . THR A 1 356 ? -56.178 -12.232 59.912 1.00 80.12 356 THR A C 1
ATOM 2804 O O . THR A 1 356 ? -56.731 -11.169 59.638 1.00 80.12 356 THR A O 1
ATOM 2807 N N . ALA A 1 357 ? -55.986 -13.192 59.004 1.00 78.44 357 ALA A N 1
ATOM 2808 C CA . ALA A 1 357 ? -56.415 -13.074 57.616 1.00 78.44 357 ALA A CA 1
ATOM 2809 C C . ALA A 1 357 ? -57.948 -13.063 57.481 1.00 78.44 357 ALA A C 1
ATOM 2811 O O . ALA A 1 357 ? -58.481 -12.245 56.740 1.00 78.44 357 ALA A O 1
ATOM 2812 N N . ASP A 1 358 ? -58.657 -13.914 58.227 1.00 79.12 358 ASP A N 1
ATOM 2813 C CA . ASP A 1 358 ? -60.125 -13.985 58.230 1.00 79.12 358 ASP A CA 1
ATOM 2814 C C . ASP A 1 358 ? -60.742 -12.676 58.750 1.00 79.12 358 ASP A C 1
ATOM 2816 O O . ASP A 1 358 ? -61.625 -12.085 58.128 1.00 79.12 358 ASP A O 1
ATOM 2820 N N . LEU A 1 359 ? -60.198 -12.131 59.841 1.00 76.50 359 LEU A N 1
ATOM 2821 C CA . LEU A 1 359 ? -60.633 -10.842 60.369 1.00 76.50 359 LEU A CA 1
ATOM 2822 C C . LEU A 1 359 ? -60.237 -9.662 59.454 1.00 76.50 359 LEU A C 1
ATOM 2824 O O . LEU A 1 359 ? -60.976 -8.680 59.385 1.00 76.50 359 LEU A O 1
ATOM 2828 N N . ALA A 1 360 ? -59.126 -9.749 58.713 1.00 77.25 360 ALA A N 1
ATOM 2829 C CA . ALA A 1 360 ? -58.749 -8.755 57.701 1.00 77.25 360 ALA A CA 1
ATOM 2830 C C . ALA A 1 360 ? -59.661 -8.778 56.467 1.00 77.25 360 ALA A C 1
ATOM 2832 O O . ALA A 1 360 ? -59.943 -7.721 55.900 1.00 77.25 360 ALA A O 1
ATOM 2833 N N . GLU A 1 361 ? -60.159 -9.954 56.075 1.00 76.31 361 GLU A N 1
ATOM 2834 C CA . GLU A 1 361 ? -61.190 -10.089 55.041 1.00 76.31 361 GLU A CA 1
ATOM 2835 C C . GLU A 1 361 ? -62.530 -9.486 55.503 1.00 76.31 361 GLU A C 1
ATOM 2837 O O . GLU A 1 361 ? -63.209 -8.820 54.718 1.00 76.31 361 GLU A O 1
ATOM 2842 N N . LEU A 1 362 ? -62.889 -9.652 56.781 1.00 76.75 362 LEU A N 1
ATOM 2843 C CA . LEU A 1 362 ? -64.109 -9.081 57.367 1.00 76.75 362 LEU A CA 1
ATOM 2844 C C . LEU A 1 362 ? -64.024 -7.560 57.606 1.00 76.75 362 LEU A C 1
ATOM 2846 O O . LEU A 1 362 ? -65.048 -6.875 57.543 1.00 76.75 362 LEU A O 1
ATOM 2850 N N . HIS A 1 363 ? -62.821 -7.022 57.841 1.00 72.56 363 HIS A N 1
ATOM 2851 C CA . HIS A 1 363 ? -62.578 -5.608 58.156 1.00 72.56 363 HIS A CA 1
ATOM 2852 C C . HIS A 1 363 ? -61.507 -4.972 57.243 1.00 72.56 363 HIS A C 1
ATOM 2854 O O . HIS A 1 363 ? -60.409 -4.628 57.696 1.00 72.56 363 HIS A O 1
ATOM 2860 N N . PRO A 1 364 ? -61.808 -4.760 55.948 1.00 73.81 364 PRO A N 1
ATOM 2861 C CA . PRO A 1 364 ? -60.830 -4.260 54.987 1.00 73.81 364 PRO A CA 1
ATOM 2862 C C . PRO A 1 364 ? -60.357 -2.836 55.320 1.00 73.81 364 PRO A C 1
ATOM 2864 O O . PRO A 1 364 ? -61.156 -1.916 55.500 1.00 73.81 364 PRO A O 1
ATOM 2867 N N . GLY A 1 365 ? -59.035 -2.636 55.342 1.00 66.62 365 GLY A N 1
ATOM 2868 C CA . GLY A 1 365 ? -58.399 -1.324 55.523 1.00 66.62 365 GLY A CA 1
ATOM 2869 C C . GLY A 1 365 ? -58.234 -0.860 56.974 1.00 66.62 365 GLY A C 1
ATOM 2870 O O . GLY A 1 365 ? -57.743 0.246 57.194 1.00 66.62 365 GLY A O 1
ATOM 2871 N N . GLN A 1 366 ? -58.608 -1.684 57.956 1.00 71.44 366 GLN A N 1
ATOM 2872 C CA . GLN A 1 366 ? -58.355 -1.436 59.376 1.00 71.44 366 GLN A CA 1
ATOM 2873 C C . GLN A 1 366 ? -57.252 -2.362 59.897 1.00 71.44 366 GLN A C 1
ATOM 2875 O O . GLN A 1 366 ? -57.072 -3.471 59.398 1.00 71.44 366 GLN A O 1
ATOM 2880 N N . SER A 1 367 ? -56.489 -1.898 60.890 1.00 73.75 367 SER A N 1
ATOM 2881 C CA . SER A 1 367 ? -55.556 -2.775 61.601 1.00 73.75 367 SER A CA 1
ATOM 2882 C C . SER A 1 367 ? -56.356 -3.775 62.424 1.00 73.75 367 SER A C 1
ATOM 2884 O O . SER A 1 367 ? -57.215 -3.393 63.214 1.00 73.75 367 SER A O 1
ATOM 2886 N N . VAL A 1 368 ? -56.061 -5.054 62.235 1.00 77.38 368 VAL A N 1
ATOM 2887 C CA . VAL A 1 368 ? -56.784 -6.162 62.869 1.00 77.38 368 VAL A CA 1
ATOM 2888 C C . VAL A 1 368 ? -56.031 -6.701 64.088 1.00 77.38 368 VAL A C 1
ATOM 2890 O O . VAL A 1 368 ? -56.536 -7.546 64.818 1.00 77.38 368 VAL A O 1
ATOM 2893 N N . ALA A 1 369 ? -54.820 -6.195 64.334 1.00 72.25 369 ALA A N 1
ATOM 2894 C CA . ALA A 1 369 ? -53.938 -6.682 65.389 1.00 72.25 369 ALA A CA 1
ATOM 2895 C C . ALA A 1 369 ? -54.573 -6.585 66.787 1.00 72.25 369 ALA A C 1
ATOM 2897 O O . ALA A 1 369 ? -54.459 -7.527 67.564 1.00 72.25 369 ALA A O 1
ATOM 2898 N N . GLU A 1 370 ? -55.292 -5.494 67.080 1.00 72.81 370 GLU A N 1
ATOM 2899 C CA . GLU A 1 370 ? -56.004 -5.313 68.356 1.00 72.81 370 GLU A CA 1
ATOM 2900 C C . GLU A 1 370 ? -57.140 -6.334 68.516 1.00 72.81 370 GLU A C 1
ATOM 2902 O O . GLU A 1 370 ? -57.244 -6.986 69.549 1.00 72.81 370 GLU A O 1
ATOM 2907 N N . PHE A 1 371 ? -57.928 -6.572 67.461 1.00 75.81 371 PHE A N 1
ATOM 2908 C CA . PHE A 1 371 ? -59.002 -7.570 67.483 1.00 75.81 371 PHE A CA 1
ATOM 2909 C C . PHE A 1 371 ? -58.480 -8.996 67.660 1.00 75.81 371 PHE A C 1
ATOM 2911 O O . PHE A 1 371 ? -59.084 -9.787 68.380 1.00 75.81 371 PHE A O 1
ATOM 2918 N N . VAL A 1 372 ? -57.362 -9.333 67.012 1.00 76.81 372 VAL A N 1
ATOM 2919 C CA . VAL A 1 372 ? -56.705 -10.640 67.163 1.00 76.81 372 VAL A CA 1
ATOM 2920 C C . VAL A 1 372 ? -56.188 -10.806 68.593 1.00 76.81 372 VAL A C 1
ATOM 2922 O O . VAL A 1 372 ? -56.397 -11.858 69.197 1.00 76.81 372 VAL A O 1
ATOM 2925 N N . HIS A 1 373 ? -55.564 -9.767 69.151 1.00 75.12 373 HIS A N 1
ATOM 2926 C CA . HIS A 1 373 ? -55.090 -9.767 70.531 1.00 75.12 373 HIS A CA 1
ATOM 2927 C C . HIS A 1 373 ? -56.243 -9.969 71.527 1.00 75.12 373 HIS A C 1
ATOM 2929 O O . HIS A 1 373 ? -56.164 -10.851 72.381 1.00 75.12 373 HIS A O 1
ATOM 2935 N N . ASP A 1 374 ? -57.344 -9.232 71.375 1.00 77.50 374 ASP A N 1
ATOM 2936 C CA . ASP A 1 374 ? -58.528 -9.355 72.233 1.00 77.50 374 ASP A CA 1
ATOM 2937 C C . ASP A 1 374 ? -59.215 -10.717 72.084 1.00 77.50 374 ASP A C 1
ATOM 2939 O O . ASP A 1 374 ? -59.658 -11.305 73.073 1.00 77.50 374 ASP A O 1
ATOM 2943 N N . PHE A 1 375 ? -59.275 -11.250 70.860 1.00 78.69 375 PHE A N 1
ATOM 2944 C CA . PHE A 1 375 ? -59.829 -12.571 70.580 1.00 78.69 375 PHE A CA 1
ATOM 2945 C C . PHE A 1 375 ? -59.057 -13.656 71.335 1.00 78.69 375 PHE A C 1
ATOM 2947 O O . PHE A 1 375 ? -59.644 -14.387 72.134 1.00 78.69 375 PHE A O 1
ATOM 2954 N N . PHE A 1 376 ? -57.740 -13.750 71.134 1.00 77.94 376 PHE A N 1
ATOM 2955 C CA . PHE A 1 376 ? -56.936 -14.764 71.819 1.00 77.94 376 PHE A CA 1
ATOM 2956 C C . PHE A 1 376 ? -56.847 -14.504 73.325 1.00 77.94 376 PHE A C 1
ATOM 2958 O O . PHE A 1 376 ? -56.914 -15.460 74.095 1.00 77.94 376 PHE A O 1
ATOM 2965 N N . GLY A 1 377 ? -56.794 -13.241 73.759 1.00 75.50 377 GLY A N 1
ATOM 2966 C CA . GLY A 1 377 ? -56.861 -12.865 75.171 1.00 75.50 377 GLY A CA 1
ATOM 2967 C C . GLY A 1 377 ? -58.124 -13.399 75.848 1.00 75.50 377 GLY A C 1
ATOM 2968 O O . GLY A 1 377 ? -58.035 -14.096 76.855 1.00 75.50 377 GLY A O 1
ATOM 2969 N N . TYR A 1 378 ? -59.295 -13.177 75.245 1.00 80.31 378 TYR A N 1
ATOM 2970 C CA . TYR A 1 378 ? -60.575 -13.663 75.765 1.00 80.31 378 TYR A CA 1
ATOM 2971 C C . TYR A 1 378 ? -60.621 -15.194 75.906 1.00 80.31 378 TYR A C 1
ATOM 2973 O O . TYR A 1 378 ? -61.035 -15.715 76.947 1.00 80.31 378 TYR A O 1
ATOM 2981 N N . TYR A 1 379 ? -60.199 -15.932 74.874 1.00 75.38 379 TYR A N 1
ATOM 2982 C CA . TYR A 1 379 ? -60.225 -17.398 74.910 1.00 75.38 379 TYR A CA 1
ATOM 2983 C C . TYR A 1 379 ? -59.172 -17.982 75.857 1.00 75.38 379 TYR A C 1
ATOM 2985 O O . TYR A 1 379 ? -59.465 -18.967 76.538 1.00 75.38 379 TYR A O 1
ATOM 2993 N N . ASN A 1 380 ? -57.996 -17.358 75.963 1.00 74.00 380 ASN A N 1
ATOM 2994 C CA . ASN A 1 380 ? -56.950 -17.772 76.896 1.00 74.00 380 ASN A CA 1
ATOM 2995 C C . ASN A 1 380 ? -57.376 -17.547 78.350 1.00 74.00 380 ASN A C 1
ATOM 2997 O O . ASN A 1 380 ? -57.276 -18.479 79.145 1.00 74.00 380 ASN A O 1
ATOM 3001 N N . SER A 1 381 ? -57.932 -16.378 78.695 1.00 73.75 381 SER A N 1
ATOM 3002 C CA . SER A 1 381 ? -58.456 -16.119 80.045 1.00 73.75 381 SER A CA 1
ATOM 3003 C C . SER A 1 381 ? -59.526 -17.138 80.432 1.00 73.75 381 SER A C 1
ATOM 3005 O O . SER A 1 381 ? -59.449 -17.755 81.489 1.00 73.75 381 SER A O 1
ATOM 3007 N N . ARG A 1 382 ? -60.469 -17.421 79.526 1.00 75.88 382 ARG A N 1
ATOM 3008 C CA . ARG A 1 382 ? -61.520 -18.416 79.770 1.00 75.88 382 ARG A CA 1
ATOM 3009 C C . ARG A 1 382 ? -60.971 -19.837 79.934 1.00 75.88 382 ARG A C 1
ATOM 3011 O O . ARG A 1 382 ? -61.539 -20.636 80.676 1.00 75.88 382 ARG A O 1
ATOM 3018 N N . HIS A 1 383 ? -59.903 -20.182 79.219 1.00 72.56 383 HIS A N 1
ATOM 3019 C CA . HIS A 1 383 ? -59.241 -21.473 79.373 1.00 72.56 383 HIS A CA 1
ATOM 3020 C C . HIS A 1 383 ? -58.527 -21.578 80.726 1.00 72.56 383 HIS A C 1
ATOM 3022 O O . HIS A 1 383 ? -58.672 -22.595 81.398 1.00 72.56 383 HIS A O 1
ATOM 3028 N N . ILE A 1 384 ? -57.813 -20.530 81.150 1.00 72.12 384 ILE A N 1
ATOM 3029 C CA . ILE A 1 384 ? -57.174 -20.458 82.472 1.00 72.12 384 ILE A CA 1
ATOM 3030 C C . ILE A 1 384 ? -58.230 -20.613 83.573 1.00 72.12 384 ILE A C 1
ATOM 3032 O O . ILE A 1 384 ? -58.071 -21.468 84.443 1.00 72.12 384 ILE A O 1
ATOM 3036 N N . ASP A 1 385 ? -59.349 -19.890 83.483 1.00 73.50 385 ASP A N 1
ATOM 3037 C CA . ASP A 1 385 ? -60.453 -19.991 84.446 1.00 73.50 385 ASP A CA 1
ATOM 3038 C C . ASP A 1 385 ? -61.014 -21.424 84.532 1.00 73.50 385 ASP A C 1
ATOM 3040 O O . ASP A 1 385 ? -61.257 -21.947 85.621 1.00 73.50 385 ASP A O 1
ATOM 3044 N N . ASN A 1 386 ? -61.173 -22.101 83.389 1.00 70.44 386 ASN A N 1
ATOM 3045 C CA . ASN A 1 386 ? -61.674 -23.477 83.332 1.00 70.44 386 ASN A CA 1
ATOM 3046 C C . ASN A 1 386 ? -60.673 -24.512 83.872 1.00 70.44 386 ASN A C 1
ATOM 3048 O O . ASN A 1 386 ? -61.087 -25.462 84.535 1.00 70.44 386 ASN A O 1
ATOM 3052 N N . VAL A 1 387 ? -59.376 -24.359 83.588 1.00 66.19 387 VAL A N 1
ATOM 3053 C CA . VAL A 1 387 ? -58.328 -25.259 84.104 1.00 66.19 387 VAL A CA 1
ATOM 3054 C C . VAL A 1 387 ? -58.194 -25.107 85.615 1.00 66.19 387 VAL A C 1
ATOM 3056 O O . VAL A 1 387 ? -58.116 -26.109 86.325 1.00 66.19 387 VAL A O 1
ATOM 3059 N N . THR A 1 388 ? -58.247 -23.870 86.110 1.00 62.84 388 THR A N 1
ATOM 3060 C CA . THR A 1 388 ? -58.209 -23.569 87.548 1.00 62.84 388 THR A CA 1
ATOM 3061 C C . THR A 1 388 ? -59.423 -24.184 88.255 1.00 62.84 388 THR A C 1
ATOM 3063 O O . THR A 1 388 ? -59.266 -24.889 89.248 1.00 62.84 388 THR A O 1
ATOM 3066 N N . ALA A 1 389 ? -60.623 -24.056 87.674 1.00 64.75 389 ALA A N 1
ATOM 3067 C CA . ALA A 1 389 ? -61.842 -24.675 88.204 1.00 64.75 389 ALA A CA 1
ATOM 3068 C C . ALA A 1 389 ? -61.821 -26.220 88.189 1.00 64.75 389 ALA A C 1
ATOM 3070 O O . ALA A 1 389 ? -62.442 -26.855 89.040 1.00 64.75 389 ALA A O 1
ATOM 3071 N N . GLN A 1 390 ? -61.126 -26.848 87.234 1.00 56.06 390 GLN A N 1
ATOM 3072 C CA . GLN A 1 390 ? -60.965 -28.308 87.185 1.00 56.06 390 GLN A CA 1
ATOM 3073 C C . GLN A 1 390 ? -59.938 -28.827 88.197 1.00 56.06 390 GLN A C 1
ATOM 3075 O O . GLN A 1 390 ? -60.121 -29.922 88.722 1.00 56.06 390 GLN A O 1
ATOM 3080 N N . GLN A 1 391 ? -58.887 -28.058 88.493 1.00 53.84 391 GLN A N 1
ATOM 3081 C CA . GLN A 1 391 ? -57.896 -28.405 89.516 1.00 53.84 391 GLN A CA 1
ATOM 3082 C C . GLN A 1 391 ? -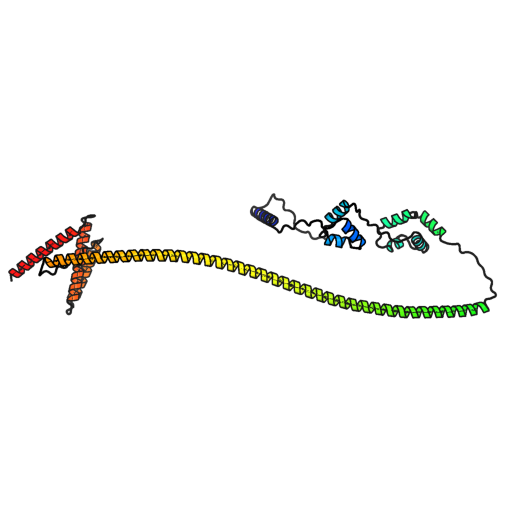58.446 -28.273 90.941 1.00 53.84 391 GLN A C 1
ATOM 3084 O O . GLN A 1 391 ? -58.037 -29.033 91.809 1.00 53.84 391 GLN A O 1
ATOM 3089 N N . GLU A 1 392 ? -59.398 -27.368 91.179 1.00 53.84 392 GLU A N 1
ATOM 3090 C CA . GLU A 1 392 ? -60.101 -27.246 92.468 1.00 53.84 392 GLU A CA 1
ATOM 3091 C C . GLU A 1 392 ? -61.166 -28.340 92.696 1.00 53.84 392 GLU A C 1
ATOM 3093 O O . GLU A 1 392 ? -61.644 -28.517 93.818 1.00 53.84 392 GLU A O 1
ATOM 3098 N N . ALA A 1 393 ? -61.557 -29.071 91.644 1.00 51.75 393 ALA A N 1
ATOM 3099 C CA . ALA A 1 393 ? -62.575 -30.126 91.685 1.00 51.75 393 ALA A CA 1
ATOM 3100 C C . ALA A 1 393 ? -62.010 -31.556 91.849 1.00 51.75 393 ALA A C 1
ATOM 3102 O O . ALA A 1 393 ? -62.795 -32.505 91.949 1.00 51.75 393 ALA A O 1
ATOM 3103 N N . VAL A 1 394 ? -60.680 -31.712 91.868 1.00 43.66 394 VAL A N 1
ATOM 3104 C CA . VAL A 1 394 ? -59.935 -32.963 92.131 1.00 43.66 394 VAL A CA 1
ATOM 3105 C C . VAL A 1 394 ? -59.346 -32.901 93.532 1.00 43.66 394 VAL A C 1
ATOM 3107 O O . VAL A 1 394 ? -59.412 -33.939 94.233 1.00 43.66 394 VAL A O 1
#

pLDDT: mean 74.88, std 16.82, range [33.41, 97.88]